Protein AF-0000000070128260 (afdb_homodimer)

Nearest PDB structures (foldseek):
  8ex5-assembly1_A  TM=2.504E-01  e=9.225E-02  Homo sapiens
  6iv2-assembly1_A  TM=1.812E-01  e=3.625E-01  Klebsiella pneumoniae IS53
  7vg4-assembly3_E  TM=1.790E-01  e=3.651E+00  Methylorubrum extorquens AM1
  8ex5-assembly1_A  TM=2.504E-01  e=1.434E-01  Homo sapiens
  6iv2-assembly1_A  TM=1.812E-01  e=4.541E-01  Klebsiella pneumoniae IS53

Secondary structure (DSSP, 8-state):
-----------HHHHHHHHHHHHTSBBP-TTTHHHHHHHHHHHHHHHHHHHHHHS--SS-HHHHHHHHHHHHTT-STT-TTHHHHHHHHHHHHHHHHHHHHHHHHHH-TTBHHHHHHHHHHHHHHHHHHHHHHHTTSSGGGG----SS-HHHHHHTTTT-GGGHHHHHHHHHHHHHHHHHHHHTT-TT--SS--HHHHHHHHH-TTTTS-GGG-HHHHHHHHHHHHHHHHHHHHHHHHHSTTHHHHHHHHHHHHHHHHHHHHHTSPBP-------/-----------SHHHHHHHHHHHTSBBP-TTTHHHHHHHHHHHHHHHHHHHHHHS--SS-HHHHHHHHHHHHTT-STT-TTHHHHHHHHHHHHHHHHHHHHHHHHHH-TTBHHHHHHHHHHHHHHHHHHHHHHHTTSSGGGG----SS-HHHHHHTTTT-GGGHHHHHHHHHHHHHHHHHHHHTT-TT--SS--HHHHHHHHH-TTTTS-GGG-HHHHHHHHHHHHHHHHHHHHHHHHHSTTHHHHHHHHHHHHHHHHHHHHHTSPBP-------

InterPro domains:
  IPR010699 Protein of unknown function DUF1275 [PF06912] (37-260)

Solvent-accessible surface area (backbone atoms only — not comparable to full-atom values): 26413 Å² total; per-residue (Å²): 140,86,82,79,76,74,76,76,72,77,74,65,62,65,61,56,55,49,50,57,52,53,32,64,25,37,49,43,70,76,70,50,57,52,61,49,37,52,42,8,19,37,34,17,15,50,26,35,41,36,32,70,38,65,74,34,42,33,46,37,41,40,65,28,46,46,48,37,16,22,39,75,43,55,40,56,59,77,48,82,60,50,42,58,49,24,47,36,14,45,52,26,20,44,50,16,11,33,51,40,35,52,50,33,60,75,62,31,52,50,14,17,47,38,44,17,50,54,30,37,52,32,16,49,35,27,40,51,33,17,49,35,11,67,69,47,68,17,53,54,39,43,41,56,58,61,94,53,48,52,65,61,63,39,59,78,43,69,78,50,68,53,46,37,52,44,37,22,37,42,2,19,30,36,18,32,51,34,39,49,25,51,60,68,66,40,67,73,47,44,40,47,59,44,41,67,36,48,41,54,46,41,45,37,92,61,62,83,50,59,77,88,77,37,64,69,56,50,51,35,51,48,31,53,52,32,21,38,52,18,7,28,51,15,29,44,31,17,51,37,96,59,6,30,19,44,24,30,45,50,38,17,48,54,31,41,49,43,13,52,48,34,64,66,46,61,53,52,76,74,77,79,71,82,128,139,84,83,78,77,73,76,75,73,77,73,65,59,64,62,56,54,46,51,56,52,53,32,66,25,37,50,43,72,76,71,50,57,53,60,50,38,52,42,8,19,36,33,18,15,49,27,35,42,35,31,70,37,65,73,35,42,33,48,39,42,41,64,26,47,45,48,38,15,21,38,75,42,56,40,56,60,78,48,80,59,51,42,57,47,27,48,36,13,46,53,26,20,44,50,16,12,33,51,40,36,51,50,33,62,73,63,32,52,50,15,17,47,40,45,18,50,55,30,36,52,33,16,50,34,29,40,52,33,18,50,35,11,66,69,47,69,18,53,54,39,43,40,56,57,64,94,54,49,52,66,63,64,38,61,80,42,68,79,50,70,52,48,39,52,44,38,22,38,42,2,19,32,38,18,33,51,35,39,49,26,50,60,68,65,39,68,73,46,44,40,48,58,43,41,65,38,47,40,54,45,41,44,37,90,62,62,84,49,59,76,89,76,36,62,69,53,52,50,33,52,48,31,53,52,31,20,36,51,17,7,28,50,14,30,46,30,16,52,37,95,60,6,32,20,46,25,30,44,50,38,17,50,53,31,41,52,42,14,53,45,35,64,70,47,61,51,49,76,74,77,81,71,80,129

Radius of gyration: 27.05 Å; Cα contacts (8 Å, |Δi|>4): 980; chains: 2; bounding box: 142×74×54 Å

Sequence (550 aa):
MDSDMENGADSKPEKSQSWLARLQQDVTLAHADIPILACCGVSGICDSVAFSGANVFVSMQTGNTLFLALGAAHIPADEPKLWIKCLASMASFWLGCFFFSRVSRLLGPARKSSLALLFLMQGALICVAAALAQTNTAPTFGQRFVGTDRATSIRGLEDDMFVCLPIALLAFQFGGQIVASRALGFNEVPTTVLTSVYCDLFSDPKILAPLGENVKRNRRAAAVVLFICGGIIGGHLQRSAGGMSAALWLGCGIKLVISLAWLLWKGKEVSQEKKMDSDMENGADSKPEKSQSWLARLQQDVTLAHADIPILACCGVSGICDSVAFSGANVFVSMQTGNTLFLALGAAHIPADEPKLWIKCLASMASFWLGCFFFSRVSRLLGPARKSSLALLFLMQGALICVAAALAQTNTAPTFGQRFVGTDRATSIRGLEDDMFVCLPIALLAFQFGGQIVASRALGFNEVPTTVLTSVYCDLFSDPKILAPLGENVKRNRRAAAVVLFICGGIIGGHLQRSAGGMSAALWLGCGIKLVISLAWLLWKGKEVSQEKK

Structure (mmCIF, N/CA/C/O backbone):
data_AF-0000000070128260-model_v1
#
loop_
_entity.id
_entity.type
_entity.pdbx_description
1 polymer 'DUF1275 domain protein'
#
loop_
_atom_site.group_PDB
_atom_site.id
_atom_site.type_symbol
_atom_site.label_atom_id
_atom_site.label_alt_id
_atom_site.label_comp_id
_atom_site.label_asym_id
_atom_site.label_entity_id
_atom_site.label_seq_id
_atom_site.pdbx_PDB_ins_code
_atom_site.Cartn_x
_atom_site.Cartn_y
_atom_site.Cartn_z
_atom_site.occupancy
_atom_site.B_iso_or_equiv
_atom_site.auth_seq_id
_atom_site.auth_comp_id
_atom_site.auth_asym_id
_atom_site.auth_atom_id
_atom_site.pdbx_PDB_model_num
ATOM 1 N N . MET A 1 1 ? 68.938 45.938 -3.656 1 32.38 1 MET A N 1
ATOM 2 C CA . MET A 1 1 ? 68.062 45.219 -4.57 1 32.38 1 MET A CA 1
ATOM 3 C C . MET A 1 1 ? 67.062 44.344 -3.799 1 32.38 1 MET A C 1
ATOM 5 O O . MET A 1 1 ? 67.438 43.25 -3.365 1 32.38 1 MET A O 1
ATOM 9 N N . ASP A 1 2 ? 66.125 44.875 -2.893 1 37.66 2 ASP A N 1
ATOM 10 C CA . ASP A 1 2 ? 65.062 44.438 -1.972 1 37.66 2 ASP A CA 1
ATOM 11 C C . ASP A 1 2 ? 63.938 43.75 -2.725 1 37.66 2 ASP A C 1
ATOM 13 O O . ASP A 1 2 ? 63.281 44.375 -3.566 1 37.66 2 ASP A O 1
ATOM 17 N N . SER A 1 3 ? 64 42.375 -3.072 1 39.75 3 SER A N 1
ATOM 18 C CA . SER A 1 3 ? 63.062 41.469 -3.701 1 39.75 3 SER A CA 1
ATOM 19 C C . SER A 1 3 ? 61.719 41.5 -2.969 1 39.75 3 SER A C 1
ATOM 21 O O . SER A 1 3 ? 61.656 41.156 -1.783 1 39.75 3 SER A O 1
ATOM 23 N N . ASP A 1 4 ? 60.75 42.375 -3.283 1 39.53 4 ASP A N 1
ATOM 24 C CA . ASP A 1 4 ? 59.344 42.406 -2.961 1 39.53 4 ASP A CA 1
ATOM 25 C C . ASP A 1 4 ? 58.656 41.094 -3.305 1 39.53 4 ASP A C 1
ATOM 27 O O . ASP A 1 4 ? 58.438 40.781 -4.48 1 39.53 4 ASP A O 1
ATOM 31 N N . MET A 1 5 ? 59.062 39.938 -2.723 1 39.25 5 MET A N 1
ATOM 32 C CA . MET A 1 5 ? 58.25 38.719 -2.82 1 39.25 5 MET A CA 1
ATOM 33 C C . MET A 1 5 ? 56.812 38.969 -2.459 1 39.25 5 MET A C 1
ATOM 35 O O . MET A 1 5 ? 56.5 39.25 -1.297 1 39.25 5 MET A O 1
ATOM 39 N N . GLU A 1 6 ? 56 39.594 -3.357 1 38.09 6 GLU A N 1
ATOM 40 C CA . GLU A 1 6 ? 54.531 39.625 -3.318 1 38.09 6 GLU A CA 1
ATOM 41 C C . GLU A 1 6 ? 53.969 38.281 -2.906 1 38.09 6 GLU A C 1
ATOM 43 O O . GLU A 1 6 ? 54.312 37.25 -3.502 1 38.09 6 GLU A O 1
ATOM 48 N N . ASN A 1 7 ? 53.688 38.094 -1.626 1 39.84 7 ASN A N 1
ATOM 49 C CA . ASN A 1 7 ? 52.844 37.031 -1.008 1 39.84 7 ASN A CA 1
ATOM 50 C C . ASN A 1 7 ? 51.625 36.719 -1.854 1 39.84 7 ASN A C 1
ATOM 52 O O . ASN A 1 7 ? 50.781 37.562 -2.09 1 39.84 7 ASN A O 1
ATOM 56 N N . GLY A 1 8 ? 51.781 35.969 -2.908 1 38.56 8 GLY A N 1
ATOM 57 C CA . GLY A 1 8 ? 50.625 35.375 -3.549 1 38.56 8 GLY A CA 1
ATOM 58 C C . GLY A 1 8 ? 49.562 34.875 -2.562 1 38.56 8 GLY A C 1
ATOM 59 O O . GLY A 1 8 ? 49.75 33.844 -1.934 1 38.56 8 GLY A O 1
ATOM 60 N N . ALA A 1 9 ? 48.812 35.812 -1.966 1 38.72 9 ALA A N 1
ATOM 61 C CA . ALA A 1 9 ? 47.594 35.5 -1.231 1 38.72 9 ALA A CA 1
ATOM 62 C C . ALA A 1 9 ? 46.812 34.375 -1.896 1 38.72 9 ALA A C 1
ATOM 64 O O . ALA A 1 9 ? 46.594 34.406 -3.105 1 38.72 9 ALA A O 1
ATOM 65 N N . ASP A 1 10 ? 46.875 33.188 -1.352 1 41.41 10 ASP A N 1
ATOM 66 C CA . ASP A 1 10 ? 46.125 31.969 -1.613 1 41.41 10 ASP A CA 1
ATOM 67 C C . ASP A 1 10 ? 44.656 32.312 -1.875 1 41.41 10 ASP A C 1
ATOM 69 O O . ASP A 1 10 ? 43.906 32.688 -0.959 1 41.41 10 ASP A O 1
ATOM 73 N N . SER A 1 11 ? 44.188 32.938 -2.934 1 45.19 11 SER A N 1
ATOM 74 C CA . SER A 1 11 ? 42.844 33.125 -3.451 1 45.19 11 SER A CA 1
ATOM 75 C C . SER A 1 11 ? 42 31.859 -3.363 1 45.19 11 SER A C 1
ATOM 77 O O . SER A 1 11 ? 40.875 31.797 -3.854 1 45.19 11 SER A O 1
ATOM 79 N N . LYS A 1 12 ? 42.562 30.797 -3.113 1 46.09 12 LYS A N 1
ATOM 80 C CA . LYS A 1 12 ? 41.812 29.547 -3.211 1 46.09 12 LYS A CA 1
ATOM 81 C C . LYS A 1 12 ? 40.688 29.484 -2.182 1 46.09 12 LYS A C 1
ATOM 83 O O . LYS A 1 12 ? 39.844 28.594 -2.229 1 46.09 12 LYS A O 1
ATOM 88 N N . PRO A 1 13 ? 40.781 29.891 -0.952 1 49.94 13 PRO A N 1
ATOM 89 C CA . PRO A 1 13 ? 39.875 29.516 0.123 1 49.94 13 PRO A CA 1
ATOM 90 C C . PRO A 1 13 ? 38.469 30.125 -0.057 1 49.94 13 PRO A C 1
ATOM 92 O O . PRO A 1 13 ? 37.5 29.594 0.472 1 49.94 13 PRO A O 1
ATOM 95 N N . GLU A 1 14 ? 38.25 31.266 -0.636 1 50.03 14 GLU A N 1
ATOM 96 C CA . GLU A 1 14 ? 36.969 31.953 -0.586 1 50.03 14 GLU A CA 1
ATOM 97 C C . GLU A 1 14 ? 35.906 31.234 -1.403 1 50.03 14 GLU A C 1
ATOM 99 O O . GLU A 1 14 ? 34.75 31.125 -0.987 1 50.03 14 GLU A O 1
ATOM 104 N N . LYS A 1 15 ? 36.25 30.734 -2.607 1 52.12 15 LYS A N 1
ATOM 105 C CA . LYS A 1 15 ? 35.281 30.094 -3.504 1 52.12 15 LYS A CA 1
ATOM 106 C C . LYS A 1 15 ? 34.812 28.766 -2.926 1 52.12 15 LYS A C 1
ATOM 108 O O . LYS A 1 15 ? 33.625 28.422 -3.047 1 52.12 15 LYS A O 1
ATOM 113 N N . SER A 1 16 ? 35.75 27.922 -2.42 1 53.69 16 SER A N 1
ATOM 114 C CA . SER A 1 16 ? 35.406 26.641 -1.816 1 53.69 16 SER A CA 1
ATOM 115 C C . SER A 1 16 ? 34.469 26.812 -0.622 1 53.69 16 SER A C 1
ATOM 117 O O . SER A 1 16 ? 33.531 26.031 -0.453 1 53.69 16 SER A O 1
ATOM 119 N N . GLN A 1 17 ? 34.781 27.781 0.221 1 58.38 17 GLN A N 1
ATOM 120 C CA . GLN A 1 17 ? 33.969 28.094 1.375 1 58.38 17 GLN A CA 1
ATOM 121 C C . GLN A 1 17 ? 32.531 28.438 0.947 1 58.38 17 GLN A C 1
ATOM 123 O O . GLN A 1 17 ? 31.578 28.078 1.621 1 58.38 17 GLN A O 1
ATOM 128 N N . SER A 1 18 ? 32.531 28.969 -0.345 1 74.62 18 SER A N 1
ATOM 129 C CA . SER A 1 18 ? 31.25 29.406 -0.867 1 74.62 18 SER A CA 1
ATOM 130 C C . SER A 1 18 ? 30.422 28.234 -1.354 1 74.62 18 SER A C 1
ATOM 132 O O . SER A 1 18 ? 29.219 28.156 -1.087 1 74.62 18 SER A O 1
ATOM 134 N N . TRP A 1 19 ? 31.234 27.219 -1.907 1 76.94 19 TRP A N 1
ATOM 135 C CA . TRP A 1 19 ? 30.5 26.078 -2.426 1 76.94 19 TRP A CA 1
ATOM 136 C C . TRP A 1 19 ? 29.953 25.219 -1.286 1 76.94 19 TRP A C 1
ATOM 138 O O . TRP A 1 19 ? 28.828 24.719 -1.356 1 76.94 19 TRP A O 1
ATOM 148 N N . LEU A 1 20 ? 30.781 24.938 -0.279 1 78.69 20 LEU A N 1
ATOM 149 C CA . LEU A 1 20 ? 30.344 24.172 0.882 1 78.69 20 LEU A CA 1
ATOM 150 C C . LEU A 1 20 ? 29.188 24.859 1.584 1 78.69 20 LEU A C 1
ATOM 152 O O . LEU A 1 20 ? 28.266 24.188 2.062 1 78.69 20 LEU A O 1
ATOM 156 N N . ALA A 1 21 ? 29.281 26.141 1.633 1 81.75 21 ALA A N 1
ATOM 157 C CA . ALA A 1 21 ? 28.188 26.891 2.242 1 81.75 21 ALA A CA 1
ATOM 158 C C . ALA A 1 21 ? 26.906 26.734 1.438 1 81.75 21 ALA A C 1
ATOM 160 O O . ALA A 1 21 ? 25.812 26.656 2.008 1 81.75 21 ALA A O 1
ATOM 161 N N . ARG A 1 22 ? 27.125 26.672 0.181 1 83.19 22 ARG A N 1
ATOM 162 C CA . ARG A 1 22 ? 25.969 26.484 -0.698 1 83.19 22 ARG A CA 1
ATOM 163 C C . ARG A 1 22 ? 25.344 25.125 -0.495 1 83.19 22 ARG A C 1
ATOM 165 O O . ARG A 1 22 ? 24.125 24.969 -0.596 1 83.19 22 ARG A O 1
ATOM 172 N N . LEU A 1 23 ? 26.062 24.125 -0.128 1 86.75 23 LEU A N 1
ATOM 173 C CA . LEU A 1 23 ? 25.594 22.766 0.058 1 86.75 23 LEU A CA 1
ATOM 174 C C . LEU A 1 23 ? 24.844 22.625 1.378 1 86.75 23 LEU A C 1
ATOM 176 O O . LEU A 1 23 ? 24.062 21.688 1.56 1 86.75 23 LEU A O 1
ATOM 180 N N . GLN A 1 24 ? 25.094 23.547 2.186 1 86.62 24 GLN A N 1
ATOM 181 C CA . GLN A 1 24 ? 24.453 23.5 3.496 1 86.62 24 GLN A CA 1
ATOM 182 C C . GLN A 1 24 ? 23.141 24.281 3.5 1 86.62 24 GLN A C 1
ATOM 184 O O . GLN A 1 24 ? 22.438 24.312 4.508 1 86.62 24 GLN A O 1
ATOM 189 N N . GLN A 1 25 ? 22.828 24.797 2.291 1 87 25 GLN A N 1
ATOM 190 C CA . GLN A 1 25 ? 21.562 25.516 2.166 1 87 25 GLN A CA 1
ATOM 191 C C . GLN A 1 25 ? 20.391 24.562 2.018 1 87 25 GLN A C 1
ATOM 193 O O . GLN A 1 25 ? 20.547 23.469 1.471 1 87 25 GLN A O 1
ATOM 198 N N . ASP A 1 26 ? 19.234 24.984 2.529 1 90.06 26 ASP A N 1
ATOM 199 C CA . ASP A 1 26 ? 17.984 24.25 2.303 1 90.06 26 ASP A CA 1
ATOM 200 C C . ASP A 1 26 ? 17.5 24.422 0.868 1 90.06 26 ASP A C 1
ATOM 202 O O . ASP A 1 26 ? 17.656 25.5 0.284 1 90.06 26 ASP A O 1
ATOM 206 N N . VAL A 1 27 ? 16.953 23.438 0.338 1 89.25 27 VAL A N 1
ATOM 207 C CA . VAL A 1 27 ? 16.438 23.484 -1.027 1 89.25 27 VAL A CA 1
ATOM 208 C C . VAL A 1 27 ? 15.141 24.281 -1.057 1 89.25 27 VAL A C 1
ATOM 210 O O . VAL A 1 27 ? 14.367 24.25 -0.091 1 89.25 27 VAL A O 1
ATOM 213 N N . THR A 1 28 ? 14.961 24.984 -2.195 1 87.06 28 THR A N 1
ATOM 214 C CA . THR A 1 28 ? 13.625 25.531 -2.441 1 87.06 28 THR A CA 1
ATOM 215 C C . THR A 1 28 ? 12.648 24.422 -2.807 1 87.06 28 THR A C 1
ATOM 217 O O . THR A 1 28 ? 13 23.484 -3.516 1 87.06 28 THR A O 1
ATOM 220 N N . LEU A 1 29 ? 11.477 24.531 -2.311 1 85.31 29 LEU A N 1
ATOM 221 C CA . LEU A 1 29 ? 10.492 23.469 -2.508 1 85.31 29 LEU A CA 1
ATOM 222 C C . LEU A 1 29 ? 9.797 23.609 -3.857 1 85.31 29 LEU A C 1
ATOM 224 O O . LEU A 1 29 ? 9.086 22.703 -4.293 1 85.31 29 LEU A O 1
ATOM 228 N N . ALA A 1 30 ? 10.203 24.719 -4.473 1 83.81 30 ALA A N 1
ATOM 229 C CA . ALA A 1 30 ? 9.641 24.906 -5.809 1 83.81 30 ALA A CA 1
ATOM 230 C C . ALA A 1 30 ? 10.102 23.781 -6.746 1 83.81 30 ALA A C 1
ATOM 232 O O . ALA A 1 30 ? 11.297 23.562 -6.902 1 83.81 30 ALA A O 1
ATOM 233 N N . HIS A 1 31 ? 9.227 23.016 -7.266 1 87.31 31 HIS A N 1
ATOM 234 C CA . HIS A 1 31 ? 9.445 21.953 -8.242 1 87.31 31 HIS A CA 1
ATOM 235 C C . HIS A 1 31 ? 10.18 20.781 -7.613 1 87.31 31 HIS A C 1
ATOM 237 O O . HIS A 1 31 ? 10.609 19.859 -8.32 1 87.31 31 HIS A O 1
ATOM 243 N N . ALA A 1 32 ? 10.367 20.812 -6.277 1 90.12 32 ALA A N 1
ATOM 244 C CA . ALA A 1 32 ? 11.023 19.719 -5.578 1 90.12 32 ALA A CA 1
ATOM 245 C C . ALA A 1 32 ? 10.188 18.438 -5.66 1 90.12 32 ALA A C 1
ATOM 247 O O . ALA A 1 32 ? 10.672 17.359 -5.34 1 90.12 32 ALA A O 1
ATOM 248 N N . ASP A 1 33 ? 9 18.562 -6.156 1 92.94 33 ASP A N 1
ATOM 249 C CA . ASP A 1 33 ? 8.133 17.406 -6.359 1 92.94 33 ASP A CA 1
ATOM 250 C C . ASP A 1 33 ? 8.609 16.562 -7.539 1 92.94 33 ASP A C 1
ATOM 252 O O . ASP A 1 33 ? 8.344 15.367 -7.598 1 92.94 33 ASP A O 1
ATOM 256 N N . ILE A 1 34 ? 9.375 17.141 -8.453 1 94.56 34 ILE A N 1
ATOM 257 C CA . ILE A 1 34 ? 9.773 16.469 -9.68 1 94.56 34 ILE A CA 1
ATOM 258 C C . ILE A 1 34 ? 10.672 15.273 -9.344 1 94.56 34 ILE A C 1
ATOM 260 O O . ILE A 1 34 ? 10.375 14.141 -9.727 1 94.56 34 ILE A O 1
ATOM 264 N N . PRO A 1 35 ? 11.781 15.523 -8.57 1 96.44 35 PRO A N 1
ATOM 265 C CA . PRO A 1 35 ? 12.586 14.352 -8.219 1 96.44 35 PRO A CA 1
ATOM 266 C C . PRO A 1 35 ? 11.82 13.336 -7.383 1 96.44 35 PRO A C 1
ATOM 268 O O . PRO A 1 35 ? 12.023 12.125 -7.523 1 96.44 35 PRO A O 1
ATOM 271 N N . ILE A 1 36 ? 10.938 13.781 -6.535 1 96.31 36 ILE A N 1
ATOM 272 C CA . ILE A 1 36 ? 10.148 12.883 -5.699 1 96.31 36 ILE A CA 1
ATOM 273 C C . ILE A 1 36 ? 9.211 12.055 -6.574 1 96.31 36 ILE A C 1
ATOM 275 O O . ILE A 1 36 ? 9.062 10.852 -6.375 1 96.31 36 ILE A O 1
ATOM 279 N N . LEU A 1 37 ? 8.633 12.672 -7.586 1 97.12 37 LEU A N 1
ATOM 280 C CA . LEU A 1 37 ? 7.758 11.977 -8.523 1 97.12 37 LEU A CA 1
ATOM 281 C C . LEU A 1 37 ? 8.539 10.969 -9.352 1 97.12 37 LEU A C 1
ATOM 283 O O . LEU A 1 37 ? 8.047 9.875 -9.633 1 97.12 37 LEU A O 1
ATOM 287 N N . ALA A 1 38 ? 9.734 11.312 -9.719 1 97.94 38 ALA A N 1
ATOM 288 C CA . ALA A 1 38 ? 10.578 10.398 -10.477 1 97.94 38 ALA A CA 1
ATOM 289 C C . ALA A 1 38 ? 10.844 9.117 -9.688 1 97.94 38 ALA A C 1
ATOM 291 O O . ALA A 1 38 ? 10.992 8.039 -10.273 1 97.94 38 ALA A O 1
ATOM 292 N N . CYS A 1 39 ? 10.828 9.242 -8.383 1 98.38 39 CYS A N 1
ATOM 293 C CA . CYS A 1 39 ? 11.031 8.094 -7.508 1 98.38 39 CYS A CA 1
ATOM 294 C C . CYS A 1 39 ? 9.906 7.082 -7.672 1 98.38 39 CYS A C 1
ATOM 296 O O . CYS A 1 39 ? 10.117 5.879 -7.484 1 98.38 39 CYS A O 1
ATOM 298 N N . CYS A 1 40 ? 8.711 7.48 -8.031 1 98.25 40 CYS A N 1
ATOM 299 C CA . CYS A 1 40 ? 7.613 6.559 -8.281 1 98.25 40 CYS A CA 1
ATOM 300 C C . CYS A 1 40 ? 7.938 5.625 -9.438 1 98.25 40 CYS A C 1
ATOM 302 O O . CYS A 1 40 ? 7.598 4.441 -9.406 1 98.25 40 CYS A O 1
ATOM 304 N N . GLY A 1 41 ? 8.578 6.199 -10.43 1 98.56 41 GLY A N 1
ATOM 305 C CA . GLY A 1 41 ? 9.039 5.363 -11.531 1 98.56 41 GLY A CA 1
ATOM 306 C C . GLY A 1 41 ? 10.047 4.309 -11.102 1 98.56 41 GLY A C 1
ATOM 307 O O . GLY A 1 41 ? 9.984 3.164 -11.547 1 98.56 41 GLY A O 1
ATOM 308 N N . VAL A 1 42 ? 10.953 4.691 -10.203 1 98.81 42 VAL A N 1
ATOM 309 C CA . VAL A 1 42 ? 11.969 3.768 -9.703 1 98.81 42 VAL A CA 1
ATOM 310 C C . VAL A 1 42 ? 11.297 2.635 -8.93 1 98.81 42 VAL A C 1
ATOM 312 O O . VAL A 1 42 ? 11.703 1.477 -9.031 1 98.81 42 VAL A O 1
ATOM 315 N N . SER A 1 43 ? 10.281 2.971 -8.164 1 98.69 43 SER A N 1
ATOM 316 C CA . SER A 1 43 ? 9.523 1.954 -7.441 1 98.69 43 SER A CA 1
ATOM 317 C C . SER A 1 43 ? 8.906 0.938 -8.398 1 98.69 43 SER A C 1
ATOM 319 O O . SER A 1 43 ? 9.016 -0.271 -8.18 1 98.69 43 SER A O 1
ATOM 321 N N . GLY A 1 44 ? 8.297 1.453 -9.492 1 98.5 44 GLY A N 1
ATOM 322 C CA . GLY A 1 44 ? 7.73 0.561 -10.492 1 98.5 44 GLY A CA 1
ATOM 323 C C . GLY A 1 44 ? 8.766 -0.346 -11.133 1 98.5 44 GLY A C 1
ATOM 324 O O . GLY A 1 44 ? 8.531 -1.548 -11.281 1 98.5 44 GLY A O 1
ATOM 325 N N . ILE A 1 45 ? 9.922 0.201 -11.438 1 98.31 45 ILE A N 1
ATOM 326 C CA . ILE A 1 45 ? 10.992 -0.537 -12.102 1 98.31 45 ILE A CA 1
ATOM 327 C C . ILE A 1 45 ? 11.492 -1.652 -11.188 1 98.31 45 ILE A C 1
ATOM 329 O O . ILE A 1 45 ? 11.539 -2.818 -11.586 1 98.31 45 ILE A O 1
ATOM 333 N N . CYS A 1 46 ? 11.812 -1.312 -9.961 1 98.38 46 CYS A N 1
ATOM 334 C CA . CYS A 1 46 ? 12.445 -2.252 -9.039 1 98.38 46 CYS A CA 1
ATOM 335 C C . CYS A 1 46 ? 11.461 -3.328 -8.594 1 98.38 46 CYS A C 1
ATOM 337 O O . CYS A 1 46 ? 11.828 -4.496 -8.469 1 98.38 46 CYS A O 1
ATOM 339 N N . ASP A 1 47 ? 10.203 -2.953 -8.367 1 98.12 47 ASP A N 1
ATOM 340 C CA . ASP A 1 47 ? 9.219 -3.949 -7.957 1 98.12 47 ASP A CA 1
ATOM 341 C C . ASP A 1 47 ? 8.883 -4.898 -9.102 1 98.12 47 ASP A C 1
ATOM 343 O O . ASP A 1 47 ? 8.586 -6.07 -8.883 1 98.12 47 ASP A O 1
ATOM 347 N N . SER A 1 48 ? 8.898 -4.359 -10.336 1 95.56 48 SER A N 1
ATOM 348 C CA . SER A 1 48 ? 8.695 -5.246 -11.469 1 95.56 48 SER A CA 1
ATOM 349 C C . SER A 1 48 ? 9.75 -6.344 -11.516 1 95.56 48 SER A C 1
ATOM 351 O O . SER A 1 48 ? 9.438 -7.512 -11.75 1 95.56 48 SER A O 1
ATOM 353 N N . VAL A 1 49 ? 10.984 -5.996 -11.234 1 94.38 49 VAL A N 1
ATOM 354 C CA . VAL A 1 49 ? 12.102 -6.934 -11.266 1 94.38 49 VAL A CA 1
ATOM 355 C C . VAL A 1 49 ? 12.008 -7.887 -10.078 1 94.38 49 VAL A C 1
ATOM 357 O O . VAL A 1 49 ? 12.109 -9.109 -10.234 1 94.38 49 VAL A O 1
ATOM 360 N N . ALA A 1 50 ? 11.789 -7.352 -8.914 1 95 50 ALA A N 1
ATOM 361 C CA . ALA A 1 50 ? 11.758 -8.156 -7.695 1 95 50 ALA A CA 1
ATOM 362 C C . ALA A 1 50 ? 10.602 -9.141 -7.715 1 95 50 ALA A C 1
ATOM 364 O O . ALA A 1 50 ? 10.758 -10.305 -7.328 1 95 50 ALA A O 1
ATOM 365 N N . PHE A 1 51 ? 9.492 -8.703 -8.195 1 93.19 51 PHE A N 1
ATOM 366 C CA . PHE A 1 51 ? 8.344 -9.594 -8.219 1 93.19 51 PHE A CA 1
ATOM 367 C C . PHE A 1 51 ? 8.508 -10.68 -9.273 1 93.19 51 PHE A C 1
ATOM 369 O O . PHE A 1 51 ? 8.164 -11.836 -9.047 1 93.19 51 PHE A O 1
ATOM 376 N N . SER A 1 52 ? 9.008 -10.312 -10.406 1 89.88 52 SER A N 1
ATOM 377 C CA . SER A 1 52 ? 9.234 -11.289 -11.477 1 89.88 52 SER A CA 1
ATOM 378 C C . SER A 1 52 ? 10.25 -12.336 -11.055 1 89.88 52 SER A C 1
ATOM 380 O O . SER A 1 52 ? 10.102 -13.523 -11.375 1 89.88 52 SER A O 1
ATOM 382 N N . GLY A 1 53 ? 11.219 -11.906 -10.375 1 87.5 53 GLY A N 1
ATOM 383 C CA . GLY A 1 53 ? 12.312 -12.805 -10.047 1 87.5 53 GLY A CA 1
ATOM 384 C C . GLY A 1 53 ? 12.094 -13.57 -8.758 1 87.5 53 GLY A C 1
ATOM 385 O O . GLY A 1 53 ? 12.523 -14.719 -8.633 1 87.5 53 GLY A O 1
ATOM 386 N N . ALA A 1 54 ? 11.422 -12.922 -7.801 1 89.56 54 ALA A N 1
ATOM 387 C CA . ALA A 1 54 ? 11.438 -13.531 -6.473 1 89.56 54 ALA A CA 1
ATOM 388 C C . ALA A 1 54 ? 10.039 -13.562 -5.867 1 89.56 54 ALA A C 1
ATOM 390 O O . ALA A 1 54 ? 9.859 -14.008 -4.73 1 89.56 54 ALA A O 1
ATOM 391 N N . ASN A 1 55 ? 9 -13.023 -6.535 1 89.94 55 ASN A N 1
ATOM 392 C CA . ASN A 1 55 ? 7.617 -13.016 -6.074 1 89.94 55 ASN A CA 1
ATOM 393 C C . ASN A 1 55 ? 7.457 -12.211 -4.789 1 89.94 55 ASN A C 1
ATOM 395 O O . ASN A 1 55 ? 6.672 -12.578 -3.914 1 89.94 55 ASN A O 1
ATOM 399 N N . VAL A 1 56 ? 8.297 -11.234 -4.66 1 94.12 56 VAL A N 1
ATOM 400 C CA . VAL A 1 56 ? 8.227 -10.344 -3.508 1 94.12 56 VAL A CA 1
ATOM 401 C C . VAL A 1 56 ? 8.312 -8.891 -3.971 1 94.12 56 VAL A C 1
ATOM 403 O O . VAL A 1 56 ? 8.75 -8.617 -5.09 1 94.12 56 VAL A O 1
ATOM 406 N N . PHE A 1 57 ? 7.883 -8.023 -3.123 1 97.44 57 PHE A N 1
ATOM 407 C CA . PHE A 1 57 ? 8.008 -6.598 -3.393 1 97.44 57 PHE A CA 1
ATOM 408 C C . PHE A 1 57 ? 9.172 -6 -2.609 1 97.44 57 PHE A C 1
ATOM 410 O O . PHE A 1 57 ? 9.523 -6.492 -1.535 1 97.44 57 PHE A O 1
ATOM 417 N N . VAL A 1 58 ? 9.711 -4.984 -3.182 1 98.44 58 VAL A N 1
ATOM 418 C CA . VAL A 1 58 ? 10.828 -4.371 -2.473 1 98.44 58 VAL A CA 1
ATOM 419 C C . VAL A 1 58 ? 10.445 -2.955 -2.041 1 98.44 58 VAL A C 1
ATOM 421 O O . VAL A 1 58 ? 10.984 -2.434 -1.059 1 98.44 58 VAL A O 1
ATOM 424 N N . SER A 1 59 ? 9.555 -2.293 -2.783 1 97.94 59 SER A N 1
ATOM 425 C CA . SER A 1 59 ? 9.117 -0.962 -2.375 1 97.94 59 SER A CA 1
ATOM 426 C C . SER A 1 59 ? 7.797 -1.027 -1.613 1 97.94 59 SER A C 1
ATOM 428 O O . SER A 1 59 ? 7.559 -0.23 -0.703 1 97.94 59 SER A O 1
ATOM 430 N N . MET A 1 60 ? 6.902 -1.887 -1.993 1 96.69 60 MET A N 1
ATOM 431 C CA . MET A 1 60 ? 5.598 -2.021 -1.357 1 96.69 60 MET A CA 1
ATOM 432 C C . MET A 1 60 ? 5.582 -3.193 -0.381 1 96.69 60 MET A C 1
ATOM 434 O O . MET A 1 60 ? 5.605 -4.352 -0.796 1 96.69 60 MET A O 1
ATOM 438 N N . GLN A 1 61 ? 5.414 -2.902 0.898 1 97.94 61 GLN A N 1
ATOM 439 C CA . GLN A 1 61 ? 5.578 -3.916 1.936 1 97.94 61 GLN A CA 1
ATOM 440 C C . GLN A 1 61 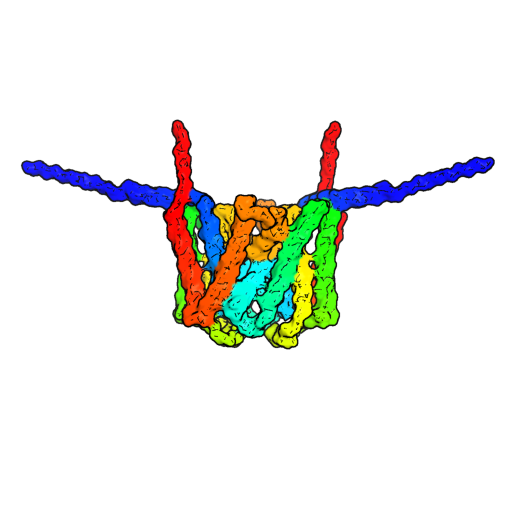? 4.234 -4.492 2.363 1 97.94 61 GLN A C 1
ATOM 442 O O . GLN A 1 61 ? 4.18 -5.543 3.006 1 97.94 61 GLN A O 1
ATOM 447 N N . THR A 1 62 ? 3.135 -3.861 1.995 1 97.44 62 THR A N 1
ATOM 448 C CA . THR A 1 62 ? 1.82 -4.371 2.369 1 97.44 62 THR A CA 1
ATOM 449 C C . THR A 1 62 ? 1.577 -5.746 1.757 1 97.44 62 THR A C 1
ATOM 451 O O . THR A 1 62 ? 1.135 -6.668 2.445 1 97.44 62 THR A O 1
ATOM 454 N N . GLY A 1 63 ? 1.902 -5.879 0.509 1 96.31 63 GLY A N 1
ATOM 455 C CA . GLY A 1 63 ? 1.78 -7.176 -0.141 1 96.31 63 GLY A CA 1
ATOM 456 C C . GLY A 1 63 ? 2.621 -8.25 0.516 1 96.31 63 GLY A C 1
ATOM 457 O O . GLY A 1 63 ? 2.15 -9.375 0.724 1 96.31 63 GLY A O 1
ATOM 458 N N . ASN A 1 64 ? 3.857 -7.891 0.915 1 97.56 64 ASN A N 1
ATOM 459 C CA . ASN A 1 64 ? 4.734 -8.836 1.592 1 97.56 64 ASN A CA 1
ATOM 460 C C . ASN A 1 64 ? 4.145 -9.289 2.926 1 97.56 64 ASN A C 1
ATOM 462 O O . ASN A 1 64 ? 4.328 -10.438 3.332 1 97.56 64 ASN A O 1
ATOM 466 N N . THR A 1 65 ? 3.494 -8.359 3.559 1 97.69 65 THR A N 1
ATOM 467 C CA . THR A 1 65 ? 2.867 -8.68 4.836 1 97.69 65 THR A CA 1
ATOM 468 C C . THR A 1 65 ? 1.771 -9.727 4.652 1 97.69 65 THR A C 1
ATOM 470 O O . THR A 1 65 ? 1.666 -10.664 5.441 1 97.69 65 THR A O 1
ATOM 473 N N . LEU A 1 66 ? 1.008 -9.539 3.652 1 97 66 LEU A N 1
ATOM 474 C CA . LEU A 1 66 ? -0.035 -10.523 3.381 1 97 66 LEU A CA 1
ATOM 475 C C . LEU A 1 66 ? 0.572 -11.875 3.018 1 97 66 LEU A C 1
ATOM 477 O O . LEU A 1 66 ? 0.075 -12.922 3.445 1 97 66 LEU A O 1
ATOM 481 N N . PHE A 1 67 ? 1.659 -11.883 2.201 1 95 67 PHE A N 1
ATOM 482 C CA . PHE A 1 67 ? 2.326 -13.125 1.829 1 95 67 PHE A CA 1
ATOM 483 C C . PHE A 1 67 ? 2.848 -13.852 3.064 1 95 67 PHE A C 1
ATOM 485 O O . PHE A 1 67 ? 2.758 -15.078 3.152 1 95 67 PHE A O 1
ATOM 492 N N . LEU A 1 68 ? 3.352 -13.062 3.926 1 94.62 68 LEU A N 1
ATOM 493 C CA . LEU A 1 68 ? 3.826 -13.641 5.176 1 94.62 68 LEU A CA 1
ATOM 494 C C . LEU A 1 68 ? 2.676 -14.273 5.953 1 94.62 68 LEU A C 1
ATOM 496 O O . LEU A 1 68 ? 2.814 -15.375 6.492 1 94.62 68 LEU A O 1
ATOM 500 N N . ALA A 1 69 ? 1.571 -13.609 6.035 1 95.19 69 ALA A N 1
ATOM 501 C CA . ALA A 1 69 ? 0.391 -14.125 6.723 1 95.19 69 ALA A CA 1
ATOM 502 C C . ALA A 1 69 ? -0.102 -15.414 6.074 1 95.19 69 ALA A C 1
ATOM 504 O O . ALA A 1 69 ? -0.415 -16.391 6.766 1 95.19 69 ALA A O 1
ATOM 505 N N . LEU A 1 70 ? -0.15 -15.438 4.746 1 91.62 70 LEU A N 1
ATOM 506 C CA . LEU A 1 70 ? -0.56 -16.625 4.008 1 91.62 70 LEU A CA 1
ATOM 507 C C . LEU A 1 70 ? 0.429 -17.766 4.223 1 91.62 70 LEU A C 1
ATOM 509 O O . LEU A 1 70 ? 0.029 -18.922 4.355 1 91.62 70 LEU A O 1
ATOM 513 N N . GLY A 1 71 ? 1.693 -17.422 4.234 1 88.06 71 GLY A N 1
ATOM 514 C CA . GLY A 1 71 ? 2.715 -18.422 4.508 1 88.06 71 GLY A CA 1
ATOM 515 C C . GLY A 1 71 ? 2.541 -19.094 5.855 1 88.06 71 GLY A C 1
ATOM 516 O O . GLY A 1 71 ? 2.797 -20.297 5.992 1 88.06 71 GLY A O 1
ATOM 517 N N . ALA A 1 72 ? 2.094 -18.344 6.801 1 88.5 72 ALA A N 1
ATOM 518 C CA . ALA A 1 72 ? 1.846 -18.891 8.133 1 88.5 72 ALA A CA 1
ATOM 519 C C . ALA A 1 72 ? 0.704 -19.906 8.109 1 88.5 72 ALA A C 1
ATOM 521 O O . ALA A 1 72 ? 0.621 -20.766 8.977 1 88.5 72 ALA A O 1
ATOM 522 N N . ALA A 1 73 ? -0.126 -19.797 7.133 1 84.94 73 ALA A N 1
ATOM 523 C CA . ALA A 1 73 ? -1.212 -20.75 6.938 1 84.94 73 ALA A CA 1
ATOM 524 C C . ALA A 1 73 ? -0.824 -21.828 5.918 1 84.94 73 ALA A C 1
ATOM 526 O O . ALA A 1 73 ? -1.67 -22.609 5.477 1 84.94 73 ALA A O 1
ATOM 527 N N . HIS A 1 74 ? 0.456 -21.797 5.477 1 83.25 74 HIS A N 1
ATOM 528 C CA . HIS A 1 74 ? 1.026 -22.766 4.551 1 83.25 74 HIS A CA 1
ATOM 529 C C . HIS A 1 74 ? 0.397 -22.656 3.168 1 83.25 74 HIS A C 1
ATOM 531 O O . HIS A 1 74 ? 0.135 -23.656 2.51 1 83.25 74 HIS A O 1
ATOM 537 N N . ILE A 1 75 ? -0.034 -21.453 2.836 1 79.81 75 ILE A N 1
ATOM 538 C CA . ILE A 1 75 ? -0.5 -21.094 1.501 1 79.81 75 ILE A CA 1
ATOM 539 C C . ILE A 1 75 ? 0.474 -20.109 0.86 1 79.81 75 ILE A C 1
ATOM 541 O O . ILE A 1 75 ? 0.816 -19.078 1.46 1 79.81 75 ILE A O 1
ATOM 545 N N . PRO A 1 76 ? 1.052 -20.172 -0.274 1 70.25 76 PRO A N 1
ATOM 546 C CA . PRO A 1 76 ? 0.898 -21.359 -1.111 1 70.25 76 PRO A CA 1
ATOM 547 C C . PRO A 1 76 ? 1.851 -22.484 -0.715 1 70.25 76 PRO A C 1
ATOM 549 O O . PRO A 1 76 ? 2.932 -22.234 -0.179 1 70.25 76 PRO A O 1
ATOM 552 N N . ALA A 1 77 ? 1.48 -23.688 -1.078 1 68 77 ALA A N 1
ATOM 553 C CA . ALA A 1 77 ? 2.283 -24.859 -0.71 1 68 77 ALA A CA 1
ATOM 554 C C . ALA A 1 77 ? 3.508 -24.984 -1.612 1 68 77 ALA A C 1
ATOM 556 O O . ALA A 1 77 ? 4.52 -25.562 -1.215 1 68 77 ALA A O 1
ATOM 557 N N . ASP A 1 78 ? 3.496 -24.312 -2.727 1 69.12 78 ASP A N 1
ATOM 558 C CA . ASP A 1 78 ? 4.523 -24.547 -3.736 1 69.12 78 ASP A CA 1
ATOM 559 C C . ASP A 1 78 ? 5.688 -23.578 -3.57 1 69.12 78 ASP A C 1
ATOM 561 O O . ASP A 1 78 ? 6.707 -23.688 -4.254 1 69.12 78 ASP A O 1
ATOM 565 N N . GLU A 1 79 ? 5.594 -22.688 -2.697 1 74.88 79 GLU A N 1
ATOM 566 C CA . GLU A 1 79 ? 6.688 -21.75 -2.453 1 74.88 79 GLU A CA 1
ATOM 567 C C . GLU A 1 79 ? 7.035 -21.688 -0.968 1 74.88 79 GLU A C 1
ATOM 569 O O . GLU A 1 79 ? 6.762 -20.672 -0.304 1 74.88 79 GLU A O 1
ATOM 574 N N . PRO A 1 80 ? 7.77 -22.594 -0.521 1 75.06 80 PRO A N 1
ATOM 575 C CA . PRO A 1 80 ? 8.016 -22.688 0.92 1 75.06 80 PRO A CA 1
ATOM 576 C C . PRO A 1 80 ? 8.961 -21.594 1.427 1 75.06 80 PRO A C 1
ATOM 578 O O . PRO A 1 80 ? 8.984 -21.297 2.625 1 75.06 80 PRO A O 1
ATOM 581 N N . LYS A 1 81 ? 9.742 -20.984 0.543 1 83.19 81 LYS A N 1
ATOM 582 C CA . LYS A 1 81 ? 10.719 -20.016 1.027 1 83.19 81 LYS A CA 1
ATOM 583 C C . LYS A 1 81 ? 10.234 -18.578 0.795 1 83.19 81 LYS A C 1
ATOM 585 O O . LYS A 1 81 ? 10.984 -17.625 0.998 1 83.19 81 LYS A O 1
ATOM 590 N N . LEU A 1 82 ? 9.031 -18.453 0.362 1 86.94 82 LEU A N 1
ATOM 591 C CA . LEU A 1 82 ? 8.469 -17.125 0.109 1 86.94 82 LEU A CA 1
ATOM 592 C C . LEU A 1 82 ? 8.477 -16.281 1.377 1 86.94 82 LEU A C 1
ATOM 594 O O . LEU A 1 82 ? 8.766 -15.086 1.325 1 86.94 82 LEU A O 1
ATOM 598 N N . TRP A 1 83 ? 8.273 -16.938 2.508 1 88.25 83 TRP A N 1
ATOM 599 C CA . TRP A 1 83 ? 8.172 -16.188 3.76 1 88.25 83 TRP A CA 1
ATOM 600 C C . TRP A 1 83 ? 9.523 -15.578 4.133 1 88.25 83 TRP A C 1
ATOM 602 O O . TRP A 1 83 ? 9.578 -14.484 4.699 1 88.25 83 TRP A O 1
ATOM 612 N N . ILE A 1 84 ? 10.633 -16.234 3.77 1 91.94 84 ILE A N 1
ATOM 613 C CA . ILE A 1 84 ? 11.961 -15.719 4.09 1 91.94 84 ILE A CA 1
ATOM 614 C C . ILE A 1 84 ? 12.25 -14.477 3.248 1 91.94 84 ILE A C 1
ATOM 616 O O . ILE A 1 84 ? 12.82 -13.5 3.744 1 91.94 84 ILE A O 1
ATOM 620 N N . LYS A 1 85 ? 11.875 -14.531 2.014 1 93.62 85 LYS A N 1
ATOM 621 C CA . LYS A 1 85 ? 12.078 -13.391 1.116 1 93.62 85 LYS A CA 1
ATOM 622 C C . LYS A 1 85 ? 11.242 -12.195 1.555 1 93.62 85 LYS A C 1
ATOM 624 O O . LYS A 1 85 ? 11.719 -11.055 1.53 1 93.62 85 LYS A O 1
ATOM 629 N N . CYS A 1 86 ? 10 -12.477 1.988 1 96.06 86 CYS A N 1
ATOM 630 C CA . CYS A 1 86 ? 9.125 -11.414 2.482 1 96.06 86 CYS A CA 1
ATOM 631 C C . CYS A 1 86 ? 9.695 -10.781 3.744 1 96.06 86 CYS A C 1
ATOM 633 O O . CYS A 1 86 ? 9.711 -9.555 3.877 1 96.06 86 CYS A O 1
ATOM 635 N N . LEU A 1 87 ? 10.195 -11.617 4.598 1 96.06 87 LEU A N 1
ATOM 636 C CA . LEU A 1 87 ? 10.773 -11.125 5.844 1 96.06 87 LEU A CA 1
ATOM 637 C C . LEU A 1 87 ? 12.023 -10.289 5.566 1 96.06 87 LEU A C 1
ATOM 639 O O . LEU A 1 87 ? 12.25 -9.273 6.227 1 96.06 87 LEU A O 1
ATOM 643 N N . ALA A 1 88 ? 12.844 -10.758 4.625 1 96.94 88 ALA A N 1
ATOM 644 C CA . ALA A 1 88 ? 14.047 -10.023 4.25 1 96.94 88 ALA A CA 1
ATOM 645 C C . ALA A 1 88 ? 13.695 -8.633 3.723 1 96.94 88 ALA A C 1
ATOM 647 O O . ALA A 1 88 ? 14.336 -7.645 4.082 1 96.94 88 ALA A O 1
ATOM 648 N N . SER A 1 89 ? 12.68 -8.586 2.871 1 98.31 89 SER A N 1
ATOM 649 C CA . SER A 1 89 ? 12.258 -7.305 2.316 1 98.31 89 SER A CA 1
ATOM 650 C C . SER A 1 89 ? 11.695 -6.391 3.398 1 98.31 89 SER A C 1
ATOM 652 O O . SER A 1 89 ? 12.125 -5.242 3.535 1 98.31 89 SER A O 1
ATOM 654 N N . MET A 1 90 ? 10.82 -6.891 4.227 1 98.5 90 MET A N 1
ATOM 655 C CA . MET A 1 90 ? 10.141 -6.102 5.25 1 98.5 90 MET A CA 1
ATOM 656 C C . MET A 1 90 ? 11.133 -5.594 6.293 1 98.5 90 MET A C 1
ATOM 658 O O . MET A 1 90 ? 11.164 -4.398 6.59 1 98.5 90 MET A O 1
ATOM 662 N N . ALA A 1 91 ? 11.93 -6.512 6.812 1 98.56 91 ALA A N 1
ATOM 663 C CA . ALA A 1 91 ? 12.891 -6.129 7.848 1 98.56 91 ALA A CA 1
ATOM 664 C C . ALA A 1 91 ? 13.875 -5.086 7.324 1 98.56 91 ALA A C 1
ATOM 666 O O . ALA A 1 91 ? 14.211 -4.133 8.031 1 98.56 91 ALA A O 1
ATOM 667 N N . SER A 1 92 ? 14.367 -5.301 6.133 1 98.81 92 SER A N 1
ATOM 668 C CA . SER A 1 92 ? 15.305 -4.355 5.539 1 98.81 92 SER A CA 1
ATOM 669 C C . SER A 1 92 ? 14.648 -3 5.301 1 98.81 92 SER A C 1
ATOM 671 O O . SER A 1 92 ? 15.266 -1.955 5.52 1 98.81 92 SER A O 1
ATOM 673 N N . PHE A 1 93 ? 13.438 -3 4.836 1 98.81 93 PHE A N 1
ATOM 674 C CA . PHE A 1 93 ? 12.68 -1.77 4.652 1 98.81 93 PHE A CA 1
ATOM 675 C C . PHE A 1 93 ? 12.523 -1.028 5.977 1 98.81 93 PHE A C 1
ATOM 677 O O . PHE A 1 93 ? 12.703 0.19 6.035 1 98.81 93 PHE A O 1
ATOM 684 N N . TRP A 1 94 ? 12.141 -1.789 7.047 1 98.56 94 TRP A N 1
ATOM 685 C CA . TRP A 1 94 ? 12.008 -1.207 8.383 1 98.56 94 TRP A CA 1
ATOM 686 C C . TRP A 1 94 ? 13.312 -0.551 8.82 1 98.56 94 TRP A C 1
ATOM 688 O O . TRP A 1 94 ? 13.32 0.589 9.289 1 98.56 94 TRP A O 1
ATOM 698 N N . LEU A 1 95 ? 14.352 -1.258 8.648 1 98.62 95 LEU A N 1
ATOM 699 C CA . LEU A 1 95 ? 15.672 -0.752 9.016 1 98.62 95 LEU A CA 1
ATOM 700 C C . LEU A 1 95 ? 16.031 0.473 8.188 1 98.62 95 LEU A C 1
ATOM 702 O O . LEU A 1 95 ? 16.672 1.403 8.688 1 98.62 95 LEU A O 1
ATOM 706 N N . GLY A 1 96 ? 15.688 0.446 6.898 1 98.75 96 GLY A N 1
ATOM 707 C CA . GLY A 1 96 ? 15.898 1.608 6.051 1 98.75 96 GLY A CA 1
ATOM 708 C C . GLY A 1 96 ? 15.172 2.848 6.543 1 98.75 96 GLY A C 1
ATOM 709 O O . GLY A 1 96 ? 15.773 3.92 6.652 1 98.75 96 GLY A O 1
ATOM 710 N N . CYS A 1 97 ? 13.898 2.66 6.852 1 98.31 97 CYS A N 1
ATOM 711 C CA . CYS A 1 97 ? 13.125 3.777 7.383 1 98.31 97 CYS A CA 1
ATOM 712 C C . CYS A 1 97 ? 13.773 4.332 8.648 1 98.31 97 CYS A C 1
ATOM 714 O O . CYS A 1 97 ? 13.914 5.547 8.797 1 98.31 97 CYS A O 1
ATOM 716 N N . PHE A 1 98 ? 14.133 3.412 9.516 1 98 98 PHE A N 1
ATOM 717 C CA . PHE A 1 98 ? 14.75 3.779 10.781 1 98 98 PHE A CA 1
ATOM 718 C C . PHE A 1 98 ? 16.047 4.535 10.555 1 98 98 PHE A C 1
ATOM 720 O O . PHE A 1 98 ? 16.25 5.613 11.117 1 98 98 PHE A O 1
ATOM 727 N N . PHE A 1 99 ? 16.875 4.07 9.75 1 98.31 99 PHE A N 1
ATOM 728 C CA . PHE A 1 99 ? 18.203 4.625 9.484 1 98.31 99 PHE A CA 1
ATOM 729 C C . PHE A 1 99 ? 18.094 5.965 8.766 1 98.31 99 PHE A C 1
ATOM 731 O O . PHE A 1 99 ? 18.641 6.969 9.227 1 98.31 99 PHE A O 1
ATOM 738 N N . PHE A 1 100 ? 17.375 6.055 7.66 1 98.5 100 PHE A N 1
ATOM 739 C CA . PHE A 1 100 ? 17.344 7.246 6.82 1 98.5 100 PHE A CA 1
ATOM 740 C C . PHE A 1 100 ? 16.594 8.375 7.516 1 98.5 100 PHE A C 1
ATOM 742 O O . PHE A 1 100 ? 16.906 9.547 7.32 1 98.5 100 PHE A O 1
ATOM 749 N N . SER A 1 101 ? 15.586 8.008 8.336 1 97.69 101 SER A N 1
ATOM 750 C CA . SER A 1 101 ? 14.875 9.055 9.062 1 97.69 101 SER A CA 1
ATOM 751 C C . SER A 1 101 ? 15.781 9.734 10.078 1 97.69 101 SER A C 1
ATOM 753 O O . SER A 1 101 ? 15.773 10.961 10.203 1 97.69 101 SER A O 1
ATOM 755 N N . ARG A 1 102 ? 16.578 9.008 10.773 1 96.94 102 ARG A N 1
ATOM 756 C CA . ARG A 1 102 ? 17.469 9.555 11.789 1 96.94 102 ARG A CA 1
ATOM 757 C C . ARG A 1 102 ? 18.609 10.336 11.156 1 96.94 102 ARG A C 1
ATOM 759 O O . ARG A 1 102 ? 18.953 11.43 11.602 1 96.94 102 ARG A O 1
ATOM 766 N N . VAL A 1 103 ? 19.172 9.781 10.133 1 97.44 103 VAL A N 1
ATOM 767 C CA . VAL A 1 103 ? 20.281 10.453 9.461 1 97.44 103 VAL A CA 1
ATOM 768 C C . VAL A 1 103 ? 19.781 11.742 8.82 1 97.44 103 VAL A C 1
ATOM 770 O O . VAL A 1 103 ? 20.469 12.766 8.867 1 97.44 103 VAL A O 1
ATOM 773 N N . SER A 1 104 ? 18.641 11.633 8.18 1 96.81 104 SER A N 1
ATOM 774 C CA . SER A 1 104 ? 18.047 12.82 7.559 1 96.81 104 SER A CA 1
ATOM 775 C C . SER A 1 104 ? 17.828 13.93 8.586 1 96.81 104 SER A C 1
ATOM 777 O O . SER A 1 104 ? 18.109 15.094 8.312 1 96.81 104 SER A O 1
ATOM 779 N N . ARG A 1 105 ? 17.359 13.586 9.742 1 94.69 105 ARG A N 1
ATOM 780 C CA . ARG A 1 105 ? 17.109 14.562 10.797 1 94.69 105 ARG A CA 1
ATOM 781 C C . ARG A 1 105 ? 18.422 15.156 11.305 1 94.69 105 ARG A C 1
ATOM 783 O O . ARG A 1 105 ? 18.5 16.359 11.578 1 94.69 105 ARG A O 1
ATOM 790 N N . LEU A 1 106 ? 19.391 14.359 11.469 1 95.19 106 LEU A N 1
ATOM 791 C CA . LEU A 1 106 ? 20.688 14.789 11.969 1 95.19 106 LEU A CA 1
ATOM 792 C C . LEU A 1 106 ? 21.359 15.75 10.992 1 95.19 106 LEU A C 1
ATOM 794 O O . LEU A 1 106 ? 21.953 16.75 11.406 1 95.19 106 LEU A O 1
ATOM 798 N N . LEU A 1 107 ? 21.234 15.539 9.703 1 94.94 107 LEU A N 1
ATOM 799 C CA . LEU A 1 107 ? 21.953 16.312 8.688 1 94.94 107 LEU A CA 1
ATOM 800 C C . LEU A 1 107 ? 21.125 17.516 8.242 1 94.94 107 LEU A C 1
ATOM 802 O O . LEU A 1 107 ? 21.672 18.469 7.68 1 94.94 107 LEU A O 1
ATOM 806 N N . GLY A 1 108 ? 19.828 17.484 8.477 1 93.81 108 GLY A N 1
ATOM 807 C CA . GLY A 1 108 ? 18.922 18.484 7.938 1 93.81 108 GLY A CA 1
ATOM 808 C C . GLY A 1 108 ? 18.109 17.984 6.754 1 93.81 108 GLY A C 1
ATOM 809 O O . GLY A 1 108 ? 18.625 17.938 5.629 1 93.81 108 GLY A O 1
ATOM 810 N N . PRO A 1 109 ? 16.922 17.656 6.922 1 91.88 109 PRO A N 1
ATOM 811 C CA . PRO A 1 109 ? 16.109 16.953 5.93 1 91.88 109 PRO A CA 1
ATOM 812 C C . PRO A 1 109 ? 15.977 17.719 4.617 1 91.88 109 PRO A C 1
ATOM 814 O O . PRO A 1 109 ? 15.789 17.109 3.561 1 91.88 109 PRO A O 1
ATOM 817 N N . ALA A 1 110 ? 16.172 19.016 4.621 1 93.69 110 ALA A N 1
ATOM 818 C CA . ALA A 1 110 ? 15.961 19.797 3.406 1 93.69 110 ALA A CA 1
ATOM 819 C C . ALA A 1 110 ? 17.281 20.344 2.873 1 93.69 110 ALA A C 1
ATOM 821 O O . ALA A 1 110 ? 17.297 21.078 1.877 1 93.69 110 ALA A O 1
ATOM 822 N N . ARG A 1 111 ? 18.375 19.969 3.512 1 94.81 111 ARG A N 1
ATOM 823 C CA . ARG A 1 111 ? 19.672 20.453 3.062 1 94.81 111 ARG A CA 1
ATOM 824 C C . ARG A 1 111 ? 20.094 19.797 1.756 1 94.81 111 ARG A C 1
ATOM 826 O O . ARG A 1 111 ? 19.922 18.578 1.586 1 94.81 111 ARG A O 1
ATOM 833 N N . LYS A 1 112 ? 20.688 20.562 0.942 1 94.88 112 LYS A N 1
ATOM 834 C CA . LYS A 1 112 ? 21.125 20.062 -0.352 1 94.88 112 LYS A CA 1
ATOM 835 C C . LYS A 1 112 ? 22.078 18.875 -0.182 1 94.88 112 LYS A C 1
ATOM 837 O O . LYS A 1 112 ? 21.922 17.844 -0.827 1 94.88 112 LYS A O 1
ATOM 842 N N . SER A 1 113 ? 23.031 19.109 0.715 1 95.25 113 SER A N 1
ATOM 843 C CA . SER A 1 113 ? 24.031 18.062 0.925 1 95.25 113 SER A CA 1
ATOM 844 C C . SER A 1 113 ? 23.406 16.797 1.503 1 95.25 113 SER A C 1
ATOM 846 O O . SER A 1 113 ? 23.797 15.688 1.141 1 95.25 113 SER A O 1
ATOM 848 N N . SER A 1 114 ? 22.469 17 2.406 1 96.44 114 SER A N 1
ATOM 849 C CA . SER A 1 114 ? 21.781 15.859 3.02 1 96.44 114 SER A CA 1
ATOM 850 C C . SER A 1 114 ? 20.984 15.062 1.986 1 96.44 114 SER A C 1
ATOM 852 O O . SER A 1 114 ? 21.125 13.844 1.896 1 96.44 114 SER A O 1
ATOM 854 N N . LEU A 1 115 ? 20.266 15.773 1.201 1 97.25 115 LEU A N 1
ATOM 855 C CA . LEU A 1 115 ? 19.453 15.133 0.175 1 97.25 115 LEU A CA 1
ATOM 856 C C . LEU A 1 115 ? 20.328 14.438 -0.856 1 97.25 115 LEU A C 1
ATOM 858 O O . LEU A 1 115 ? 20.078 13.281 -1.21 1 97.25 115 LEU A O 1
ATOM 862 N N . ALA A 1 116 ? 21.359 15.102 -1.284 1 97.56 116 ALA A N 1
ATOM 863 C CA . ALA A 1 116 ? 22.266 14.523 -2.273 1 97.56 116 ALA A CA 1
ATOM 864 C C . ALA A 1 116 ? 22.938 13.266 -1.739 1 97.56 116 ALA A C 1
ATOM 866 O O . ALA A 1 116 ? 23 12.25 -2.436 1 97.56 116 ALA A O 1
ATOM 867 N N . LEU A 1 117 ? 23.375 13.297 -0.528 1 97.75 117 LEU A N 1
ATOM 868 C CA . LEU A 1 117 ? 24.078 12.172 0.082 1 97.75 117 LEU A CA 1
ATOM 869 C C . LEU A 1 117 ? 23.141 10.984 0.25 1 97.75 117 LEU A C 1
ATOM 871 O O . LEU A 1 117 ? 23.516 9.844 -0.056 1 97.75 117 LEU A O 1
ATOM 875 N N . LEU A 1 118 ? 22 11.219 0.744 1 97.94 118 LEU A N 1
ATOM 876 C CA . LEU A 1 118 ? 21.062 10.148 1.035 1 97.94 118 LEU A CA 1
ATOM 877 C C . LEU A 1 118 ? 20.547 9.5 -0.252 1 97.94 118 LEU A C 1
ATOM 879 O O . LEU A 1 118 ? 20.375 8.281 -0.313 1 97.94 118 LEU A O 1
ATOM 883 N N . PHE A 1 119 ? 20.344 10.297 -1.319 1 98.62 119 PHE A N 1
ATOM 884 C CA . PHE A 1 119 ? 19.953 9.719 -2.6 1 98.62 119 PHE A CA 1
ATOM 885 C C . PHE A 1 119 ? 21.125 9.008 -3.26 1 98.62 119 PHE A C 1
ATOM 887 O O . PHE A 1 119 ? 20.938 8.023 -3.979 1 98.62 119 PHE A O 1
ATOM 894 N N . LEU A 1 120 ? 22.328 9.5 -3.018 1 98.62 120 LEU A N 1
ATOM 895 C CA . LEU A 1 120 ? 23.516 8.781 -3.488 1 98.62 120 LEU A CA 1
ATOM 896 C C . LEU A 1 120 ? 23.609 7.398 -2.848 1 98.62 120 LEU A C 1
ATOM 898 O O . LEU A 1 120 ? 23.906 6.414 -3.525 1 98.62 120 LEU A O 1
ATOM 902 N N . MET A 1 121 ? 23.391 7.387 -1.589 1 98.75 121 MET A N 1
ATOM 903 C CA . MET A 1 121 ? 23.406 6.117 -0.869 1 98.75 121 MET A CA 1
ATOM 904 C C . MET A 1 121 ? 22.344 5.164 -1.417 1 98.75 121 MET A C 1
ATOM 906 O O . MET A 1 121 ? 22.625 3.986 -1.645 1 98.75 121 MET A O 1
ATOM 910 N N . GLN A 1 122 ? 21.172 5.648 -1.606 1 98.75 122 GLN A N 1
ATOM 911 C CA . GLN A 1 122 ? 20.109 4.844 -2.184 1 98.75 122 GLN A CA 1
ATOM 912 C C . GLN A 1 122 ? 20.5 4.309 -3.559 1 98.75 122 GLN A C 1
ATOM 914 O O . GLN A 1 122 ? 20.359 3.115 -3.83 1 98.75 122 GLN A O 1
ATOM 919 N N . GLY A 1 123 ? 20.984 5.242 -4.418 1 98.75 123 GLY A N 1
ATOM 920 C CA . GLY A 1 123 ? 21.422 4.828 -5.738 1 98.75 123 GLY A CA 1
ATOM 921 C C . GLY A 1 123 ? 22.531 3.787 -5.703 1 98.75 123 GLY A C 1
ATOM 922 O O . GLY A 1 123 ? 22.516 2.826 -6.477 1 98.75 123 GLY A O 1
ATOM 923 N N . ALA A 1 124 ? 23.484 3.963 -4.809 1 98.75 124 ALA A N 1
ATOM 924 C CA . ALA A 1 124 ? 24.594 3.027 -4.672 1 98.75 124 ALA A CA 1
ATOM 925 C C . ALA A 1 124 ? 24.094 1.633 -4.301 1 98.75 124 ALA A C 1
ATOM 927 O O . ALA A 1 124 ? 24.609 0.63 -4.801 1 98.75 124 ALA A O 1
ATOM 928 N N . LEU A 1 125 ? 23.156 1.546 -3.436 1 98.81 125 LEU A N 1
ATOM 929 C CA . LEU A 1 125 ? 22.594 0.262 -3.025 1 98.81 125 LEU A CA 1
ATOM 930 C C . LEU A 1 125 ? 21.906 -0.432 -4.195 1 98.81 125 LEU A C 1
ATOM 932 O O . LEU A 1 125 ? 22.016 -1.649 -4.355 1 98.81 125 LEU A O 1
ATOM 936 N N . ILE A 1 126 ? 21.188 0.359 -5.059 1 98.75 126 ILE A N 1
ATOM 937 C CA . ILE A 1 126 ? 20.578 -0.217 -6.254 1 98.75 126 ILE A CA 1
ATOM 938 C C . ILE A 1 126 ? 21.656 -0.688 -7.215 1 98.75 126 ILE A C 1
ATOM 940 O O . ILE A 1 126 ? 21.516 -1.733 -7.855 1 98.75 126 ILE A O 1
ATOM 944 N N . CYS A 1 127 ? 22.766 0.073 -7.289 1 98.31 127 CYS A N 1
ATOM 945 C CA . CYS A 1 127 ? 23.891 -0.312 -8.141 1 98.31 127 CYS A CA 1
ATOM 946 C C . CYS A 1 127 ? 24.469 -1.652 -7.711 1 98.31 127 CYS A C 1
ATOM 948 O O . CYS A 1 127 ? 24.766 -2.504 -8.555 1 98.31 127 CYS A O 1
ATOM 950 N N . VAL A 1 128 ? 24.641 -1.806 -6.438 1 98.12 128 VAL A N 1
ATOM 951 C CA . VAL A 1 128 ? 25.172 -3.062 -5.926 1 98.12 128 VAL A CA 1
ATOM 952 C C . VAL A 1 128 ? 24.234 -4.207 -6.27 1 98.12 128 VAL A C 1
ATOM 954 O O . VAL A 1 128 ? 24.656 -5.277 -6.699 1 98.12 128 VAL A O 1
ATOM 957 N N . ALA A 1 129 ? 22.938 -4.016 -6.086 1 97.44 129 ALA A N 1
ATOM 958 C CA . ALA A 1 129 ? 21.953 -5.031 -6.449 1 97.44 129 ALA A CA 1
ATOM 959 C C . ALA A 1 129 ? 22.016 -5.355 -7.938 1 97.44 129 ALA A C 1
ATOM 961 O O . ALA A 1 129 ? 21.938 -6.523 -8.328 1 97.44 129 ALA A O 1
ATOM 962 N N . ALA A 1 130 ? 22.172 -4.301 -8.773 1 96.88 130 ALA A N 1
ATOM 963 C CA . ALA A 1 130 ? 22.281 -4.492 -10.219 1 96.88 130 ALA A CA 1
ATOM 964 C C . ALA A 1 130 ? 23.516 -5.297 -10.57 1 96.88 130 ALA A C 1
ATOM 966 O O . ALA A 1 130 ? 23.469 -6.188 -11.43 1 96.88 130 ALA A O 1
ATOM 967 N N . ALA A 1 131 ? 24.594 -5.012 -9.93 1 96.31 131 ALA A N 1
ATOM 968 C CA . ALA A 1 131 ? 25.844 -5.727 -10.164 1 96.31 131 ALA A CA 1
ATOM 969 C C . ALA A 1 131 ? 25.734 -7.191 -9.766 1 96.31 131 ALA A C 1
ATOM 971 O O . ALA A 1 131 ? 26.219 -8.078 -10.469 1 96.31 131 ALA A O 1
ATOM 972 N N . LEU A 1 132 ? 25.094 -7.449 -8.648 1 93.38 132 LEU A N 1
ATOM 973 C CA . LEU A 1 132 ? 24.875 -8.82 -8.203 1 93.38 132 LEU A CA 1
ATOM 974 C C . LEU A 1 132 ? 24.016 -9.586 -9.211 1 93.38 132 LEU A C 1
ATOM 976 O O . LEU A 1 132 ? 24.266 -10.773 -9.461 1 93.38 132 LEU A O 1
ATOM 980 N N . ALA A 1 133 ? 23.062 -8.945 -9.734 1 90.06 133 ALA A N 1
ATOM 981 C CA . ALA A 1 133 ? 22.203 -9.547 -10.742 1 90.06 133 ALA A CA 1
ATOM 982 C C . ALA A 1 133 ? 22.984 -9.828 -12.031 1 90.06 133 ALA A C 1
ATOM 984 O O . ALA A 1 133 ? 22.844 -10.891 -12.633 1 90.06 133 ALA A O 1
ATOM 985 N N . GLN A 1 134 ? 23.812 -8.93 -12.438 1 90.44 134 GLN A N 1
ATOM 986 C CA . GLN A 1 134 ? 24.547 -9.016 -13.695 1 90.44 134 GLN A CA 1
ATOM 987 C C . GLN A 1 134 ? 25.609 -10.094 -13.641 1 90.44 134 GLN A C 1
ATOM 989 O O . GLN A 1 134 ? 25.875 -10.773 -14.641 1 90.44 134 GLN A O 1
ATOM 994 N N . THR A 1 135 ? 26.219 -10.266 -12.469 1 89.12 135 THR A N 1
ATOM 995 C CA . THR A 1 135 ? 27.312 -11.234 -12.336 1 89.12 135 THR A CA 1
ATOM 996 C C . THR A 1 135 ? 26.766 -12.617 -11.992 1 89.12 135 THR A C 1
ATOM 998 O O . THR A 1 135 ? 27.531 -13.547 -11.734 1 89.12 135 THR A O 1
ATOM 1001 N N . ASN A 1 136 ? 25.5 -12.789 -11.922 1 81.06 136 ASN A N 1
ATOM 1002 C CA . ASN A 1 136 ? 24.828 -14.047 -11.625 1 81.06 136 ASN A CA 1
ATOM 1003 C C . ASN A 1 136 ? 25.172 -14.562 -10.234 1 81.06 136 ASN A C 1
ATOM 1005 O O . ASN A 1 136 ? 25.141 -15.773 -9.984 1 81.06 136 ASN A O 1
ATOM 1009 N N . THR A 1 137 ? 25.578 -13.625 -9.445 1 81.25 137 THR A N 1
ATOM 1010 C CA . THR A 1 137 ? 25.75 -13.977 -8.039 1 81.25 137 THR A CA 1
ATOM 1011 C C . THR A 1 137 ? 24.391 -14.25 -7.387 1 81.25 137 THR A C 1
ATOM 1013 O O . THR A 1 137 ? 24.297 -15.102 -6.496 1 81.25 137 THR A O 1
ATOM 1016 N N . ALA A 1 138 ? 23.359 -13.586 -7.848 1 76.12 138 ALA A N 1
ATOM 1017 C CA . ALA A 1 138 ? 21.953 -13.875 -7.566 1 76.12 138 ALA A CA 1
ATOM 1018 C C . ALA A 1 138 ? 21.219 -14.328 -8.828 1 76.12 138 ALA A C 1
ATOM 1020 O O . ALA A 1 138 ? 20.594 -13.516 -9.508 1 76.12 138 ALA A O 1
ATOM 1021 N N . PRO A 1 139 ? 21.281 -15.531 -9.023 1 74.5 139 PRO A N 1
ATOM 1022 C CA . PRO A 1 139 ? 20.812 -16.031 -10.312 1 74.5 139 PRO A CA 1
ATOM 1023 C C . PRO A 1 139 ? 19.344 -15.703 -10.562 1 74.5 139 PRO A C 1
ATOM 1025 O O . PRO A 1 139 ? 18.938 -15.523 -11.719 1 74.5 139 PRO A O 1
ATOM 1028 N N . THR A 1 140 ? 18.625 -15.602 -9.516 1 76 140 THR A N 1
ATOM 1029 C CA . THR A 1 140 ? 17.203 -15.266 -9.641 1 76 140 THR A CA 1
ATOM 1030 C C . THR A 1 140 ? 17.031 -13.922 -10.328 1 76 140 THR A C 1
ATOM 1032 O O . THR A 1 140 ? 16.094 -13.734 -11.117 1 76 140 THR A O 1
ATOM 1035 N N . PHE A 1 141 ? 17.969 -13.062 -10.148 1 79.75 141 PHE A N 1
ATOM 1036 C CA . PHE A 1 141 ? 17.891 -11.719 -10.719 1 79.75 141 PHE A CA 1
ATOM 1037 C C . PHE A 1 141 ? 18.719 -11.617 -11.984 1 79.75 141 PHE A C 1
ATOM 1039 O O . PHE A 1 141 ? 18.766 -10.555 -12.617 1 79.75 141 PHE A O 1
ATOM 1046 N N . GLY A 1 142 ? 19.359 -12.641 -12.266 1 75 142 GLY A N 1
ATOM 1047 C CA . GLY A 1 142 ? 20.203 -12.641 -13.445 1 75 142 GLY A CA 1
ATOM 1048 C C . GLY A 1 142 ? 19.5 -13.195 -14.672 1 75 142 GLY A C 1
ATOM 1049 O O . GLY A 1 142 ? 20.094 -13.266 -15.758 1 75 142 GLY A O 1
ATOM 1050 N N . GLN A 1 143 ? 18.188 -13.461 -14.492 1 75.19 143 GLN A N 1
ATOM 1051 C CA . GLN A 1 143 ? 17.469 -14.141 -15.562 1 75.19 143 GLN A CA 1
ATOM 1052 C C . GLN A 1 143 ? 16.859 -13.141 -16.531 1 75.19 143 GLN A C 1
ATOM 1054 O O . GLN A 1 143 ? 16.781 -11.945 -16.25 1 75.19 143 GLN A O 1
ATOM 1059 N N . ARG A 1 144 ? 16.719 -13.742 -17.75 1 69.88 144 ARG A N 1
ATOM 1060 C CA . ARG A 1 144 ? 15.953 -13.07 -18.797 1 69.88 144 ARG A CA 1
ATOM 1061 C C . ARG A 1 144 ? 14.602 -13.75 -19 1 69.88 144 ARG A C 1
ATOM 1063 O O . ARG A 1 144 ? 14.523 -14.977 -19.078 1 69.88 144 ARG A O 1
ATOM 1070 N N . PHE A 1 145 ? 13.602 -12.977 -18.812 1 67.69 145 PHE A N 1
ATOM 1071 C CA . PHE A 1 145 ? 12.289 -13.578 -19.016 1 67.69 145 PHE A CA 1
ATOM 1072 C C . PHE A 1 145 ? 12.016 -13.758 -20.516 1 67.69 145 PHE A C 1
ATOM 1074 O O . PHE A 1 145 ? 11.883 -12.781 -21.25 1 67.69 145 PHE A O 1
ATOM 1081 N N . VAL A 1 146 ? 12.352 -14.906 -20.953 1 59.94 146 VAL A N 1
ATOM 1082 C CA . VAL A 1 146 ? 12.102 -15.234 -22.359 1 59.94 146 VAL A CA 1
ATOM 1083 C C . VAL A 1 146 ? 10.891 -16.156 -22.453 1 59.94 146 VAL A C 1
ATOM 1085 O O . VAL A 1 146 ? 11.008 -17.375 -22.234 1 59.94 146 VAL A O 1
ATOM 1088 N N . GLY A 1 147 ? 9.852 -15.758 -22.734 1 55.78 147 GLY A N 1
ATOM 1089 C CA . GLY A 1 147 ? 8.688 -16.531 -23.141 1 55.78 147 GLY A CA 1
ATOM 1090 C C . GLY A 1 147 ? 8.32 -17.625 -22.156 1 55.78 147 GLY A C 1
ATOM 1091 O O . GLY A 1 147 ? 7.34 -18.344 -22.375 1 55.78 147 GLY A O 1
ATOM 1092 N N . THR A 1 148 ? 9.273 -17.953 -21.234 1 54.78 148 THR A N 1
ATOM 1093 C CA . THR A 1 148 ? 8.992 -19.141 -20.406 1 54.78 148 THR A CA 1
ATOM 1094 C C . THR A 1 148 ? 8.164 -18.766 -19.188 1 54.78 148 THR A C 1
ATOM 1096 O O . THR A 1 148 ? 8.086 -17.578 -18.828 1 54.78 148 THR A O 1
ATOM 1099 N N . ASP A 1 149 ? 7.449 -19.891 -18.641 1 54.75 149 ASP A N 1
ATOM 1100 C CA . ASP A 1 149 ? 6.59 -19.875 -17.453 1 54.75 149 ASP A CA 1
ATOM 1101 C C . ASP A 1 149 ? 7.348 -19.375 -16.234 1 54.75 149 ASP A C 1
ATOM 1103 O O . ASP A 1 149 ? 8.445 -19.844 -15.938 1 54.75 149 ASP A O 1
ATOM 1107 N N . ARG A 1 150 ? 7.105 -18.234 -15.781 1 56.09 150 ARG A N 1
ATOM 1108 C CA . ARG A 1 150 ? 7.656 -17.672 -14.547 1 56.09 150 ARG A CA 1
ATOM 1109 C C . ARG A 1 150 ? 7.863 -18.766 -13.5 1 56.09 150 ARG A C 1
ATOM 1111 O O . ARG A 1 150 ? 8.891 -18.781 -12.82 1 56.09 150 ARG A O 1
ATOM 1118 N N . ALA A 1 151 ? 6.945 -19.594 -13.469 1 54.91 151 ALA A N 1
ATOM 1119 C CA . ALA A 1 151 ? 6.973 -20.656 -12.461 1 54.91 151 ALA A CA 1
ATOM 1120 C C . ALA A 1 151 ? 8.164 -21.578 -12.68 1 54.91 151 ALA A C 1
ATOM 1122 O O . ALA A 1 151 ? 8.828 -21.984 -11.719 1 54.91 151 ALA A O 1
ATOM 1123 N N . THR A 1 152 ? 8.438 -21.828 -13.891 1 51.94 152 THR A N 1
ATOM 1124 C CA . THR A 1 152 ? 9.531 -22.75 -14.195 1 51.94 152 THR A CA 1
ATOM 1125 C C . THR A 1 152 ? 10.883 -22.078 -13.938 1 51.94 152 THR A C 1
ATOM 1127 O O . THR A 1 152 ? 11.812 -22.734 -13.461 1 51.94 152 THR A O 1
ATOM 1130 N N . SER A 1 153 ? 10.867 -20.859 -14.188 1 55.56 153 SER A N 1
ATOM 1131 C CA . SER A 1 153 ? 12.133 -20.156 -14.008 1 55.56 153 SER A CA 1
ATOM 1132 C C . SER A 1 153 ? 12.477 -20.016 -12.531 1 55.56 153 SER A C 1
ATOM 1134 O O . SER A 1 153 ? 13.633 -20.188 -12.141 1 55.56 153 SER A O 1
ATOM 1136 N N . ILE A 1 154 ? 11.508 -19.844 -11.711 1 57.09 154 ILE A N 1
ATOM 1137 C CA . ILE A 1 154 ? 11.742 -19.609 -10.297 1 57.09 154 ILE A CA 1
ATOM 1138 C C . ILE A 1 154 ? 11.969 -20.938 -9.586 1 57.09 154 ILE A C 1
ATOM 1140 O O . ILE A 1 154 ? 12.797 -21.031 -8.672 1 57.09 154 ILE A O 1
ATOM 1144 N N . ARG A 1 155 ? 11.312 -21.969 -9.984 1 56.44 155 ARG A N 1
ATOM 1145 C CA . ARG A 1 155 ? 11.383 -23.281 -9.336 1 56.44 155 ARG A CA 1
ATOM 1146 C C . ARG A 1 155 ? 12.812 -23.797 -9.32 1 56.44 155 ARG A C 1
ATOM 1148 O O . ARG A 1 155 ? 13.266 -24.375 -8.328 1 56.44 155 ARG A O 1
ATOM 1155 N N . GLY A 1 156 ? 13.492 -23.516 -10.336 1 56 156 GLY A N 1
ATOM 1156 C CA . GLY A 1 156 ? 14.836 -24.062 -10.383 1 56 156 GLY A CA 1
ATOM 1157 C C . GLY A 1 156 ? 15.82 -23.297 -9.523 1 56 156 GLY A C 1
ATOM 1158 O O . GLY A 1 156 ? 16.953 -23.75 -9.297 1 56 156 GLY A O 1
ATOM 1159 N N . LEU A 1 157 ? 15.227 -22.219 -8.945 1 62.09 157 LEU A N 1
ATOM 1160 C CA . LEU A 1 157 ? 16.156 -21.391 -8.188 1 62.09 157 LEU A CA 1
ATOM 1161 C C . LEU A 1 157 ? 15.664 -21.188 -6.758 1 62.09 157 LEU A C 1
ATOM 1163 O O . LEU A 1 157 ? 16.031 -20.219 -6.098 1 62.09 157 LEU A O 1
ATOM 1167 N N . GLU A 1 158 ? 14.859 -22.125 -6.355 1 61.31 158 GLU A N 1
ATOM 1168 C CA . GLU A 1 158 ? 14.211 -22.016 -5.051 1 61.31 158 GLU A CA 1
ATOM 1169 C C . GLU A 1 158 ? 15.242 -22.047 -3.922 1 61.31 158 GLU A C 1
ATOM 1171 O O . GLU A 1 158 ? 15.023 -21.453 -2.861 1 61.31 158 GLU A O 1
ATOM 1176 N N . ASP A 1 159 ? 16.312 -22.547 -4.312 1 66.12 159 ASP A N 1
ATOM 1177 C CA . ASP A 1 159 ? 17.297 -22.719 -3.252 1 66.12 159 ASP A CA 1
ATOM 1178 C C . ASP A 1 159 ? 18.297 -21.578 -3.236 1 66.12 159 ASP A C 1
ATOM 1180 O O . ASP A 1 159 ? 19.219 -21.562 -2.416 1 66.12 159 ASP A O 1
ATOM 1184 N N . ASP A 1 160 ? 18.062 -20.688 -4.043 1 75.12 160 ASP A N 1
ATOM 1185 C CA . ASP A 1 160 ? 18.969 -19.547 -4.098 1 75.12 160 ASP A CA 1
ATOM 1186 C C . ASP A 1 160 ? 18.688 -18.562 -2.957 1 75.12 160 ASP A C 1
ATOM 1188 O O . ASP A 1 160 ? 17.875 -17.641 -3.102 1 75.12 160 ASP A O 1
ATOM 1192 N N . MET A 1 161 ? 19.391 -18.781 -1.807 1 81.06 161 MET A N 1
ATOM 1193 C CA . MET A 1 161 ? 19.188 -17.891 -0.664 1 81.06 161 MET A CA 1
ATOM 1194 C C . MET A 1 161 ? 19.875 -16.547 -0.891 1 81.06 161 MET A C 1
ATOM 1196 O O . MET A 1 161 ? 19.562 -15.562 -0.204 1 81.06 161 MET A O 1
ATOM 1200 N N . PHE A 1 162 ? 20.703 -16.531 -1.881 1 87.69 162 PHE A N 1
ATOM 1201 C CA . PHE A 1 162 ? 21.391 -15.297 -2.184 1 87.69 162 PHE A CA 1
ATOM 1202 C C . PHE A 1 162 ? 20.438 -14.266 -2.77 1 87.69 162 PHE A C 1
ATOM 1204 O O . PHE A 1 162 ? 20.766 -13.078 -2.842 1 87.69 162 PHE A O 1
ATOM 1211 N N . VAL A 1 163 ? 19.25 -14.727 -3.119 1 90 163 VAL A N 1
ATOM 1212 C CA . VAL A 1 163 ? 18.234 -13.844 -3.668 1 90 163 VAL A CA 1
ATOM 1213 C C . VAL A 1 163 ? 17.828 -12.812 -2.617 1 90 163 VAL A C 1
ATOM 1215 O O . VAL A 1 163 ? 17.406 -11.703 -2.957 1 90 163 VAL A O 1
ATOM 1218 N N . CYS A 1 164 ? 18.078 -13.078 -1.343 1 94.12 164 CYS A N 1
ATOM 1219 C CA . CYS A 1 164 ? 17.672 -12.195 -0.253 1 94.12 164 CYS A CA 1
ATOM 1220 C C . CYS A 1 164 ? 18.562 -10.961 -0.183 1 94.12 164 CYS A C 1
ATOM 1222 O O . CYS A 1 164 ? 18.141 -9.922 0.34 1 94.12 164 CYS A O 1
ATOM 1224 N N . LEU A 1 165 ? 19.719 -11.062 -0.703 1 95.56 165 LEU A N 1
ATOM 1225 C CA . LEU A 1 165 ? 20.656 -9.953 -0.591 1 95.56 165 LEU A CA 1
ATOM 1226 C C . LEU A 1 165 ? 20.219 -8.773 -1.45 1 95.56 165 LEU A C 1
ATOM 1228 O O . LEU A 1 165 ? 20 -7.668 -0.939 1 95.56 165 LEU A O 1
ATOM 1232 N N . PRO A 1 166 ? 20 -9.016 -2.811 1 96.12 166 PRO A N 1
ATOM 1233 C CA . PRO A 1 166 ? 19.469 -7.887 -3.59 1 96.12 166 PRO A CA 1
ATOM 1234 C C . PRO A 1 166 ? 18.125 -7.395 -3.082 1 96.12 166 PRO A C 1
ATOM 1236 O O . PRO A 1 166 ? 17.844 -6.191 -3.117 1 96.12 166 PRO A O 1
ATOM 1239 N N . ILE A 1 167 ? 17.281 -8.258 -2.598 1 97.44 167 ILE A N 1
ATOM 1240 C CA . ILE A 1 167 ? 15.992 -7.887 -2.043 1 97.44 167 ILE A CA 1
ATOM 1241 C C . ILE A 1 167 ? 16.188 -6.938 -0.863 1 97.44 167 ILE A C 1
ATOM 1243 O O . ILE A 1 167 ? 15.539 -5.891 -0.784 1 97.44 167 ILE A O 1
ATOM 1247 N N . ALA A 1 168 ? 17.141 -7.305 -0.009 1 98.31 168 ALA A N 1
ATOM 1248 C CA . ALA A 1 168 ? 17.391 -6.516 1.193 1 98.31 168 ALA A CA 1
ATOM 1249 C C . ALA A 1 168 ? 17.953 -5.141 0.836 1 98.31 168 ALA A C 1
ATOM 1251 O O . ALA A 1 168 ? 17.531 -4.129 1.411 1 98.31 168 ALA A O 1
ATOM 1252 N N . LEU A 1 169 ? 18.844 -5.086 -0.097 1 98.56 169 LEU A N 1
ATOM 1253 C CA . LEU A 1 169 ? 19.453 -3.828 -0.51 1 98.56 169 LEU A CA 1
ATOM 1254 C C . LEU A 1 169 ? 18.422 -2.887 -1.109 1 98.56 169 LEU A C 1
ATOM 1256 O O . LEU A 1 169 ? 18.375 -1.704 -0.766 1 98.56 169 LEU A O 1
ATOM 1260 N N . LEU A 1 170 ? 17.609 -3.467 -1.965 1 98.75 170 LEU A N 1
ATOM 1261 C CA . LEU A 1 170 ? 16.578 -2.672 -2.621 1 98.75 170 LEU A CA 1
ATOM 1262 C C . LEU A 1 170 ? 15.539 -2.184 -1.61 1 98.75 170 LEU A C 1
ATOM 1264 O O . LEU A 1 170 ? 15.195 -1.001 -1.594 1 98.75 170 LEU A O 1
ATOM 1268 N N . ALA A 1 171 ? 15.07 -3.104 -0.733 1 98.88 171 ALA A N 1
ATOM 1269 C CA . ALA A 1 171 ? 14.055 -2.734 0.253 1 98.88 171 ALA A CA 1
ATOM 1270 C C . ALA A 1 171 ? 14.586 -1.67 1.21 1 98.88 171 ALA A C 1
ATOM 1272 O O . ALA A 1 171 ? 13.867 -0.735 1.569 1 98.88 171 ALA A O 1
ATOM 1273 N N . PHE A 1 172 ? 15.859 -1.779 1.604 1 98.88 172 PHE A N 1
ATOM 1274 C CA . PHE A 1 172 ? 16.484 -0.824 2.508 1 98.88 172 PHE A CA 1
ATOM 1275 C C . PHE A 1 172 ? 16.484 0.577 1.905 1 98.88 172 PHE A C 1
ATOM 1277 O O . PHE A 1 172 ? 16.078 1.538 2.564 1 98.88 172 PHE A O 1
ATOM 1284 N N . GLN A 1 173 ? 16.891 0.664 0.667 1 98.69 173 GLN A N 1
ATOM 1285 C CA . GLN A 1 173 ? 16.953 1.987 0.058 1 98.69 173 GLN A CA 1
ATOM 1286 C C . GLN A 1 173 ? 15.57 2.562 -0.179 1 98.69 173 GLN A C 1
ATOM 1288 O O . GLN A 1 173 ? 15.375 3.777 -0.112 1 98.69 173 GLN A O 1
ATOM 1293 N N . PHE A 1 174 ? 14.5 1.732 -0.381 1 98.81 174 PHE A N 1
ATOM 1294 C CA . PHE A 1 174 ? 13.148 2.252 -0.561 1 98.81 174 PHE A CA 1
ATOM 1295 C C . PHE A 1 174 ? 12.609 2.818 0.747 1 98.81 174 PHE A C 1
ATOM 1297 O O . PHE A 1 174 ? 11.766 3.719 0.738 1 98.81 174 PHE A O 1
ATOM 1304 N N . GLY A 1 175 ? 13.102 2.234 1.925 1 98.56 175 GLY A N 1
ATOM 1305 C CA . GLY A 1 175 ? 12.836 2.916 3.182 1 98.56 175 GLY A CA 1
ATOM 1306 C C . GLY A 1 175 ? 13.297 4.359 3.188 1 98.56 175 GLY A C 1
ATOM 1307 O O . GLY A 1 175 ? 12.594 5.242 3.686 1 98.56 175 GLY A O 1
ATOM 1308 N N . GLY A 1 176 ? 14.477 4.555 2.6 1 98.38 176 GLY A N 1
ATOM 1309 C CA . GLY A 1 176 ? 15 5.906 2.482 1 98.38 176 GLY A CA 1
ATOM 1310 C C . GLY A 1 176 ? 14.188 6.781 1.545 1 98.38 176 GLY A C 1
ATOM 1311 O O . GLY A 1 176 ? 14.023 7.977 1.788 1 98.38 176 GLY A O 1
ATOM 1312 N N . GLN A 1 177 ? 13.68 6.172 0.519 1 98.31 177 GLN A N 1
ATOM 1313 C CA . GLN A 1 177 ? 12.914 6.902 -0.483 1 98.31 177 GLN A CA 1
ATOM 1314 C C . GLN A 1 177 ? 11.633 7.48 0.118 1 98.31 177 GLN A C 1
ATOM 1316 O O . GLN A 1 177 ? 11.328 8.656 -0.078 1 98.31 177 GLN A O 1
ATOM 1321 N N . ILE A 1 178 ? 10.914 6.656 0.82 1 97.75 178 ILE A N 1
ATOM 1322 C CA . ILE A 1 178 ? 9.664 7.129 1.391 1 97.75 178 ILE A CA 1
ATOM 1323 C C . ILE A 1 178 ? 9.945 8.148 2.49 1 97.75 178 ILE A C 1
ATOM 1325 O O . ILE A 1 178 ? 9.195 9.117 2.658 1 97.75 178 ILE A O 1
ATOM 1329 N N . VAL A 1 179 ? 11.008 7.98 3.24 1 97.44 179 VAL A N 1
ATOM 1330 C CA . VAL A 1 179 ? 11.391 8.922 4.289 1 97.44 179 VAL A CA 1
ATOM 1331 C C . VAL A 1 179 ? 11.68 10.289 3.672 1 97.44 179 VAL A C 1
ATOM 1333 O O . VAL A 1 179 ? 11.305 11.32 4.23 1 97.44 179 VAL A O 1
ATOM 1336 N N . ALA A 1 180 ? 12.344 10.281 2.541 1 96.62 180 ALA A N 1
ATOM 1337 C CA . ALA A 1 180 ? 12.664 11.531 1.867 1 96.62 180 ALA A CA 1
ATOM 1338 C C . ALA A 1 180 ? 11.398 12.289 1.473 1 96.62 180 ALA A C 1
ATOM 1340 O O . ALA A 1 180 ? 11.32 13.508 1.632 1 96.62 180 ALA A O 1
ATOM 1341 N N . SER A 1 181 ? 10.453 11.555 0.953 1 95.25 181 SER A N 1
ATOM 1342 C CA . SER A 1 181 ? 9.18 12.172 0.593 1 95.25 181 SER A CA 1
ATOM 1343 C C . SER A 1 181 ? 8.508 12.789 1.81 1 95.25 181 SER A C 1
ATOM 1345 O O . SER A 1 181 ? 8.031 13.93 1.748 1 95.25 181 SER A O 1
ATOM 1347 N N . ARG A 1 182 ? 8.539 12.086 2.922 1 93.44 182 ARG A N 1
ATOM 1348 C CA . ARG A 1 182 ? 7.965 12.578 4.172 1 93.44 182 ARG A CA 1
ATOM 1349 C C . ARG A 1 182 ? 8.719 13.805 4.672 1 93.44 182 ARG A C 1
ATOM 1351 O O . ARG A 1 182 ? 8.102 14.797 5.074 1 93.44 182 ARG A O 1
ATOM 1358 N N . ALA A 1 183 ? 9.984 13.75 4.641 1 92.88 183 ALA A N 1
ATOM 1359 C CA . ALA A 1 183 ? 10.844 14.789 5.191 1 92.88 183 ALA A CA 1
ATOM 1360 C C . ALA A 1 183 ? 10.68 16.094 4.426 1 92.88 183 ALA A C 1
ATOM 1362 O O . ALA A 1 183 ? 10.773 17.188 5.008 1 92.88 183 ALA A O 1
ATOM 1363 N N . LEU A 1 184 ? 10.383 16.031 3.137 1 93.44 184 LEU A N 1
ATOM 1364 C CA . LEU A 1 184 ? 10.258 17.219 2.301 1 93.44 184 LEU A CA 1
ATOM 1365 C C . LEU A 1 184 ? 8.82 17.719 2.289 1 93.44 184 LEU A C 1
ATOM 1367 O O . LEU A 1 184 ? 8.516 18.734 1.647 1 93.44 184 LEU A O 1
ATOM 1371 N N . GLY A 1 185 ? 7.918 16.969 2.93 1 91.06 185 GLY A N 1
ATOM 1372 C CA . GLY A 1 185 ? 6.547 17.438 3.08 1 91.06 185 GLY A CA 1
ATOM 1373 C C . GLY A 1 185 ? 5.656 17.047 1.914 1 91.06 185 GLY A C 1
ATOM 1374 O O . GLY A 1 185 ? 4.602 17.641 1.705 1 91.06 185 GLY A O 1
ATOM 1375 N N . PHE A 1 186 ? 6.09 16.141 1.091 1 91 186 PHE A N 1
ATOM 1376 C CA . PHE A 1 186 ? 5.254 15.633 0.007 1 91 186 PHE A CA 1
ATOM 1377 C C . PHE A 1 186 ? 4.5 14.383 0.444 1 91 186 PHE A C 1
ATOM 1379 O O . PHE A 1 186 ? 4.59 13.344 -0.202 1 91 186 PHE A O 1
ATOM 1386 N N . ASN A 1 187 ? 3.646 14.516 1.398 1 86.38 187 ASN A N 1
ATOM 1387 C CA . ASN A 1 187 ? 2.939 13.406 2.025 1 86.38 187 ASN A CA 1
ATOM 1388 C C . ASN A 1 187 ? 1.89 12.812 1.092 1 86.38 187 ASN A C 1
ATOM 1390 O O . ASN A 1 187 ? 1.495 11.656 1.25 1 86.38 187 ASN A O 1
ATOM 1394 N N . GLU A 1 188 ? 1.496 13.641 0.145 1 86.81 188 GLU A N 1
ATOM 1395 C CA . GLU A 1 188 ? 0.467 13.164 -0.777 1 86.81 188 GLU A CA 1
ATOM 1396 C C . GLU A 1 188 ? 1.045 12.188 -1.796 1 86.81 188 GLU A C 1
ATOM 1398 O O . GLU A 1 188 ? 0.298 11.492 -2.492 1 86.81 188 GLU A O 1
ATOM 1403 N N . VAL A 1 189 ? 2.389 12.156 -1.839 1 86.25 189 VAL A N 1
ATOM 1404 C CA . VAL A 1 189 ? 3.072 11.25 -2.758 1 86.25 189 VAL A CA 1
ATOM 1405 C C . VAL A 1 189 ? 4.062 10.383 -1.985 1 86.25 189 VAL A C 1
ATOM 1407 O O . VAL A 1 189 ? 5.27 10.633 -2.014 1 86.25 189 VAL A O 1
ATOM 1410 N N . PRO A 1 190 ? 3.65 9.289 -1.447 1 86.75 190 PRO A N 1
ATOM 1411 C CA . PRO A 1 190 ? 4.578 8.43 -0.701 1 86.75 190 PRO A CA 1
ATOM 1412 C C . PRO A 1 190 ? 5.551 7.684 -1.608 1 86.75 190 PRO A C 1
ATOM 1414 O O . PRO A 1 190 ? 6.527 7.105 -1.127 1 86.75 190 PRO A O 1
ATOM 1417 N N . THR A 1 191 ? 5.523 7.676 -2.83 1 93.19 191 THR A N 1
ATOM 1418 C CA . THR A 1 191 ? 6.402 7.176 -3.881 1 93.19 191 THR A CA 1
ATOM 1419 C C . THR A 1 191 ? 6.34 5.652 -3.959 1 93.19 191 THR A C 1
ATOM 1421 O O . THR A 1 191 ? 6.77 5.059 -4.949 1 93.19 191 THR A O 1
ATOM 1424 N N . THR A 1 192 ? 5.852 4.984 -2.85 1 93.94 192 THR A N 1
ATOM 1425 C CA . THR A 1 192 ? 5.848 3.523 -2.809 1 93.94 192 THR A CA 1
ATOM 1426 C C . THR A 1 192 ? 4.434 2.992 -2.604 1 93.94 192 THR A C 1
ATOM 1428 O O . THR A 1 192 ? 4.219 1.777 -2.57 1 93.94 192 THR A O 1
ATOM 1431 N N . VAL A 1 193 ? 3.479 3.814 -2.412 1 93.88 193 VAL A N 1
ATOM 1432 C CA . VAL A 1 193 ? 2.109 3.426 -2.094 1 93.88 193 VAL A CA 1
ATOM 1433 C C . VAL A 1 193 ? 1.136 4.152 -3.018 1 93.88 193 VAL A C 1
ATOM 1435 O O . VAL A 1 193 ? 1.165 5.383 -3.117 1 93.88 193 VAL A O 1
ATOM 1438 N N . LEU A 1 194 ? 0.213 3.381 -3.639 1 96.44 194 LEU A N 1
ATOM 1439 C CA . LEU A 1 194 ? -0.728 4.012 -4.559 1 96.44 194 LEU A CA 1
ATOM 1440 C C . LEU A 1 194 ? -2.16 3.869 -4.055 1 96.44 194 LEU A C 1
ATOM 1442 O O . LEU A 1 194 ? -3.053 4.594 -4.496 1 96.44 194 LEU A O 1
ATOM 1446 N N . THR A 1 195 ? -2.416 2.945 -3.166 1 97.25 195 THR A N 1
ATOM 1447 C CA . THR A 1 195 ? -3.775 2.699 -2.695 1 97.25 195 THR A CA 1
ATOM 1448 C C . THR A 1 195 ? -4.355 3.951 -2.045 1 97.25 195 THR A C 1
ATOM 1450 O O . THR A 1 195 ? -5.453 4.387 -2.396 1 97.25 195 THR A O 1
ATOM 1453 N N . SER A 1 196 ? -3.623 4.531 -1.121 1 95.12 196 SER A N 1
ATOM 1454 C CA . SER A 1 196 ? -4.102 5.75 -0.471 1 95.12 196 SER A CA 1
ATOM 1455 C C . SER A 1 196 ? -4.148 6.918 -1.45 1 95.12 196 SER A C 1
ATOM 1457 O O . SER A 1 196 ? -5.004 7.793 -1.338 1 95.12 196 SER A O 1
ATOM 1459 N N . VAL A 1 197 ? -3.215 6.906 -2.424 1 95.56 197 VAL A N 1
ATOM 1460 C CA . VAL A 1 197 ? -3.211 7.934 -3.457 1 95.56 197 VAL A CA 1
ATOM 1461 C C . VAL A 1 197 ? -4.496 7.852 -4.273 1 95.56 197 VAL A C 1
ATOM 1463 O O . VAL A 1 197 ? -5.121 8.875 -4.566 1 95.56 197 VAL A O 1
ATOM 1466 N N . TYR A 1 198 ? -4.898 6.633 -4.598 1 96.94 198 TYR A N 1
ATOM 1467 C CA . TYR A 1 198 ? -6.16 6.43 -5.301 1 96.94 198 TYR A CA 1
ATOM 1468 C C . TYR A 1 198 ? -7.332 6.957 -4.484 1 96.94 198 TYR A C 1
ATOM 1470 O O . TYR A 1 198 ? -8.219 7.633 -5.016 1 96.94 198 TYR A O 1
ATOM 1478 N N . CYS A 1 199 ? -7.312 6.605 -3.246 1 96.19 199 CYS A N 1
ATOM 1479 C CA . CYS A 1 199 ? -8.391 7.066 -2.377 1 96.19 199 CYS A CA 1
ATOM 1480 C C . CYS A 1 199 ? -8.477 8.586 -2.369 1 96.19 199 CYS A C 1
ATOM 1482 O O . CYS A 1 199 ? -9.555 9.156 -2.545 1 96.19 199 CYS A O 1
ATOM 1484 N N . ASP A 1 200 ? -7.348 9.242 -2.213 1 94.56 200 ASP A N 1
ATOM 1485 C CA . ASP A 1 200 ? -7.32 10.703 -2.15 1 94.56 200 ASP A CA 1
ATOM 1486 C C . ASP A 1 200 ? -7.719 11.32 -3.49 1 94.56 200 ASP A C 1
ATOM 1488 O O . ASP A 1 200 ? -8.375 12.359 -3.529 1 94.56 200 ASP A O 1
ATOM 1492 N N . LEU A 1 201 ? -7.344 10.688 -4.531 1 94.62 201 LEU A N 1
ATOM 1493 C CA . LEU A 1 201 ? -7.676 11.172 -5.867 1 94.62 201 LEU A CA 1
ATOM 1494 C C . LEU A 1 201 ? -9.18 11.094 -6.109 1 94.62 201 LEU A C 1
ATOM 1496 O O . LEU A 1 201 ? -9.812 12.102 -6.438 1 94.62 201 LEU A O 1
ATOM 1500 N N . PHE A 1 202 ? -9.766 9.992 -5.828 1 95.62 202 PHE A N 1
ATOM 1501 C CA . PHE A 1 202 ? -11.141 9.75 -6.234 1 95.62 202 PHE A CA 1
ATOM 1502 C C . PHE A 1 202 ? -12.117 10.242 -5.172 1 95.62 202 PHE A C 1
ATOM 1504 O O . PHE A 1 202 ? -13.32 10.328 -5.422 1 95.62 202 PHE A O 1
ATOM 1511 N N . SER A 1 203 ? -11.594 10.57 -4.008 1 94.25 203 SER A N 1
ATOM 1512 C CA . SER A 1 203 ? -12.414 11.18 -2.967 1 94.25 203 SER A CA 1
ATOM 1513 C C . SER A 1 203 ? -12.336 12.703 -3.027 1 94.25 203 SER A C 1
ATOM 1515 O O . SER A 1 203 ? -13.055 13.391 -2.299 1 94.25 203 SER A O 1
ATOM 1517 N N . ASP A 1 204 ? -11.422 13.195 -3.854 1 91.94 204 ASP A N 1
ATOM 1518 C CA . ASP A 1 204 ? -11.227 14.641 -3.963 1 91.94 204 ASP A CA 1
ATOM 1519 C C . ASP A 1 204 ? -12.453 15.312 -4.57 1 91.94 204 ASP A C 1
ATOM 1521 O O . ASP A 1 204 ? -12.852 15 -5.695 1 91.94 204 ASP A O 1
ATOM 1525 N N . PRO A 1 205 ? -13.062 16.281 -3.828 1 87.31 205 PRO A N 1
ATOM 1526 C CA . PRO A 1 205 ? -14.227 16.969 -4.379 1 87.31 205 PRO A CA 1
ATOM 1527 C C . PRO A 1 205 ? -13.898 17.781 -5.633 1 87.31 205 PRO A C 1
ATOM 1529 O O . PRO A 1 205 ? -14.773 18.031 -6.457 1 87.31 205 PRO A O 1
ATOM 1532 N N . LYS A 1 206 ? -12.641 18.141 -5.84 1 87.75 206 LYS A N 1
ATOM 1533 C CA . LYS A 1 206 ? -12.211 18.922 -6.988 1 87.75 206 LYS A CA 1
ATOM 1534 C C . LYS A 1 206 ? -11.445 18.062 -7.992 1 87.75 206 LYS A C 1
ATOM 1536 O O . LYS A 1 206 ? -10.492 18.531 -8.625 1 87.75 206 LYS A O 1
ATOM 1541 N N . ILE A 1 207 ? -11.914 16.859 -8.094 1 84.31 207 ILE A N 1
ATOM 1542 C CA . ILE A 1 207 ? -11.211 15.922 -8.961 1 84.31 207 ILE A CA 1
ATOM 1543 C C . ILE A 1 207 ? -11.281 16.391 -10.406 1 84.31 207 ILE A C 1
ATOM 1545 O O . ILE A 1 207 ? -10.352 16.172 -11.188 1 84.31 207 ILE A O 1
ATOM 1549 N N . LEU A 1 208 ? -12.328 17.125 -10.797 1 84.06 208 LEU A N 1
ATOM 1550 C CA . LEU A 1 208 ? -12.516 17.547 -12.18 1 84.06 208 LEU A CA 1
ATOM 1551 C C . LEU A 1 208 ? -12.133 19.016 -12.352 1 84.06 208 LEU A C 1
ATOM 1553 O O . LEU A 1 208 ? -12.406 19.609 -13.398 1 84.06 208 LEU A O 1
ATOM 1557 N N . ALA A 1 209 ? -11.484 19.562 -11.391 1 84.12 209 ALA A N 1
ATOM 1558 C CA . ALA A 1 209 ? -11.047 20.953 -11.5 1 84.12 209 ALA A CA 1
ATOM 1559 C C . ALA A 1 209 ? -9.953 21.094 -12.555 1 84.12 209 ALA A C 1
ATOM 1561 O O . ALA A 1 209 ? -9.234 20.141 -12.852 1 84.12 209 ALA A O 1
ATOM 1562 N N . PRO A 1 210 ? -9.875 22.219 -13.109 1 83.56 210 PRO A N 1
ATOM 1563 C CA . PRO A 1 210 ? -8.828 22.438 -14.109 1 83.56 210 PRO A CA 1
ATOM 1564 C C . PRO A 1 210 ? -7.426 22.172 -13.562 1 83.56 210 PRO A C 1
ATOM 1566 O O . PRO A 1 210 ? -7.215 22.234 -12.344 1 83.56 210 PRO A O 1
ATOM 1569 N N . LEU A 1 211 ? -6.5 21.812 -14.344 1 81.25 211 LEU A N 1
ATOM 1570 C CA . LEU A 1 211 ? -5.16 21.344 -13.992 1 81.25 211 LEU A CA 1
ATOM 1571 C C . LEU A 1 211 ? -4.445 22.375 -13.117 1 81.25 211 LEU A C 1
ATOM 1573 O O . LEU A 1 211 ? -3.682 22 -12.219 1 81.25 211 LEU A O 1
ATOM 1577 N N . GLY A 1 212 ? -4.699 23.594 -13.289 1 82.12 212 GLY A N 1
ATOM 1578 C CA . GLY A 1 212 ? -3.979 24.625 -12.547 1 82.12 212 GLY A CA 1
ATOM 1579 C C . GLY A 1 212 ? -4.559 24.875 -11.164 1 82.12 212 GLY A C 1
ATOM 1580 O O . GLY A 1 212 ? -3.918 25.5 -10.328 1 82.12 212 GLY A O 1
ATOM 1581 N N . GLU A 1 213 ? -5.602 24.219 -10.766 1 83.94 213 GLU A N 1
ATOM 1582 C CA . GLU A 1 213 ? -6.316 24.594 -9.555 1 83.94 213 GLU A CA 1
ATOM 1583 C C . GLU A 1 213 ? -6.129 23.562 -8.453 1 83.94 213 GLU A C 1
ATOM 1585 O O . GLU A 1 213 ? -6.438 23.812 -7.289 1 83.94 213 GLU A O 1
ATOM 1590 N N . ASN A 1 214 ? -5.586 22.453 -8.844 1 87.06 214 ASN A N 1
ATOM 1591 C CA . ASN A 1 214 ? -5.434 21.375 -7.875 1 87.06 214 ASN A CA 1
ATOM 1592 C C . ASN A 1 214 ? -4.086 20.672 -8.023 1 87.06 214 ASN A C 1
ATOM 1594 O O . ASN A 1 214 ? -3.994 19.609 -8.648 1 87.06 214 ASN A O 1
ATOM 1598 N N . VAL A 1 215 ? -3.078 21.203 -7.461 1 86.56 215 VAL A N 1
ATOM 1599 C CA . VAL A 1 215 ? -1.695 20.75 -7.59 1 86.56 215 VAL A CA 1
ATOM 1600 C C . VAL A 1 215 ? -1.533 19.391 -6.938 1 86.56 215 VAL A C 1
ATOM 1602 O O . VAL A 1 215 ? -0.834 18.516 -7.465 1 86.56 215 VAL A O 1
ATOM 1605 N N . LYS A 1 216 ? -2.164 19.203 -5.797 1 88.38 216 LYS A N 1
ATOM 1606 C CA . LYS A 1 216 ? -2.062 17.938 -5.094 1 88.38 216 LYS A CA 1
ATOM 1607 C C . LYS A 1 216 ? -2.623 16.797 -5.941 1 88.38 216 LYS A C 1
ATOM 1609 O O . LYS A 1 216 ? -2.025 15.719 -6.016 1 88.38 216 LYS A O 1
ATOM 1614 N N . ARG A 1 217 ? -3.744 17.062 -6.574 1 90.44 217 ARG A N 1
ATOM 1615 C CA . ARG A 1 217 ? -4.348 16.078 -7.48 1 90.44 217 ARG A CA 1
ATOM 1616 C C . ARG A 1 217 ? -3.4 15.742 -8.625 1 90.44 217 ARG A C 1
ATOM 1618 O O . ARG A 1 217 ? -3.24 14.57 -8.977 1 90.44 217 ARG A O 1
ATOM 1625 N N . ASN A 1 218 ? -2.811 16.734 -9.203 1 91.81 218 ASN A N 1
ATOM 1626 C CA . ASN A 1 218 ? -1.884 16.531 -10.312 1 91.81 218 ASN A CA 1
ATOM 1627 C C . ASN A 1 218 ? -0.688 15.68 -9.898 1 91.81 218 ASN A C 1
ATOM 1629 O O . ASN A 1 218 ? -0.251 14.805 -10.648 1 91.81 218 ASN A O 1
ATOM 1633 N N . ARG A 1 219 ? -0.148 15.914 -8.734 1 92.69 219 ARG A N 1
ATOM 1634 C CA . ARG A 1 219 ? 0.981 15.148 -8.219 1 92.69 219 ARG A CA 1
ATOM 1635 C C . ARG A 1 219 ? 0.598 13.688 -8.008 1 92.69 219 ARG A C 1
ATOM 1637 O O . ARG A 1 219 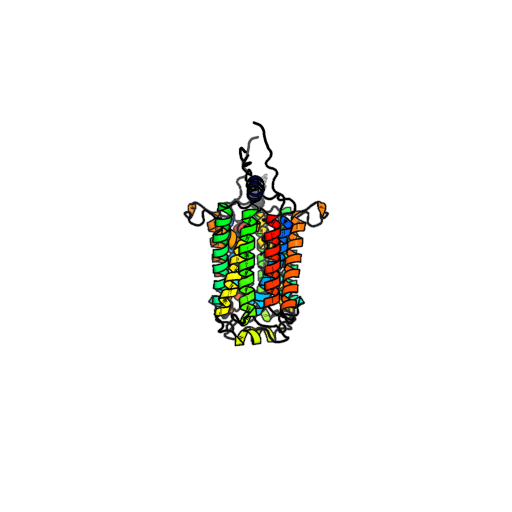? 1.359 12.781 -8.352 1 92.69 219 ARG A O 1
ATOM 1644 N N . ARG A 1 220 ? -0.583 13.508 -7.48 1 95.06 220 ARG A N 1
ATOM 1645 C CA . ARG A 1 220 ? -1.072 12.148 -7.258 1 95.06 220 ARG A CA 1
ATOM 1646 C C . ARG A 1 220 ? -1.232 11.398 -8.578 1 95.06 220 ARG A C 1
ATOM 1648 O O . ARG A 1 220 ? -0.798 10.258 -8.703 1 95.06 220 ARG A O 1
ATOM 1655 N N . ALA A 1 221 ? -1.819 12.062 -9.523 1 95.06 221 ALA A N 1
ATOM 1656 C CA . ALA A 1 221 ? -1.998 11.453 -10.836 1 95.06 221 ALA A CA 1
ATOM 1657 C C . ALA A 1 221 ? -0.652 11.133 -11.477 1 95.06 221 ALA A C 1
ATOM 1659 O O . ALA A 1 221 ? -0.469 10.062 -12.055 1 95.06 221 ALA A O 1
ATOM 1660 N N . ALA A 1 222 ? 0.25 12.047 -11.383 1 95.88 222 ALA A N 1
ATOM 1661 C CA . ALA A 1 222 ? 1.583 11.852 -11.953 1 95.88 222 ALA A CA 1
ATOM 1662 C C . ALA A 1 222 ? 2.295 10.68 -11.281 1 95.88 222 ALA A C 1
ATOM 1664 O O . ALA A 1 222 ? 2.994 9.914 -11.945 1 95.88 222 ALA A O 1
ATOM 1665 N N . ALA A 1 223 ? 2.113 10.578 -9.969 1 96.81 223 ALA A N 1
ATOM 1666 C CA . ALA A 1 223 ? 2.717 9.477 -9.227 1 96.81 223 ALA A CA 1
ATOM 1667 C C . ALA A 1 223 ? 2.242 8.133 -9.758 1 96.81 223 ALA A C 1
ATOM 1669 O O . ALA A 1 223 ? 3.049 7.223 -9.977 1 96.81 223 ALA A O 1
ATOM 1670 N N . VAL A 1 224 ? 0.97 8.016 -10.031 1 97.12 224 VAL A N 1
ATOM 1671 C CA . VAL A 1 224 ? 0.36 6.789 -10.539 1 97.12 224 VAL A CA 1
ATOM 1672 C C . VAL A 1 224 ? 0.919 6.465 -11.922 1 97.12 224 VAL A C 1
ATOM 1674 O O . VAL A 1 224 ? 1.375 5.344 -12.164 1 97.12 224 VAL A O 1
ATOM 1677 N N . VAL A 1 225 ? 0.946 7.434 -12.758 1 97.69 225 VAL A N 1
ATOM 1678 C CA . VAL A 1 225 ? 1.383 7.25 -14.141 1 97.69 225 VAL A CA 1
ATOM 1679 C C . VAL A 1 225 ? 2.855 6.848 -14.164 1 97.69 225 VAL A C 1
ATOM 1681 O O . VAL A 1 225 ? 3.242 5.93 -14.891 1 97.69 225 VAL A O 1
ATOM 1684 N N . LEU A 1 226 ? 3.684 7.512 -13.383 1 98.12 226 LEU A N 1
ATOM 1685 C CA . LEU A 1 226 ? 5.117 7.238 -13.367 1 98.12 226 LEU A CA 1
ATOM 1686 C C . LEU A 1 226 ? 5.398 5.852 -12.805 1 98.12 226 LEU A C 1
ATOM 1688 O O . LEU A 1 226 ? 6.293 5.148 -13.281 1 98.12 226 LEU A O 1
ATOM 1692 N N . PHE A 1 227 ? 4.637 5.457 -11.789 1 98.31 227 PHE A N 1
ATOM 1693 C CA . PHE A 1 227 ? 4.773 4.109 -11.242 1 98.31 227 PHE A CA 1
ATOM 1694 C C . PHE A 1 227 ? 4.461 3.062 -12.305 1 98.31 227 PHE A C 1
ATOM 1696 O O . PHE A 1 227 ? 5.219 2.107 -12.484 1 98.31 227 PHE A O 1
ATOM 1703 N N . ILE A 1 228 ? 3.361 3.248 -13.008 1 97.81 228 ILE A N 1
ATOM 1704 C CA . ILE A 1 228 ? 2.93 2.318 -14.047 1 97.81 228 ILE A CA 1
ATOM 1705 C C . ILE A 1 228 ? 3.969 2.273 -15.164 1 97.81 228 ILE A C 1
ATOM 1707 O O . ILE A 1 228 ? 4.371 1.194 -15.609 1 97.81 228 ILE A O 1
ATOM 1711 N N . CYS A 1 229 ? 4.406 3.441 -15.609 1 98.12 229 CYS A N 1
ATOM 1712 C CA . CYS A 1 229 ? 5.43 3.51 -16.641 1 98.12 229 CYS A CA 1
ATOM 1713 C C . CYS A 1 229 ? 6.699 2.793 -16.203 1 98.12 229 CYS A C 1
ATOM 1715 O O . CYS A 1 229 ? 7.301 2.047 -16.984 1 98.12 229 CYS A O 1
ATOM 1717 N N . GLY A 1 230 ? 7.094 3.004 -14.945 1 98.44 230 GLY A N 1
ATOM 1718 C CA . GLY A 1 230 ? 8.25 2.301 -14.414 1 98.44 230 GLY A CA 1
ATOM 1719 C C . GLY A 1 230 ? 8.094 0.791 -14.445 1 98.44 230 GLY A C 1
ATOM 1720 O O . GLY A 1 230 ? 9.016 0.074 -14.844 1 98.44 230 GLY A O 1
ATOM 1721 N N . G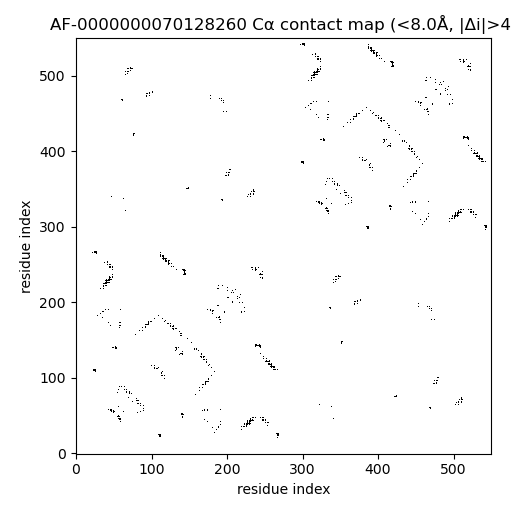LY A 1 231 ? 6.934 0.331 -14 1 97.75 231 GLY A N 1
ATOM 1722 C CA . GLY A 1 231 ? 6.668 -1.099 -14.039 1 97.75 231 GLY A CA 1
ATOM 1723 C C . GLY A 1 231 ? 6.707 -1.681 -15.438 1 97.75 231 GLY A C 1
ATOM 1724 O O . GLY A 1 231 ? 7.27 -2.758 -15.648 1 97.75 231 GLY A O 1
ATOM 1725 N N . ILE A 1 232 ? 6.145 -0.953 -16.391 1 97 232 ILE A N 1
ATOM 1726 C CA . ILE A 1 232 ? 6.109 -1.398 -17.781 1 97 232 ILE A CA 1
ATOM 1727 C C . ILE A 1 232 ? 7.523 -1.428 -18.344 1 97 232 ILE A C 1
ATOM 1729 O O . ILE A 1 232 ? 7.934 -2.418 -18.969 1 97 232 ILE A O 1
ATOM 1733 N N . ILE A 1 233 ? 8.258 -0.396 -18.125 1 97.5 233 ILE A N 1
ATOM 1734 C CA . ILE A 1 233 ? 9.633 -0.309 -18.609 1 97.5 233 ILE A CA 1
ATOM 1735 C C . ILE A 1 233 ? 10.469 -1.418 -17.969 1 97.5 233 ILE A C 1
ATOM 1737 O O . ILE A 1 233 ? 11.242 -2.094 -18.672 1 97.5 233 ILE A O 1
ATOM 1741 N N . GLY A 1 234 ? 10.32 -1.609 -16.672 1 96.38 234 GLY A N 1
ATOM 1742 C CA . GLY A 1 234 ? 11.016 -2.699 -16.016 1 96.38 234 GLY A CA 1
ATOM 1743 C C . GLY A 1 234 ? 10.695 -4.059 -16.594 1 96.38 234 GLY A C 1
ATOM 1744 O O . GLY A 1 234 ? 11.594 -4.875 -16.812 1 96.38 234 GLY A O 1
ATOM 1745 N N . GLY A 1 235 ? 9.43 -4.312 -16.859 1 93.56 235 GLY A N 1
ATOM 1746 C CA . GLY A 1 235 ? 9.016 -5.566 -17.469 1 93.56 235 GLY A CA 1
ATOM 1747 C C . GLY A 1 235 ? 9.602 -5.785 -18.844 1 93.56 235 GLY A C 1
ATOM 1748 O O . GLY A 1 235 ? 10.086 -6.879 -19.156 1 93.56 235 GLY A O 1
ATOM 1749 N N . HIS A 1 236 ? 9.625 -4.754 -19.672 1 93.69 236 HIS A N 1
ATOM 1750 C CA . HIS A 1 236 ? 10.156 -4.879 -21.016 1 93.69 236 HIS A CA 1
ATOM 1751 C C . HIS A 1 236 ? 11.664 -5.074 -21 1 93.69 236 HIS A C 1
ATOM 1753 O O . HIS A 1 236 ? 12.211 -5.82 -21.828 1 93.69 236 HIS A O 1
ATOM 1759 N N . LEU A 1 237 ? 12.32 -4.434 -20.109 1 94 237 LEU A N 1
ATOM 1760 C CA . LEU A 1 237 ? 13.766 -4.57 -20.016 1 94 237 LEU A CA 1
ATOM 1761 C C . LEU A 1 237 ? 14.156 -5.98 -19.594 1 94 237 LEU A C 1
ATOM 1763 O O . LEU A 1 237 ? 15.18 -6.512 -20.031 1 94 237 LEU A O 1
ATOM 1767 N N . GLN A 1 238 ? 13.336 -6.555 -18.781 1 91.38 238 GLN A N 1
ATOM 1768 C CA . GLN A 1 238 ? 13.609 -7.918 -18.344 1 91.38 238 GLN A CA 1
ATOM 1769 C C . GLN A 1 238 ? 13.555 -8.898 -19.5 1 91.38 238 GLN A C 1
ATOM 1771 O O . GLN A 1 238 ? 14.172 -9.969 -19.453 1 91.38 238 GLN A O 1
ATOM 1776 N N . ARG A 1 239 ? 12.805 -8.539 -20.5 1 88.81 239 ARG A N 1
ATOM 1777 C CA . ARG A 1 239 ? 12.648 -9.398 -21.672 1 88.81 239 ARG A CA 1
ATOM 1778 C C . ARG A 1 239 ? 13.719 -9.109 -22.719 1 88.81 239 ARG A C 1
ATOM 1780 O O . ARG A 1 239 ? 13.93 -9.906 -23.641 1 88.81 239 ARG A O 1
ATOM 1787 N N . SER A 1 240 ? 14.344 -8.039 -22.547 1 89.56 240 SER A N 1
ATOM 1788 C CA . SER A 1 240 ? 15.406 -7.66 -23.484 1 89.56 240 SER A CA 1
ATOM 1789 C C . SER A 1 240 ? 16.688 -8.43 -23.188 1 89.56 240 SER A C 1
ATOM 1791 O O . SER A 1 240 ? 16.75 -9.234 -22.266 1 89.56 240 SER A O 1
ATOM 1793 N N . ALA A 1 241 ? 17.719 -8.141 -23.938 1 89 241 ALA A N 1
ATOM 1794 C CA . ALA A 1 241 ? 19 -8.828 -23.812 1 89 241 ALA A CA 1
ATOM 1795 C C . ALA A 1 241 ? 19.672 -8.484 -22.484 1 89 241 ALA A C 1
ATOM 1797 O O . ALA A 1 241 ? 20.406 -9.297 -21.922 1 89 241 ALA A O 1
ATOM 1798 N N . GLY A 1 242 ? 19.344 -7.336 -21.891 1 89.12 242 GLY A N 1
ATOM 1799 C CA . GLY A 1 242 ? 19.969 -6.906 -20.656 1 89.12 242 GLY A CA 1
ATOM 1800 C C . GLY A 1 242 ? 19.359 -7.562 -19.422 1 89.12 242 GLY A C 1
ATOM 1801 O O . GLY A 1 242 ? 19.969 -7.559 -18.359 1 89.12 242 GLY A O 1
ATOM 1802 N N . GLY A 1 243 ? 18.156 -8.062 -19.609 1 89.69 243 GLY A N 1
ATOM 1803 C CA . GLY A 1 243 ? 17.516 -8.812 -18.531 1 89.69 243 GLY A CA 1
ATOM 1804 C C . GLY A 1 243 ? 17.109 -7.945 -17.359 1 89.69 243 GLY A C 1
ATOM 1805 O O . GLY A 1 243 ? 16.891 -6.742 -17.5 1 89.69 243 GLY A O 1
ATOM 1806 N N . MET A 1 244 ? 17.047 -8.539 -16.219 1 90.81 244 MET A N 1
ATOM 1807 C CA . MET A 1 244 ? 16.625 -7.895 -14.984 1 90.81 244 MET A CA 1
ATOM 1808 C C . MET A 1 244 ? 17.641 -6.859 -14.531 1 90.81 244 MET A C 1
ATOM 1810 O O . MET A 1 244 ? 17.281 -5.816 -13.977 1 90.81 244 MET A O 1
ATOM 1814 N N . SER A 1 245 ? 18.953 -7.156 -14.789 1 94.44 245 SER A N 1
ATOM 1815 C CA . SER A 1 245 ? 20 -6.234 -14.367 1 94.44 245 SER A CA 1
ATOM 1816 C C . SER A 1 245 ? 19.859 -4.883 -15.062 1 94.44 245 SER A C 1
ATOM 1818 O O . SER A 1 245 ? 20.109 -3.842 -14.453 1 94.44 245 SER A O 1
ATOM 1820 N N . ALA A 1 246 ? 19.438 -4.863 -16.297 1 95.69 246 ALA A N 1
ATOM 1821 C CA . ALA A 1 246 ? 19.266 -3.619 -17.047 1 95.69 246 ALA A CA 1
ATOM 1822 C C . ALA A 1 246 ? 18.234 -2.715 -16.375 1 95.69 246 ALA A C 1
ATOM 1824 O O . ALA A 1 246 ? 18.422 -1.498 -16.297 1 95.69 246 ALA A O 1
ATOM 1825 N N . ALA A 1 247 ? 17.156 -3.299 -15.938 1 96.81 247 ALA A N 1
ATOM 1826 C CA . ALA A 1 247 ? 16.125 -2.537 -15.242 1 96.81 247 ALA A CA 1
ATOM 1827 C C . ALA A 1 247 ? 16.672 -1.917 -13.961 1 96.81 247 ALA A C 1
ATOM 1829 O O . ALA A 1 247 ? 16.422 -0.747 -13.672 1 96.81 247 ALA A O 1
ATOM 1830 N N . LEU A 1 248 ? 17.453 -2.65 -13.234 1 97.75 248 LEU A N 1
ATOM 1831 C CA . LEU A 1 248 ? 18.016 -2.156 -11.977 1 97.75 248 LEU A CA 1
ATOM 1832 C C . LEU A 1 248 ? 19.031 -1.047 -12.242 1 97.75 248 LEU A C 1
ATOM 1834 O O . LEU A 1 248 ? 19.078 -0.064 -11.5 1 97.75 248 LEU A O 1
ATOM 1838 N N . TRP A 1 249 ? 19.781 -1.195 -13.32 1 98.06 249 TRP A N 1
ATOM 1839 C CA . TRP A 1 249 ? 20.719 -0.139 -13.688 1 98.06 249 TRP A CA 1
ATOM 1840 C C . TRP A 1 249 ? 19.984 1.15 -14.031 1 98.06 249 TRP A C 1
ATOM 1842 O O . TRP A 1 249 ? 20.453 2.246 -13.727 1 98.06 249 TRP A O 1
ATOM 1852 N N . LEU A 1 250 ? 18.891 1.013 -14.656 1 98.38 250 LEU A N 1
ATOM 1853 C CA . LEU A 1 250 ? 18.078 2.189 -14.945 1 98.38 250 LEU A CA 1
ATOM 1854 C C . LEU A 1 250 ? 17.609 2.857 -13.656 1 98.38 250 LEU A C 1
ATOM 1856 O O . LEU A 1 250 ? 17.688 4.078 -13.523 1 98.38 250 LEU A O 1
ATOM 1860 N N . GLY A 1 251 ? 17.078 2.027 -12.734 1 98.5 251 GLY A N 1
ATOM 1861 C CA . GLY A 1 251 ? 16.688 2.566 -11.438 1 98.5 251 GLY A CA 1
ATOM 1862 C C . GLY A 1 251 ? 17.812 3.281 -10.727 1 98.5 251 GLY A C 1
ATOM 1863 O O . GLY A 1 251 ? 17.625 4.375 -10.188 1 98.5 251 GLY A O 1
ATOM 1864 N N . CYS A 1 252 ? 18.969 2.656 -10.727 1 98.38 252 CYS A N 1
ATOM 1865 C CA . CYS A 1 252 ? 20.172 3.25 -10.156 1 98.38 252 CYS A CA 1
ATOM 1866 C C . CYS A 1 252 ? 20.484 4.59 -10.812 1 98.38 252 CYS A C 1
ATOM 1868 O O . CYS A 1 252 ? 20.734 5.578 -10.117 1 98.38 252 CYS A O 1
ATOM 1870 N N . GLY A 1 253 ? 20.438 4.59 -12.109 1 98.69 253 GLY A N 1
ATOM 1871 C CA . GLY A 1 253 ? 20.719 5.809 -12.852 1 98.69 253 GLY A CA 1
ATOM 1872 C C . GLY A 1 253 ? 19.812 6.961 -12.469 1 98.69 253 GLY A C 1
ATOM 1873 O O . GLY A 1 253 ? 20.266 8.086 -12.281 1 98.69 253 GLY A O 1
ATOM 1874 N N . ILE A 1 254 ? 18.531 6.691 -12.359 1 98.69 254 ILE A N 1
ATOM 1875 C CA . ILE A 1 254 ? 17.562 7.723 -12.008 1 98.69 254 ILE A CA 1
ATOM 1876 C C . ILE A 1 254 ? 17.875 8.281 -10.617 1 98.69 254 ILE A C 1
ATOM 1878 O O . ILE A 1 254 ? 17.891 9.5 -10.422 1 98.69 254 ILE A O 1
ATOM 1882 N N . LYS A 1 255 ? 18.203 7.414 -9.648 1 98.75 255 LYS A N 1
ATOM 1883 C CA . LYS A 1 255 ? 18.516 7.859 -8.289 1 98.75 255 LYS A CA 1
ATOM 1884 C C . LYS A 1 255 ? 19.781 8.703 -8.266 1 98.75 255 LYS A C 1
ATOM 1886 O O . LYS A 1 255 ? 19.875 9.695 -7.539 1 98.75 255 LYS A O 1
ATOM 1891 N N . LEU A 1 256 ? 20.766 8.305 -9.039 1 98.5 256 LEU A N 1
ATOM 1892 C CA . LEU A 1 256 ? 22.016 9.062 -9.086 1 98.5 256 LEU A CA 1
ATOM 1893 C C . LEU A 1 256 ? 21.797 10.43 -9.719 1 98.5 256 LEU A C 1
ATOM 1895 O O . LEU A 1 256 ? 22.375 11.422 -9.281 1 98.5 256 LEU A O 1
ATOM 1899 N N . VAL A 1 257 ? 20.984 10.492 -10.758 1 98.62 257 VAL A N 1
ATOM 1900 C CA . VAL A 1 257 ? 20.656 11.773 -11.375 1 98.62 257 VAL A CA 1
ATOM 1901 C C . VAL A 1 257 ? 19.938 12.664 -10.367 1 98.62 257 VAL A C 1
ATOM 1903 O O . VAL A 1 257 ? 20.219 13.867 -10.289 1 98.62 257 VAL A O 1
ATOM 1906 N N . ILE A 1 258 ? 19.016 12.094 -9.578 1 98.31 258 ILE A N 1
ATOM 1907 C CA . ILE A 1 258 ? 18.312 12.852 -8.547 1 98.31 258 ILE A CA 1
ATOM 1908 C C . ILE A 1 258 ? 19.312 13.383 -7.523 1 98.31 258 ILE A C 1
ATOM 1910 O O . ILE A 1 258 ? 19.219 14.539 -7.098 1 98.31 258 ILE A O 1
ATOM 1914 N N . SER A 1 259 ? 20.25 12.508 -7.121 1 98.12 259 SER A N 1
ATOM 1915 C CA . SER A 1 259 ? 21.297 12.93 -6.188 1 98.12 259 SER A CA 1
ATOM 1916 C C . SER A 1 259 ? 22.047 14.141 -6.719 1 98.12 259 SER A C 1
ATOM 1918 O O . SER A 1 259 ? 22.234 15.133 -6.004 1 98.12 259 SER A O 1
ATOM 1920 N N . LEU A 1 260 ? 22.422 14.117 -7.938 1 97.31 260 LEU A N 1
ATOM 1921 C CA . LEU A 1 260 ? 23.141 15.219 -8.562 1 97.31 260 LEU A CA 1
ATOM 1922 C C . LEU A 1 260 ? 22.266 16.453 -8.68 1 97.31 260 LEU A C 1
ATOM 1924 O O . LEU A 1 260 ? 22.734 17.578 -8.508 1 97.31 260 LEU A O 1
ATOM 1928 N N . ALA A 1 261 ? 21.031 16.234 -8.992 1 96.62 261 ALA A N 1
ATOM 1929 C CA . ALA A 1 261 ? 20.078 17.344 -9.117 1 96.62 261 ALA A CA 1
ATOM 1930 C C . ALA A 1 261 ? 19.953 18.109 -7.801 1 96.62 261 ALA A C 1
ATOM 1932 O O . ALA A 1 261 ? 19.859 19.328 -7.793 1 96.62 261 ALA A O 1
ATOM 1933 N N . TRP A 1 262 ? 19.922 17.359 -6.672 1 95.56 262 TRP A N 1
ATOM 1934 C CA . TRP A 1 262 ? 19.828 18.016 -5.371 1 95.56 262 TRP A CA 1
ATOM 1935 C C . TRP A 1 262 ? 21.047 18.875 -5.102 1 95.56 262 TRP A C 1
ATOM 1937 O O . TRP A 1 262 ? 20.938 19.969 -4.516 1 95.56 262 TRP A O 1
ATOM 1947 N N . LEU A 1 263 ? 22.25 18.469 -5.551 1 92.88 263 LEU A N 1
ATOM 1948 C CA . LEU A 1 263 ? 23.469 19.219 -5.359 1 92.88 263 LEU A CA 1
ATOM 1949 C C . LEU A 1 263 ? 23.406 20.562 -6.098 1 92.88 263 LEU A C 1
ATOM 1951 O O . LEU A 1 263 ? 23.938 21.562 -5.621 1 92.88 263 LEU A O 1
ATOM 1955 N N . LEU A 1 264 ? 22.672 20.531 -7.148 1 92 264 LEU A N 1
ATOM 1956 C CA . LEU A 1 264 ? 22.641 21.703 -8.016 1 92 264 LEU A CA 1
ATOM 1957 C C . LEU A 1 264 ? 21.359 22.5 -7.805 1 92 264 LEU A C 1
ATOM 1959 O O . LEU A 1 264 ? 21.141 23.516 -8.469 1 92 264 LEU A O 1
ATOM 1963 N N . TRP A 1 265 ? 20.547 22.062 -6.887 1 91 265 TRP A N 1
ATOM 1964 C CA . TRP A 1 265 ? 19.234 22.688 -6.68 1 91 265 TRP A CA 1
ATOM 1965 C C . TRP A 1 265 ? 19.391 24.109 -6.148 1 91 265 TRP A C 1
ATOM 1967 O O . TRP A 1 265 ? 20.391 24.438 -5.516 1 91 265 TRP A O 1
ATOM 1977 N N . LYS A 1 266 ? 18.422 24.938 -6.469 1 87.44 266 LYS A N 1
ATOM 1978 C CA . LYS A 1 266 ? 18.438 26.297 -5.938 1 87.44 266 LYS A CA 1
ATOM 1979 C C . LYS A 1 266 ? 18.203 26.297 -4.43 1 87.44 266 LYS A C 1
ATOM 1981 O O . LYS A 1 266 ? 17.344 25.594 -3.928 1 87.44 266 LYS A O 1
ATOM 1986 N N . GLY A 1 267 ? 19.016 27.031 -3.729 1 86.69 267 GLY A N 1
ATOM 1987 C CA . GLY A 1 267 ? 18.891 27.156 -2.285 1 86.69 267 GLY A CA 1
ATOM 1988 C C . GLY A 1 267 ? 17.906 28.234 -1.863 1 86.69 267 GLY A C 1
ATOM 1989 O O . GLY A 1 267 ? 17.609 29.156 -2.639 1 86.69 267 GLY A O 1
ATOM 1990 N N . LYS A 1 268 ? 17.312 28 -0.663 1 82.81 268 LYS A N 1
ATOM 1991 C CA . LYS A 1 268 ? 16.453 29.031 -0.087 1 82.81 268 LYS A CA 1
ATOM 1992 C C . LYS A 1 268 ? 17.25 30.297 0.244 1 82.81 268 LYS A C 1
ATOM 1994 O O . LYS A 1 268 ? 18.391 30.219 0.724 1 82.81 268 LYS A O 1
ATOM 1999 N N . GLU A 1 269 ? 16.891 31.391 -0.402 1 68.94 269 GLU A N 1
ATOM 2000 C CA . GLU A 1 269 ? 17.562 32.656 -0.118 1 68.94 269 GLU A CA 1
ATOM 2001 C C . GLU A 1 269 ? 17.516 33 1.371 1 68.94 269 GLU A C 1
ATOM 2003 O O . GLU A 1 269 ? 16.484 32.812 2.016 1 68.94 269 GLU A O 1
ATOM 2008 N N . VAL A 1 270 ? 18.562 32.875 2.133 1 58.97 270 VAL A N 1
ATOM 2009 C CA . VAL A 1 270 ? 18.625 33.344 3.512 1 58.97 270 VAL A CA 1
ATOM 2010 C C . VAL A 1 270 ? 18.125 34.781 3.582 1 58.97 270 VAL A C 1
ATOM 2012 O O . VAL A 1 270 ? 18.625 35.656 2.865 1 58.97 270 VAL A O 1
ATOM 2015 N N . SER A 1 271 ? 16.828 35.031 3.807 1 49 271 SER A N 1
ATOM 2016 C CA . SER A 1 271 ? 16.453 36.438 4.016 1 49 271 SER A CA 1
ATOM 2017 C C . SER A 1 271 ? 17.422 37.125 4.957 1 49 271 SER A C 1
ATOM 2019 O O . SER A 1 271 ? 17.719 36.625 6.039 1 49 271 SER A O 1
ATOM 2021 N N . GLN A 1 272 ? 18.453 37.75 4.48 1 41.53 272 GLN A N 1
ATOM 2022 C CA . GLN A 1 272 ? 19.156 38.75 5.293 1 41.53 272 GLN A CA 1
ATOM 2023 C C . GLN A 1 272 ? 18.156 39.562 6.129 1 41.53 272 GLN A C 1
ATOM 2025 O O . GLN A 1 272 ? 17.516 40.469 5.625 1 41.53 272 GLN A O 1
ATOM 2030 N N . GLU A 1 273 ? 17.234 39.156 6.797 1 38.72 273 GLU A N 1
ATOM 2031 C CA . GLU A 1 273 ? 16.625 40.094 7.746 1 38.72 273 GLU A CA 1
ATOM 2032 C C . GLU A 1 273 ? 17.703 40.875 8.5 1 38.72 273 GLU A C 1
ATOM 2034 O O . GLU A 1 273 ? 18.812 40.375 8.695 1 38.72 273 GLU A O 1
ATOM 2039 N N . LYS A 1 274 ? 17.188 42.062 9.086 1 42.66 274 LYS A N 1
ATOM 2040 C CA . LYS A 1 274 ? 17.594 43.281 9.773 1 42.66 274 LYS A CA 1
ATOM 2041 C C . LYS A 1 274 ? 18.516 42.969 10.961 1 42.66 274 LYS A C 1
ATOM 2043 O O . LYS A 1 274 ? 18.094 42.281 11.906 1 42.66 274 LYS A O 1
ATOM 2048 N N . LYS A 1 275 ? 19.766 43.156 10.898 1 34.41 275 LYS A N 1
ATOM 2049 C CA . LYS A 1 275 ? 20.234 43.938 12.039 1 34.41 275 LYS A CA 1
ATOM 2050 C C . LYS A 1 275 ? 19.5 45.281 12.133 1 34.41 275 LYS A C 1
ATOM 2052 O O . LYS A 1 275 ? 19.359 45.969 11.133 1 34.41 275 LYS A O 1
ATOM 2057 N N . MET B 1 1 ? -75.438 10 30.484 1 32.06 1 MET B N 1
ATOM 2058 C CA . MET B 1 1 ? -74.438 8.977 30.25 1 32.06 1 MET B CA 1
ATOM 2059 C C . MET B 1 1 ? -73.438 9.461 29.234 1 32.06 1 MET B C 1
ATOM 2061 O O . MET B 1 1 ? -73.625 9.305 28.016 1 32.06 1 MET B O 1
ATOM 2065 N N . ASP B 1 2 ? -72.75 10.656 29.359 1 37.69 2 ASP B N 1
ATOM 2066 C CA . ASP B 1 2 ? -71.75 11.414 28.641 1 37.69 2 ASP B CA 1
ATOM 2067 C C . ASP B 1 2 ? -70.375 10.664 28.609 1 37.69 2 ASP B C 1
ATOM 2069 O O . ASP B 1 2 ? -69.812 10.344 29.672 1 37.69 2 ASP B O 1
ATOM 2073 N N . SER B 1 3 ? -70.125 9.789 27.531 1 38.97 3 SER B N 1
ATOM 2074 C CA . SER B 1 3 ? -68.938 9.031 27.156 1 38.97 3 SER B CA 1
ATOM 2075 C C . SER B 1 3 ? -67.688 9.93 27.062 1 38.97 3 SER B C 1
ATOM 2077 O O . SER B 1 3 ? -67.688 10.867 26.266 1 38.97 3 SER B O 1
ATOM 2079 N N . ASP B 1 4 ? -66.938 10.234 28.156 1 39.31 4 ASP B N 1
ATOM 2080 C CA . ASP B 1 4 ? -65.625 10.758 28.266 1 39.31 4 ASP B CA 1
ATOM 2081 C C . ASP B 1 4 ? -64.625 9.953 27.391 1 39.31 4 ASP B C 1
ATOM 2083 O O . ASP B 1 4 ? -64.25 8.836 27.75 1 39.31 4 ASP B O 1
ATOM 2087 N N . MET B 1 5 ? -64.812 9.852 26.047 1 38.53 5 MET B N 1
ATOM 2088 C CA . MET B 1 5 ? -63.75 9.359 25.172 1 38.53 5 MET B CA 1
ATOM 2089 C C . MET B 1 5 ? -62.438 10.094 25.453 1 38.53 5 MET B C 1
ATOM 2091 O O . MET B 1 5 ? -62.312 11.273 25.125 1 38.53 5 MET B O 1
ATOM 2095 N N . GLU B 1 6 ? -61.75 9.82 26.578 1 38 6 GLU B N 1
ATOM 2096 C CA . GLU B 1 6 ? -60.375 10.164 26.797 1 38 6 GLU B CA 1
ATOM 2097 C C . GLU B 1 6 ? -59.531 9.906 25.547 1 38 6 GLU B C 1
ATOM 2099 O O . GLU B 1 6 ? -59.562 8.805 24.984 1 38 6 GLU B O 1
ATOM 2104 N N . ASN B 1 7 ? -59.344 10.906 24.719 1 39.47 7 ASN B N 1
ATOM 2105 C CA . ASN B 1 7 ? -58.344 11.008 23.656 1 39.47 7 ASN B CA 1
ATOM 2106 C C . ASN B 1 7 ? -57 10.375 24.078 1 39.47 7 ASN B C 1
ATOM 2108 O O . ASN B 1 7 ? -56.406 10.797 25.047 1 39.47 7 ASN B O 1
ATOM 2112 N N . GLY B 1 8 ? -56.875 9.078 24.047 1 38.38 8 GLY B N 1
ATOM 2113 C CA . GLY B 1 8 ? -55.562 8.438 24.062 1 38.38 8 GLY B CA 1
ATOM 2114 C C . GLY B 1 8 ? -54.531 9.203 23.297 1 38.38 8 GLY B C 1
ATOM 2115 O O . GLY B 1 8 ? -54.5 9.164 22.062 1 38.38 8 GLY B O 1
ATOM 2116 N N . ALA B 1 9 ? -54.062 10.344 23.859 1 38.06 9 ALA B N 1
ATOM 2117 C CA . ALA B 1 9 ? -52.844 10.992 23.375 1 38.06 9 A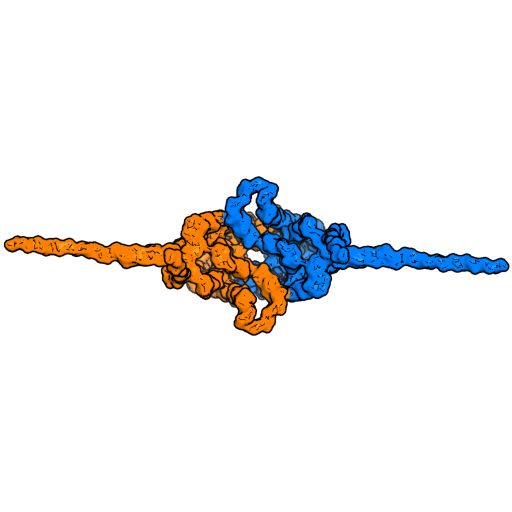LA B CA 1
ATOM 2118 C C . ALA B 1 9 ? -51.812 9.961 22.953 1 38.06 9 ALA B C 1
ATOM 2120 O O . ALA B 1 9 ? -51.5 9.031 23.688 1 38.06 9 ALA B O 1
ATOM 2121 N N . ASP B 1 10 ? -51.656 9.742 21.656 1 40.59 10 ASP B N 1
ATOM 2122 C CA . ASP B 1 10 ? -50.625 9 20.969 1 40.59 10 ASP B CA 1
ATOM 2123 C C . ASP B 1 10 ? -49.25 9.242 21.594 1 40.59 10 ASP B C 1
ATOM 2125 O O . ASP B 1 10 ? -48.688 10.336 21.484 1 40.59 10 ASP B O 1
ATOM 2129 N N . SER B 1 11 ? -48.906 8.844 22.797 1 44.66 11 SER B N 1
ATOM 2130 C CA . SER B 1 11 ? -47.594 8.773 23.438 1 44.66 11 SER B CA 1
ATOM 2131 C C . SER B 1 11 ? -46.531 8.234 22.484 1 44.66 11 SER B C 1
ATOM 2133 O O . SER B 1 11 ? -45.406 7.957 22.891 1 44.66 11 SER B O 1
ATOM 2135 N N . LYS B 1 12 ? -46.906 7.723 21.422 1 44.81 12 LYS B N 1
ATOM 2136 C CA . LYS B 1 12 ? -45.906 7.066 20.594 1 44.81 12 LYS B CA 1
ATOM 2137 C C . LYS B 1 12 ? -44.812 8.055 20.141 1 44.81 12 LYS B C 1
ATOM 2139 O O . LYS B 1 12 ? -43.781 7.652 19.594 1 44.81 12 LYS B O 1
ATOM 2144 N N . PRO B 1 13 ? -45.062 9.273 19.688 1 49.12 13 PRO B N 1
ATOM 2145 C CA . PRO B 1 13 ? -44.125 10.07 18.859 1 49.12 13 PRO B CA 1
ATOM 2146 C C . PRO B 1 13 ? -42.906 10.523 19.609 1 49.12 13 PRO B C 1
ATOM 2148 O O . PRO B 1 13 ? -41.875 10.812 19 1 49.12 13 PRO B O 1
ATOM 2151 N N . GLU B 1 14 ? -42.875 10.766 20.891 1 50.09 14 GLU B N 1
ATOM 2152 C CA . GLU B 1 14 ? -41.781 11.445 21.562 1 50.09 14 GLU B CA 1
ATOM 2153 C C . GLU B 1 14 ? -40.531 10.57 21.594 1 50.09 14 GLU B C 1
ATOM 2155 O O . GLU B 1 14 ? -39.406 11.055 21.391 1 50.09 14 GLU B O 1
ATOM 2160 N N . LYS B 1 15 ? -40.656 9.273 21.938 1 51.47 15 LYS B N 1
ATOM 2161 C CA . LYS B 1 15 ? -39.5 8.367 22.078 1 51.47 15 LYS B CA 1
ATOM 2162 C C . LYS B 1 15 ? -38.844 8.117 20.734 1 51.47 15 LYS B C 1
ATOM 2164 O O . LYS B 1 15 ? -37.594 8.047 20.656 1 51.47 15 LYS B O 1
ATOM 2169 N N . SER B 1 16 ? -39.656 7.84 19.672 1 53.38 16 SER B N 1
ATOM 2170 C CA . SER B 1 16 ? -39.125 7.621 18.328 1 53.38 16 SER B CA 1
ATOM 2171 C C . SER B 1 16 ? -38.375 8.844 17.828 1 53.38 16 SER B C 1
ATOM 2173 O O . SER B 1 16 ? -37.312 8.711 17.203 1 53.38 16 SER B O 1
ATOM 2175 N N . GLN B 1 17 ? -38.938 10.016 18.047 1 58.38 17 GLN B N 1
ATOM 2176 C CA . GLN B 1 17 ? -38.281 11.273 17.672 1 58.38 17 GLN B CA 1
ATOM 2177 C C . GLN B 1 17 ? -36.938 11.422 18.344 1 58.38 17 GLN B C 1
ATOM 2179 O O . GLN B 1 17 ? -35.969 11.914 17.734 1 58.38 17 GLN B O 1
ATOM 2184 N N . SER B 1 18 ? -36.906 10.727 19.562 1 74.62 18 SER B N 1
ATOM 2185 C CA . SER B 1 18 ? -35.688 10.828 20.344 1 74.62 18 SER B CA 1
ATOM 2186 C C . SER B 1 18 ? -34.594 9.906 19.797 1 74.62 18 SER B C 1
ATOM 2188 O O . SER B 1 18 ? -33.438 10.305 19.688 1 74.62 18 SER B O 1
ATOM 2190 N N . TRP B 1 19 ? -35.156 8.719 19.266 1 76.88 19 TRP B N 1
ATOM 2191 C CA . TRP B 1 19 ? -34.156 7.781 18.75 1 76.88 19 TRP B CA 1
ATOM 2192 C C . TRP B 1 19 ? -33.594 8.273 17.438 1 76.88 19 TRP B C 1
ATOM 2194 O O . TRP B 1 19 ? -32.375 8.148 17.203 1 76.88 19 TRP B O 1
ATOM 2204 N N . LEU B 1 20 ? -34.438 8.742 16.531 1 78.81 20 LEU B N 1
ATOM 2205 C CA . LEU B 1 20 ? -34 9.281 15.258 1 78.81 20 LEU B CA 1
ATOM 2206 C C . LEU B 1 20 ? -33.062 10.469 15.469 1 78.81 20 LEU B C 1
ATOM 2208 O O . LEU B 1 20 ? -32.062 10.633 14.742 1 78.81 20 LEU B O 1
ATOM 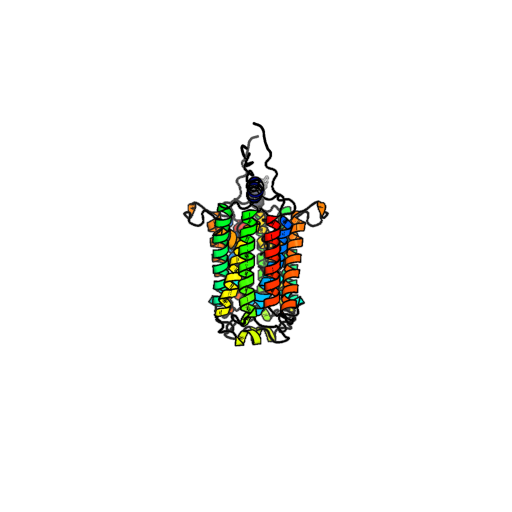2212 N N . ALA B 1 21 ? -33.406 11.234 16.422 1 81.81 21 ALA B N 1
ATOM 2213 C CA . ALA B 1 21 ? -32.531 12.375 16.75 1 81.81 21 ALA B CA 1
ATOM 2214 C C . ALA B 1 21 ? -31.172 11.906 17.25 1 81.81 21 ALA B C 1
ATOM 2216 O O . ALA B 1 21 ? -30.141 12.516 16.938 1 81.81 21 ALA B O 1
ATOM 2217 N N . ARG B 1 22 ? -31.234 10.836 17.938 1 83.19 22 ARG B N 1
ATOM 2218 C CA . ARG B 1 22 ? -30 10.266 18.438 1 83.19 22 ARG B CA 1
ATOM 2219 C C . ARG B 1 22 ? -29.125 9.742 17.297 1 83.19 22 ARG B C 1
ATOM 2221 O O . ARG B 1 22 ? -27.906 9.812 17.359 1 83.19 22 ARG B O 1
ATOM 2228 N N . LEU B 1 23 ? -29.703 9.312 16.234 1 86.81 23 LEU B N 1
ATOM 2229 C CA . LEU B 1 23 ? -28.984 8.742 15.086 1 86.81 23 LEU B CA 1
ATOM 2230 C C . LEU B 1 23 ? -28.359 9.844 14.242 1 86.81 23 LEU B C 1
ATOM 2232 O O . LEU B 1 23 ? -27.438 9.578 13.461 1 86.81 23 LEU B O 1
ATOM 2236 N N . GLN B 1 24 ? -28.844 10.969 14.453 1 86.5 24 GLN B N 1
ATOM 2237 C CA . GLN B 1 24 ? -28.344 12.094 13.672 1 86.5 24 GLN B CA 1
ATOM 2238 C C . GLN B 1 24 ? -27.219 12.805 14.406 1 86.5 24 GLN B C 1
ATOM 2240 O O . GLN B 1 24 ? -26.625 13.75 13.883 1 86.5 24 GLN B O 1
ATOM 2245 N N . GLN B 1 25 ? -26.891 12.219 15.578 1 86.94 25 GLN B N 1
ATOM 2246 C CA . GLN B 1 25 ? -25.781 12.789 16.344 1 86.94 25 GLN B CA 1
ATOM 2247 C C . GLN B 1 25 ? -24.438 12.344 15.797 1 86.94 25 GLN B C 1
ATOM 2249 O O . GLN B 1 25 ? -24.328 11.242 15.258 1 86.94 25 GLN B O 1
ATOM 2254 N N . ASP B 1 26 ? -23.438 13.219 15.914 1 90.12 26 ASP B N 1
ATOM 2255 C CA . ASP B 1 26 ? -22.062 12.852 15.602 1 90.12 26 ASP B CA 1
ATOM 2256 C C . ASP B 1 26 ? -21.469 11.93 16.672 1 90.12 26 ASP B C 1
ATOM 2258 O O . ASP B 1 26 ? -21.781 12.078 17.859 1 90.12 26 ASP B O 1
ATOM 2262 N N . VAL B 1 27 ? -20.703 11.039 16.266 1 89.19 27 VAL B N 1
ATOM 2263 C CA . VAL B 1 27 ? -20.078 10.094 17.203 1 89.19 27 VAL B CA 1
ATOM 2264 C C . VAL B 1 27 ? -18.953 10.789 17.953 1 89.19 27 VAL B C 1
ATOM 2266 O O . VAL B 1 27 ? -18.297 11.695 17.422 1 89.19 27 VAL B O 1
ATOM 2269 N N . THR B 1 28 ? -18.812 10.344 19.234 1 87.06 28 THR B N 1
ATOM 2270 C CA . THR B 1 28 ? -17.594 10.734 19.938 1 87.06 28 THR B CA 1
ATOM 2271 C C . THR B 1 28 ? -16.375 9.984 19.391 1 87.06 28 THR B C 1
ATOM 2273 O O . THR B 1 28 ? -16.484 8.805 19.047 1 87.06 28 THR B O 1
ATOM 2276 N N . LEU B 1 29 ? -15.312 10.664 19.281 1 85.44 29 LEU B N 1
ATOM 2277 C CA . LEU B 1 29 ? -14.133 10.07 18.656 1 85.44 29 LEU B CA 1
ATOM 2278 C C . LEU B 1 29 ? -13.352 9.242 19.656 1 85.44 29 LEU B C 1
ATOM 2280 O O . LEU B 1 29 ? -12.43 8.508 19.281 1 85.44 29 LEU B O 1
ATOM 2284 N N . ALA B 1 30 ? -13.898 9.336 20.875 1 83.69 30 ALA B N 1
ATOM 2285 C CA . ALA B 1 30 ? -13.258 8.5 21.891 1 83.69 30 ALA B CA 1
ATOM 2286 C C . ALA B 1 30 ? -13.398 7.02 21.547 1 83.69 30 ALA B C 1
ATOM 2288 O O . ALA B 1 30 ? -14.508 6.527 21.344 1 83.69 30 ALA B O 1
ATOM 2289 N N . HIS B 1 31 ? -12.352 6.324 21.344 1 87.31 31 HIS B N 1
ATOM 2290 C CA . HIS B 1 31 ? -12.266 4.891 21.094 1 87.31 31 HIS B CA 1
ATOM 2291 C C . HIS B 1 31 ? -12.805 4.539 19.719 1 87.31 31 HIS B C 1
ATOM 2293 O O . HIS B 1 31 ? -12.992 3.363 19.391 1 87.31 31 HIS B O 1
ATOM 2299 N N . ALA B 1 32 ? -13.125 5.574 18.922 1 90.19 32 ALA B N 1
ATOM 2300 C CA . ALA B 1 32 ? -13.625 5.344 17.562 1 90.19 32 ALA B CA 1
ATOM 2301 C C . ALA B 1 32 ? -12.555 4.688 16.688 1 90.19 32 ALA B C 1
ATOM 2303 O O . ALA B 1 32 ? -12.852 4.195 15.602 1 90.19 32 ALA B O 1
ATOM 2304 N N . ASP B 1 33 ? -11.375 4.602 17.203 1 93 33 ASP B N 1
ATOM 2305 C CA . ASP B 1 33 ? -10.289 3.93 16.5 1 93 33 ASP B CA 1
ATOM 2306 C C . ASP B 1 33 ? -10.477 2.414 16.531 1 93 33 ASP B C 1
ATOM 2308 O O . ASP B 1 33 ? -9.984 1.71 15.641 1 93 33 ASP B O 1
ATOM 2312 N N . ILE B 1 34 ? -11.25 1.889 17.469 1 94.56 34 ILE B N 1
ATOM 2313 C CA . ILE B 1 34 ? -11.391 0.449 17.656 1 94.56 34 ILE B CA 1
ATOM 2314 C C . ILE B 1 34 ? -12.07 -0.167 16.422 1 94.56 34 ILE B C 1
ATOM 2316 O O . ILE B 1 34 ? -11.523 -1.079 15.805 1 94.56 34 ILE B O 1
ATOM 2320 N N . PRO B 1 35 ? -13.273 0.367 16.031 1 96.44 35 PRO B N 1
ATOM 2321 C CA . PRO B 1 35 ? -13.867 -0.203 14.828 1 96.44 35 PRO B CA 1
ATOM 2322 C C . PRO B 1 35 ? -12.992 -0.001 13.586 1 96.44 35 PRO B C 1
ATOM 2324 O O . PRO B 1 35 ? -12.953 -0.866 12.711 1 96.44 35 PRO B O 1
ATOM 2327 N N . ILE B 1 36 ? -12.305 1.098 13.5 1 96.25 36 ILE B N 1
ATOM 2328 C CA . ILE B 1 36 ? -11.438 1.375 12.359 1 96.25 36 ILE B CA 1
ATOM 2329 C C . ILE B 1 36 ? -10.281 0.382 12.344 1 96.25 36 ILE B C 1
ATOM 2331 O O . ILE B 1 36 ? -9.922 -0.145 11.289 1 96.25 36 ILE B O 1
ATOM 2335 N N . LEU B 1 37 ? -9.742 0.066 13.508 1 97.19 37 LEU B N 1
ATOM 2336 C CA . LEU B 1 37 ? -8.664 -0.909 13.617 1 97.19 37 LEU B CA 1
ATOM 2337 C C . LEU B 1 37 ? -9.156 -2.309 13.258 1 97.19 37 LEU B C 1
ATOM 2339 O O . LEU B 1 37 ? -8.438 -3.082 12.625 1 97.19 37 LEU B O 1
ATOM 2343 N N . ALA B 1 38 ? -10.352 -2.621 13.633 1 97.94 38 ALA B N 1
ATOM 2344 C CA . ALA B 1 38 ? -10.938 -3.918 13.305 1 97.94 38 ALA B CA 1
ATOM 2345 C C . ALA B 1 38 ? -11.016 -4.109 11.789 1 97.94 38 ALA B C 1
ATOM 2347 O O . ALA B 1 38 ? -10.906 -5.23 11.289 1 97.94 38 ALA B O 1
ATOM 2348 N N . CYS B 1 39 ? -11.156 -3.004 11.094 1 98.38 39 CYS B N 1
ATOM 2349 C CA . CYS B 1 39 ? -11.211 -3.035 9.633 1 98.38 39 CYS B CA 1
ATOM 2350 C C . CYS B 1 39 ? -9.906 -3.547 9.047 1 98.38 39 CYS B C 1
ATOM 2352 O O . CYS B 1 39 ? -9.898 -4.148 7.973 1 98.38 39 CYS B O 1
ATOM 2354 N N . CYS B 1 40 ? -8.789 -3.361 9.695 1 98.25 40 CYS B N 1
ATOM 2355 C CA . CYS B 1 40 ? -7.508 -3.891 9.234 1 98.25 40 CYS B CA 1
ATOM 2356 C C . CYS B 1 40 ? -7.535 -5.414 9.18 1 98.25 40 CYS B C 1
ATOM 2358 O O . CYS B 1 40 ? -6.98 -6.02 8.266 1 98.25 40 CYS B O 1
ATOM 2360 N N . GLY B 1 41 ? -8.18 -5.973 10.172 1 98.56 41 GLY B N 1
ATOM 2361 C CA . GLY B 1 41 ? -8.359 -7.414 10.148 1 98.56 41 GLY B CA 1
ATOM 2362 C C . GLY B 1 41 ? -9.18 -7.895 8.961 1 98.56 41 GLY B C 1
ATOM 2363 O O . GLY B 1 41 ? -8.859 -8.914 8.352 1 98.56 41 GLY B O 1
ATOM 2364 N N . VAL B 1 42 ? -10.227 -7.148 8.625 1 98.81 42 VAL B N 1
ATOM 2365 C CA . VAL B 1 42 ? -11.078 -7.496 7.492 1 98.81 42 VAL B CA 1
ATOM 2366 C C . VAL B 1 42 ? -10.281 -7.43 6.195 1 98.81 42 VAL B C 1
ATOM 2368 O O . VAL B 1 42 ? -10.445 -8.273 5.312 1 98.81 42 VAL B O 1
ATOM 2371 N N . SER B 1 43 ? -9.43 -6.43 6.09 1 98.69 43 SER B N 1
ATOM 2372 C CA . SER B 1 43 ? -8.555 -6.32 4.922 1 98.69 43 SER B CA 1
ATOM 2373 C C . SER B 1 43 ? -7.672 -7.551 4.773 1 98.69 43 SER B C 1
ATOM 2375 O O . SER B 1 43 ? -7.559 -8.109 3.68 1 98.69 43 SER B O 1
ATOM 2377 N N . GLY B 1 44 ? -7.07 -7.988 5.91 1 98.5 44 GLY B N 1
ATOM 2378 C CA . GLY B 1 44 ? -6.254 -9.188 5.879 1 98.5 44 GLY B CA 1
ATOM 2379 C C . GLY B 1 44 ? -7.023 -10.43 5.461 1 98.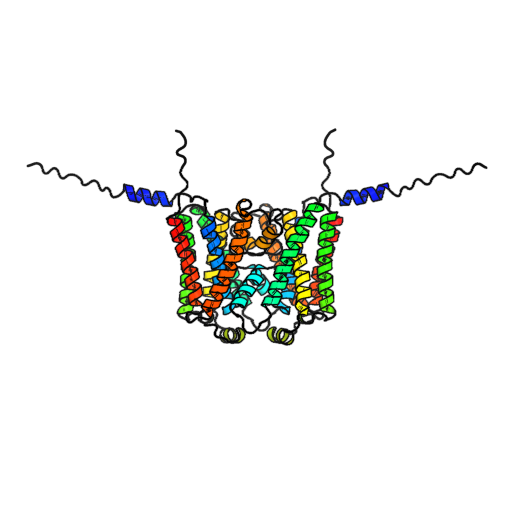5 44 GLY B C 1
ATOM 2380 O O . GLY B 1 44 ? -6.551 -11.211 4.629 1 98.5 44 GLY B O 1
ATOM 2381 N N . ILE B 1 45 ? -8.234 -10.562 5.965 1 98.31 45 ILE B N 1
ATOM 2382 C CA . ILE B 1 45 ? -9.078 -11.727 5.688 1 98.31 45 ILE B CA 1
ATOM 2383 C C . ILE B 1 45 ? -9.43 -11.758 4.203 1 98.31 45 ILE B C 1
ATOM 2385 O O . ILE B 1 45 ? -9.211 -12.773 3.531 1 98.31 45 ILE B O 1
ATOM 2389 N N . CYS B 1 46 ? -9.93 -10.664 3.686 1 98.38 46 CYS B N 1
ATOM 2390 C CA . CYS B 1 46 ? -10.453 -10.625 2.324 1 98.38 46 CYS B CA 1
ATOM 2391 C C . CYS B 1 46 ? -9.32 -10.719 1.304 1 98.38 46 CYS B C 1
ATOM 2393 O O . CYS B 1 46 ? -9.469 -11.383 0.275 1 98.38 46 CYS B O 1
ATOM 2395 N N . ASP B 1 47 ? -8.188 -10.07 1.574 1 98.12 47 ASP B N 1
ATOM 2396 C CA . ASP B 1 47 ? -7.074 -10.148 0.637 1 98.12 47 ASP B CA 1
ATOM 2397 C C . ASP B 1 47 ? -6.457 -11.539 0.632 1 98.12 47 ASP B C 1
ATOM 2399 O O . ASP B 1 47 ? -5.957 -12 -0.397 1 98.12 47 ASP B O 1
ATOM 2403 N N . SER B 1 48 ? -6.461 -12.195 1.808 1 95.56 48 SER B N 1
ATOM 2404 C CA . SER B 1 48 ? -5.977 -13.57 1.832 1 95.56 48 SER B CA 1
ATOM 2405 C C . SER B 1 48 ? -6.797 -14.461 0.902 1 95.56 48 SER B C 1
ATOM 2407 O O . SER B 1 48 ? -6.238 -15.266 0.157 1 95.56 48 SER B O 1
ATOM 2409 N N . VAL B 1 49 ? -8.086 -14.273 0.882 1 94.44 49 VAL B N 1
ATOM 2410 C CA . VAL B 1 49 ? -8.992 -15.07 0.062 1 94.44 49 VAL B CA 1
ATOM 2411 C C . VAL B 1 49 ? -8.828 -14.68 -1.407 1 94.44 49 VAL B C 1
ATOM 2413 O O . VAL B 1 49 ? -8.68 -15.555 -2.27 1 94.44 49 VAL B O 1
ATOM 2416 N N . ALA B 1 50 ? -8.828 -13.422 -1.681 1 95.06 50 ALA B N 1
ATOM 2417 C CA . ALA B 1 50 ? -8.766 -12.938 -3.057 1 95.06 50 ALA B CA 1
ATOM 2418 C C . ALA B 1 50 ? -7.441 -13.312 -3.711 1 95.06 50 ALA B C 1
ATOM 2420 O O . ALA B 1 50 ? -7.41 -13.727 -4.871 1 95.06 50 ALA B O 1
ATOM 2421 N N . PHE B 1 51 ? -6.402 -13.211 -2.965 1 93.25 51 PHE B N 1
ATOM 2422 C CA . PHE B 1 51 ? -5.102 -13.531 -3.541 1 93.25 51 PHE B CA 1
ATOM 2423 C C . PHE B 1 51 ? -4.953 -15.031 -3.754 1 93.25 51 PHE B C 1
ATOM 2425 O O . PHE B 1 51 ? -4.418 -15.469 -4.77 1 93.25 51 PHE B O 1
ATOM 2432 N N . SER B 1 52 ? -5.398 -15.797 -2.82 1 89.94 52 SER B N 1
ATOM 2433 C CA . SER B 1 52 ? -5.328 -17.25 -2.947 1 89.94 52 SER B CA 1
ATOM 2434 C C . SER B 1 52 ? -6.164 -17.75 -4.125 1 89.94 52 SER B C 1
ATOM 2436 O O . SER B 1 52 ? -5.754 -18.656 -4.84 1 89.94 52 SER B O 1
ATOM 2438 N N . GLY B 1 53 ? -7.254 -17.141 -4.297 1 87.56 53 GLY B N 1
ATOM 2439 C CA . GLY B 1 53 ? -8.188 -17.625 -5.305 1 87.56 53 GLY B CA 1
ATOM 2440 C C . GLY B 1 53 ? -7.945 -17.031 -6.676 1 87.56 53 GLY B C 1
ATOM 2441 O O . GLY B 1 53 ? -8.148 -17.688 -7.695 1 87.56 53 GLY B O 1
ATOM 2442 N N . ALA B 1 54 ? -7.508 -15.766 -6.691 1 89.56 54 ALA B N 1
ATOM 2443 C CA . ALA B 1 54 ? -7.535 -15.086 -7.988 1 89.56 54 ALA B CA 1
ATOM 2444 C C . ALA B 1 54 ? -6.215 -14.359 -8.258 1 89.56 54 ALA B C 1
ATOM 2446 O O . ALA B 1 54 ? -6.066 -13.695 -9.281 1 89.56 54 ALA B O 1
ATOM 2447 N N . ASN B 1 55 ? -5.238 -14.359 -7.328 1 90 55 ASN B N 1
ATOM 2448 C CA . ASN B 1 55 ? -3.934 -13.727 -7.469 1 90 55 ASN B CA 1
ATOM 2449 C C . ASN B 1 55 ? -4.055 -12.219 -7.613 1 90 55 ASN B C 1
ATOM 2451 O O . ASN B 1 55 ? -3.301 -11.594 -8.367 1 90 55 ASN B O 1
ATOM 2455 N N . VAL B 1 56 ? -5.082 -11.703 -7.012 1 94.19 56 VAL B N 1
ATOM 2456 C CA . VAL B 1 56 ? -5.289 -10.258 -7.012 1 94.19 56 VAL B CA 1
ATOM 2457 C C . VAL B 1 56 ? -5.613 -9.781 -5.598 1 94.19 56 VAL B C 1
ATOM 2459 O O . VAL B 1 56 ? -5.984 -10.586 -4.738 1 94.19 56 VAL B O 1
ATOM 2462 N N . PHE B 1 57 ? -5.441 -8.523 -5.398 1 97.44 57 PHE B N 1
ATOM 2463 C CA . PHE B 1 57 ? -5.816 -7.918 -4.125 1 97.44 57 PHE B CA 1
ATOM 2464 C C . PHE B 1 57 ? -7.145 -7.176 -4.246 1 97.44 57 PHE B C 1
ATOM 2466 O O . PHE B 1 57 ? -7.492 -6.691 -5.324 1 97.44 57 PHE B O 1
ATOM 2473 N N . VAL B 1 58 ? -7.809 -7.129 -3.152 1 98.44 58 VAL B N 1
ATOM 2474 C CA . VAL B 1 58 ? -9.086 -6.422 -3.211 1 98.44 58 VAL B CA 1
ATOM 2475 C C . VAL B 1 58 ? -9.031 -5.176 -2.33 1 98.44 58 VAL B C 1
ATOM 2477 O O . VAL B 1 58 ? -9.742 -4.199 -2.576 1 98.44 58 VAL B O 1
ATOM 2480 N N . SER B 1 59 ? -8.219 -5.199 -1.271 1 97.94 59 SER B N 1
ATOM 2481 C CA . SER B 1 59 ? -8.078 -4.008 -0.439 1 97.94 59 SER B CA 1
ATOM 2482 C C . SER B 1 59 ? -6.852 -3.199 -0.831 1 97.94 59 SER B C 1
ATOM 2484 O O . SER B 1 59 ? -6.855 -1.969 -0.741 1 97.94 59 SER B O 1
ATOM 2486 N N . MET B 1 60 ? -5.777 -3.836 -1.186 1 96.69 60 MET B N 1
ATOM 2487 C CA . MET B 1 60 ? -4.531 -3.172 -1.558 1 96.69 60 MET B CA 1
ATOM 2488 C C . MET B 1 60 ? -4.391 -3.088 -3.074 1 96.69 60 MET B C 1
ATOM 2490 O O . MET B 1 60 ? -4.141 -4.098 -3.734 1 96.69 60 MET B O 1
ATOM 2494 N N . GLN B 1 61 ? -4.402 -1.875 -3.613 1 97.94 61 GLN B N 1
ATOM 2495 C CA . GLN B 1 61 ? -4.469 -1.689 -5.059 1 97.94 61 GLN B CA 1
ATOM 2496 C C . GLN B 1 61 ? -3.082 -1.438 -5.645 1 97.94 61 GLN B C 1
ATOM 2498 O O . GLN B 1 61 ? -2.887 -1.549 -6.855 1 97.94 61 GLN B O 1
ATOM 2503 N N . THR B 1 62 ? -2.092 -1.139 -4.816 1 97.44 62 THR B N 1
ATOM 2504 C CA . THR B 1 62 ? -0.745 -0.891 -5.32 1 97.44 62 THR B CA 1
ATOM 2505 C C . THR B 1 62 ? -0.183 -2.137 -5.996 1 97.44 62 THR B C 1
ATOM 2507 O O . THR B 1 62 ? 0.363 -2.057 -7.102 1 97.44 62 THR B O 1
ATOM 2510 N N . GLY B 1 63 ? -0.365 -3.258 -5.371 1 96.31 63 GLY B N 1
ATOM 2511 C CA . GLY B 1 63 ? 0.066 -4.508 -5.977 1 96.31 63 GLY B CA 1
ATOM 2512 C C . GLY B 1 63 ? -0.609 -4.793 -7.301 1 96.31 63 GLY B C 1
ATOM 2513 O O . GLY B 1 63 ? 0.045 -5.203 -8.266 1 96.31 63 GLY B O 1
ATOM 2514 N N . ASN B 1 64 ? -1.916 -4.5 -7.383 1 97.56 64 ASN B N 1
ATOM 2515 C CA . ASN B 1 64 ? -2.652 -4.699 -8.625 1 97.56 64 ASN B CA 1
ATOM 2516 C C . ASN B 1 64 ? -2.119 -3.807 -9.742 1 97.56 64 ASN B C 1
ATOM 2518 O O . ASN B 1 64 ? -2.115 -4.203 -10.906 1 97.56 64 ASN B O 1
ATOM 2522 N N . THR B 1 65 ? -1.721 -2.639 -9.344 1 97.69 65 THR B N 1
ATOM 2523 C CA . THR B 1 65 ? -1.166 -1.706 -10.312 1 97.69 65 THR B CA 1
ATOM 2524 C C . THR B 1 65 ? 0.123 -2.258 -10.922 1 97.69 65 THR B C 1
ATOM 2526 O O . THR B 1 65 ? 0.334 -2.174 -12.133 1 97.69 65 THR B O 1
ATOM 2529 N N . LEU B 1 66 ? 0.926 -2.793 -10.086 1 97.06 66 LEU B N 1
ATOM 2530 C CA . LEU B 1 66 ? 2.16 -3.387 -10.594 1 97.06 66 LEU B CA 1
ATOM 2531 C C . LEU B 1 66 ? 1.86 -4.586 -11.484 1 97.06 66 LEU B C 1
ATOM 2533 O O . LEU B 1 66 ? 2.506 -4.773 -12.516 1 97.06 66 LEU B O 1
ATOM 2537 N N . PHE B 1 67 ? 0.879 -5.434 -11.086 1 95 67 PHE B N 1
ATOM 2538 C CA . PHE B 1 67 ? 0.5 -6.586 -11.898 1 95 67 PHE B CA 1
ATOM 2539 C C . PHE B 1 67 ? 0.016 -6.148 -13.273 1 95 67 PHE B C 1
ATOM 2541 O O . PHE B 1 67 ? 0.332 -6.785 -14.281 1 95 67 PHE B O 1
ATOM 2548 N N . LEU B 1 68 ? -0.708 -5.113 -13.242 1 94.62 68 LEU B N 1
ATOM 2549 C CA . LEU B 1 68 ? -1.179 -4.562 -14.508 1 94.62 68 LEU B CA 1
ATOM 2550 C C . LEU B 1 68 ? -0.008 -4.105 -15.367 1 94.62 68 LEU B C 1
ATOM 2552 O O . LEU B 1 68 ? 0.018 -4.363 -16.578 1 94.62 68 LEU B O 1
ATOM 2556 N N . ALA B 1 69 ? 0.934 -3.439 -14.789 1 95.31 69 ALA B N 1
ATOM 2557 C CA . ALA B 1 69 ? 2.121 -2.975 -15.5 1 95.31 69 ALA B CA 1
ATOM 2558 C C . ALA B 1 69 ? 2.914 -4.148 -16.062 1 95.31 69 ALA B C 1
ATOM 2560 O O . ALA B 1 69 ? 3.344 -4.117 -17.219 1 95.31 69 ALA B O 1
ATOM 2561 N N . LEU B 1 70 ? 3.08 -5.188 -15.266 1 91.62 70 LEU B N 1
ATOM 2562 C CA . LEU B 1 70 ? 3.781 -6.387 -15.703 1 91.62 70 LEU B CA 1
ATOM 2563 C C . LEU B 1 70 ? 3.018 -7.082 -16.828 1 91.62 70 LEU B C 1
ATOM 2565 O O . LEU B 1 70 ? 3.621 -7.586 -17.781 1 91.62 70 LEU B O 1
ATOM 2569 N N . GLY B 1 71 ? 1.721 -7.109 -16.688 1 88.19 71 GLY B N 1
ATOM 2570 C CA . GLY B 1 71 ? 0.891 -7.68 -17.734 1 88.19 71 GLY B CA 1
ATOM 2571 C C . GLY B 1 71 ? 1.067 -6.988 -19.078 1 88.19 71 GLY B C 1
ATOM 2572 O O . GLY B 1 71 ? 1.035 -7.637 -20.125 1 88.19 71 GLY B O 1
ATOM 2573 N N . ALA B 1 72 ? 1.266 -5.719 -19.016 1 88.69 72 ALA B N 1
ATOM 2574 C CA . ALA B 1 72 ? 1.489 -4.949 -20.234 1 88.69 72 ALA B CA 1
ATOM 2575 C C . ALA B 1 72 ? 2.803 -5.348 -20.906 1 88.69 72 ALA B C 1
ATOM 2577 O O . ALA B 1 72 ? 2.973 -5.164 -22.109 1 88.69 72 ALA B O 1
ATOM 2578 N N . ALA B 1 73 ? 3.682 -5.895 -20.141 1 85.19 73 ALA B N 1
ATOM 2579 C CA . ALA B 1 73 ? 4.945 -6.406 -20.672 1 85.19 73 ALA B CA 1
ATOM 2580 C C . ALA B 1 73 ? 4.867 -7.91 -20.922 1 85.19 73 ALA B C 1
ATOM 2582 O O . ALA B 1 73 ? 5.887 -8.555 -21.188 1 85.19 73 ALA B O 1
ATOM 2583 N N . HIS B 1 74 ? 3.658 -8.484 -20.766 1 83.56 74 HIS B N 1
ATOM 2584 C CA . HIS B 1 74 ? 3.375 -9.898 -21.016 1 83.56 74 HIS B CA 1
ATOM 2585 C C . HIS B 1 74 ? 4.098 -10.789 -20 1 83.56 74 HIS B C 1
ATOM 2587 O O . HIS B 1 74 ? 4.613 -11.844 -20.359 1 83.56 74 HIS B O 1
ATOM 2593 N N . ILE B 1 75 ? 4.32 -10.25 -18.812 1 79.75 75 ILE B N 1
ATOM 2594 C CA . ILE B 1 75 ? 4.836 -10.992 -17.672 1 79.75 75 ILE B CA 1
ATOM 2595 C C . ILE B 1 75 ? 3.754 -11.094 -16.594 1 79.75 75 ILE B C 1
ATOM 2597 O O . ILE B 1 75 ? 3.176 -10.086 -16.188 1 79.75 75 ILE B O 1
ATOM 2601 N N . PRO B 1 76 ? 3.303 -12.141 -16 1 70.12 76 PRO B N 1
ATOM 2602 C CA . PRO B 1 76 ? 3.76 -13.469 -16.406 1 70.12 76 PRO B CA 1
ATOM 2603 C C . PRO B 1 76 ? 3.01 -14.008 -17.625 1 70.12 76 PRO B C 1
ATOM 2605 O O . PRO B 1 76 ? 1.855 -13.641 -17.859 1 70.12 76 PRO B O 1
ATOM 2608 N N . ALA B 1 77 ? 3.639 -14.922 -18.297 1 67.81 77 ALA B N 1
ATOM 2609 C CA . ALA B 1 77 ? 3.045 -15.477 -19.516 1 67.81 77 ALA B CA 1
ATOM 2610 C C . ALA B 1 77 ? 1.96 -16.5 -19.188 1 67.81 77 ALA B C 1
ATOM 2612 O O . ALA B 1 77 ? 1.043 -16.719 -19.969 1 67.81 77 ALA B O 1
ATOM 2613 N N . ASP B 1 78 ? 1.95 -16.969 -17.969 1 68.75 78 ASP B N 1
ATOM 2614 C CA . ASP B 1 78 ? 1.09 -18.094 -17.625 1 68.75 78 ASP B CA 1
ATOM 2615 C C . ASP B 1 78 ? -0.253 -17.625 -17.078 1 68.75 78 ASP B C 1
ATOM 2617 O O . ASP B 1 78 ? -1.159 -18.422 -16.859 1 68.75 78 ASP B O 1
ATOM 2621 N N . GLU B 1 79 ? -0.413 -16.406 -16.922 1 74.81 79 GLU B N 1
ATOM 2622 C CA . GLU B 1 79 ? -1.687 -15.867 -16.453 1 74.81 79 GLU B CA 1
ATOM 2623 C C . GLU B 1 79 ? -2.182 -14.734 -17.344 1 74.81 79 GLU B C 1
ATOM 2625 O O . GLU B 1 79 ? -2.174 -13.57 -16.938 1 74.81 79 GLU B O 1
ATOM 2630 N N . PRO B 1 80 ? -2.773 -15.07 -18.391 1 75 80 PRO B N 1
ATOM 2631 C CA . PRO B 1 80 ? -3.133 -14.039 -19.375 1 75 80 PRO B CA 1
ATOM 2632 C C . PRO B 1 80 ? -4.312 -13.18 -18.922 1 75 80 PRO B C 1
ATOM 2634 O O . PRO B 1 80 ? -4.504 -12.07 -19.438 1 75 80 PRO B O 1
ATOM 2637 N N . LYS B 1 81 ? -5.117 -13.672 -17.984 1 83.25 81 LYS B N 1
ATOM 2638 C CA . LYS B 1 81 ? -6.305 -12.898 -17.609 1 83.25 81 LYS B CA 1
ATOM 2639 C C . LYS B 1 81 ? -6.082 -12.148 -16.297 1 83.25 81 LYS B C 1
ATOM 2641 O O . LYS B 1 81 ? -7.02 -11.57 -15.742 1 83.25 81 LYS B O 1
ATOM 2646 N N . LEU B 1 82 ? -4.898 -12.172 -15.812 1 86.94 82 LEU B N 1
ATOM 2647 C CA . LEU B 1 82 ? -4.574 -11.484 -14.57 1 86.94 82 LEU B CA 1
ATOM 2648 C C . LEU B 1 82 ? -4.867 -9.992 -14.688 1 86.94 82 LEU B C 1
ATOM 2650 O O . LEU B 1 82 ? -5.371 -9.375 -13.742 1 86.94 82 LEU B O 1
ATOM 2654 N N . TRP B 1 83 ? -4.648 -9.453 -15.875 1 88.31 83 TRP B N 1
ATOM 2655 C CA . TRP B 1 83 ? -4.816 -8.016 -16.047 1 88.31 83 TRP B CA 1
ATOM 2656 C C . TRP B 1 83 ? -6.285 -7.621 -15.922 1 88.31 83 TRP B C 1
ATOM 2658 O O . TRP B 1 83 ? -6.602 -6.543 -15.414 1 88.31 83 TRP B O 1
ATOM 2668 N N . ILE B 1 84 ? -7.211 -8.492 -16.312 1 91.94 84 ILE B N 1
ATOM 2669 C CA . ILE B 1 84 ? -8.641 -8.195 -16.234 1 91.94 84 ILE B CA 1
ATOM 2670 C C . ILE B 1 84 ? -9.078 -8.18 -14.773 1 91.94 84 ILE B C 1
ATOM 2672 O O . ILE B 1 84 ? -9.875 -7.328 -14.367 1 91.94 84 ILE B O 1
ATOM 2676 N N . LYS B 1 85 ? -8.586 -9.109 -14.023 1 93.69 85 LYS B N 1
ATOM 2677 C CA . LYS B 1 85 ? -8.914 -9.18 -12.602 1 93.69 85 LYS B CA 1
ATOM 2678 C C . LYS B 1 85 ? -8.367 -7.969 -11.852 1 93.69 85 LYS B C 1
ATOM 2680 O O . LYS B 1 85 ? -9.055 -7.406 -10.992 1 93.69 85 LYS B O 1
ATOM 2685 N N . CYS B 1 86 ? -7.145 -7.555 -12.211 1 96.06 86 CYS B N 1
ATOM 2686 C CA . CYS B 1 86 ? -6.543 -6.375 -11.602 1 96.06 86 CYS B CA 1
ATOM 2687 C C . CYS B 1 86 ? -7.34 -5.121 -11.938 1 96.06 86 CYS B C 1
ATOM 2689 O O . CYS B 1 86 ? -7.602 -4.297 -11.055 1 96.06 86 CYS B O 1
ATOM 2691 N N . LEU B 1 87 ? -7.75 -5.047 -13.164 1 96.06 87 LEU B N 1
ATOM 2692 C CA . LEU B 1 87 ? -8.531 -3.891 -13.594 1 96.06 87 LEU B CA 1
ATOM 2693 C C . LEU B 1 87 ? -9.883 -3.857 -12.891 1 96.06 87 LEU B C 1
ATOM 2695 O O . LEU B 1 87 ? -10.367 -2.787 -12.516 1 96.06 87 LEU B O 1
ATOM 2699 N N . ALA B 1 88 ? -10.5 -5.031 -12.758 1 96.94 88 ALA B N 1
ATOM 2700 C CA . ALA B 1 88 ? -11.781 -5.121 -12.062 1 96.94 88 ALA B CA 1
ATOM 2701 C C . ALA B 1 88 ? -11.656 -4.648 -10.617 1 96.94 88 ALA B C 1
ATOM 2703 O O . ALA B 1 88 ? -12.508 -3.906 -10.125 1 96.94 88 ALA B O 1
ATOM 2704 N N . SER B 1 89 ? -10.594 -5.086 -9.961 1 98.31 89 SER B N 1
ATOM 2705 C CA . SER B 1 89 ? -10.375 -4.684 -8.578 1 98.31 89 SER B CA 1
ATOM 2706 C C . SER B 1 89 ? -10.102 -3.184 -8.477 1 98.31 89 SER B C 1
ATOM 2708 O O . SER B 1 89 ? -10.758 -2.482 -7.695 1 98.31 89 SER B O 1
ATOM 2710 N N . MET B 1 90 ? -9.234 -2.662 -9.289 1 98.5 90 MET B N 1
ATOM 2711 C CA . MET B 1 90 ? -8.82 -1.264 -9.234 1 98.5 90 MET B CA 1
ATOM 2712 C C . MET B 1 90 ? -9.984 -0.336 -9.57 1 98.5 90 MET B C 1
ATOM 2714 O O . MET B 1 90 ? -10.273 0.595 -8.82 1 98.5 90 MET B O 1
ATOM 2718 N N . ALA B 1 91 ? -10.633 -0.628 -10.688 1 98.56 91 ALA B N 1
ATOM 2719 C CA . ALA B 1 91 ? -11.742 0.22 -11.117 1 98.56 91 ALA B CA 1
ATOM 2720 C C . ALA B 1 91 ? -12.859 0.236 -10.07 1 98.56 91 ALA B C 1
ATOM 2722 O O . ALA B 1 91 ? -13.43 1.288 -9.781 1 98.56 91 ALA B O 1
ATOM 2723 N N . SER B 1 92 ? -13.188 -0.919 -9.555 1 98.81 92 SER B N 1
ATOM 2724 C CA . SER B 1 92 ? -14.227 -1.003 -8.539 1 98.81 92 SER B CA 1
ATOM 2725 C C . SER B 1 92 ? -13.82 -0.261 -7.27 1 98.81 92 SER B C 1
ATOM 2727 O O . SER B 1 92 ? -14.648 0.408 -6.645 1 98.81 92 SER B O 1
ATOM 2729 N N . PHE B 1 93 ? -12.586 -0.393 -6.871 1 98.81 93 PHE B N 1
ATOM 2730 C CA . PHE B 1 93 ? -12.07 0.337 -5.723 1 98.81 93 PHE B CA 1
ATOM 2731 C C . PHE B 1 93 ? -12.18 1.841 -5.941 1 98.81 93 PHE B C 1
ATOM 2733 O O . PHE B 1 93 ? -12.602 2.572 -5.039 1 98.81 93 PHE B O 1
ATOM 2740 N N . TRP B 1 94 ? -11.766 2.307 -7.16 1 98.56 94 TRP B N 1
ATOM 2741 C CA . TRP B 1 94 ? -11.875 3.721 -7.508 1 98.56 94 TRP B CA 1
ATOM 2742 C C . TRP B 1 94 ? -13.32 4.195 -7.387 1 98.56 94 TRP B C 1
ATOM 2744 O O . TRP B 1 94 ? -13.586 5.238 -6.781 1 98.56 94 TRP B O 1
ATOM 2754 N N . LEU B 1 95 ? -14.188 3.449 -7.938 1 98.62 95 LEU B N 1
ATOM 2755 C CA . LEU B 1 95 ? -15.609 3.783 -7.891 1 98.62 95 LEU B CA 1
ATOM 2756 C C . LEU B 1 95 ? -16.125 3.783 -6.453 1 98.62 95 LEU B C 1
ATOM 2758 O O . LEU B 1 95 ? -16.969 4.605 -6.094 1 98.62 95 LEU B O 1
ATOM 2762 N N . GLY B 1 96 ? -15.648 2.828 -5.656 1 98.75 96 GLY B N 1
ATOM 2763 C CA . GLY B 1 96 ? -16 2.809 -4.246 1 98.75 96 GLY B CA 1
ATOM 2764 C C . GLY B 1 96 ? -15.578 4.062 -3.508 1 98.75 96 GLY B C 1
ATOM 2765 O O . GLY B 1 96 ? -16.375 4.668 -2.791 1 98.75 96 GLY B O 1
ATOM 2766 N N . CYS B 1 97 ? -14.32 4.438 -3.719 1 98.31 97 CYS B N 1
ATOM 2767 C CA . CYS B 1 97 ? -13.836 5.664 -3.098 1 98.31 97 CYS B CA 1
ATOM 2768 C C . CYS B 1 97 ? -14.695 6.855 -3.498 1 98.31 97 CYS B C 1
ATOM 2770 O O . CYS B 1 97 ? -15.078 7.664 -2.648 1 98.31 97 CYS B O 1
ATOM 2772 N N . PHE B 1 98 ? -14.953 6.93 -4.793 1 98 98 PHE B N 1
ATOM 2773 C CA . PHE B 1 98 ? -15.742 8.023 -5.344 1 98 98 PHE B CA 1
ATOM 2774 C C . PHE B 1 98 ? -17.141 8.039 -4.734 1 98 98 PHE B C 1
ATOM 2776 O O . PHE B 1 98 ? -17.594 9.078 -4.25 1 98 98 PHE B O 1
ATOM 2783 N N . PHE B 1 99 ? -17.781 6.977 -4.676 1 98.31 99 PHE B N 1
ATOM 2784 C CA . PHE B 1 99 ? -19.156 6.844 -4.203 1 98.31 99 PHE B CA 1
ATOM 2785 C C . PHE B 1 99 ? -19.234 7.09 -2.703 1 98.31 99 PHE B C 1
ATOM 2787 O O . PHE B 1 99 ?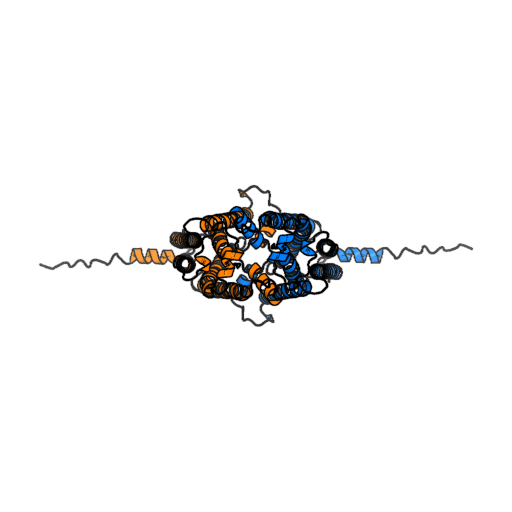 -20.016 7.934 -2.246 1 98.31 99 PHE B O 1
ATOM 2794 N N . PHE B 1 100 ? -18.453 6.41 -1.883 1 98.5 100 PHE B N 1
ATOM 2795 C CA . PHE B 1 100 ? -18.562 6.465 -0.43 1 98.5 100 PHE B CA 1
ATOM 2796 C C . PHE B 1 100 ? -18.109 7.82 0.098 1 98.5 100 PHE B C 1
ATOM 2798 O O . PHE B 1 100 ? -18.625 8.297 1.109 1 98.5 100 PHE B O 1
ATOM 2805 N N . SER B 1 101 ? -17.141 8.438 -0.604 1 97.62 101 SER B N 1
ATOM 2806 C CA . SER B 1 101 ? -16.719 9.766 -0.164 1 97.62 101 SER B CA 1
ATOM 2807 C C . SER B 1 101 ? -17.828 10.789 -0.34 1 97.62 101 SER B C 1
ATOM 2809 O O . SER B 1 101 ? -18.062 11.617 0.547 1 97.62 101 SER B O 1
ATOM 2811 N N . ARG B 1 102 ? -18.547 10.742 -1.423 1 96.94 102 ARG B N 1
ATOM 2812 C CA . ARG B 1 102 ? -19.609 11.695 -1.704 1 96.94 102 ARG B CA 1
ATOM 2813 C C . ARG B 1 102 ? -20.828 11.438 -0.814 1 96.94 102 ARG B C 1
ATOM 2815 O O . ARG B 1 102 ? -21.406 12.375 -0.258 1 96.94 102 ARG B O 1
ATOM 2822 N N . VAL B 1 103 ? -21.141 10.211 -0.667 1 97.44 103 VAL B N 1
ATOM 2823 C CA . VAL B 1 103 ? -22.297 9.867 0.166 1 97.44 103 VAL B CA 1
ATOM 2824 C C . VAL B 1 103 ? -22 10.219 1.622 1 97.44 103 VAL B C 1
ATOM 2826 O O . VAL B 1 103 ? -22.875 10.734 2.33 1 97.44 103 VAL B O 1
ATOM 2829 N N . SER B 1 104 ? -20.812 9.875 2.049 1 96.81 104 SER B N 1
ATOM 2830 C CA . SER B 1 104 ? -20.406 10.203 3.412 1 96.81 104 SER B CA 1
ATOM 2831 C C . SER B 1 104 ? -20.484 11.703 3.668 1 96.81 104 SER B C 1
ATOM 2833 O O . SER B 1 104 ? -20.969 12.133 4.723 1 96.81 104 SER B O 1
ATOM 2835 N N . ARG B 1 105 ? -20.062 12.5 2.734 1 94.69 105 ARG B N 1
ATOM 2836 C CA . ARG B 1 105 ? -20.125 13.953 2.879 1 94.69 105 ARG B CA 1
ATOM 2837 C C . ARG B 1 105 ? -21.562 14.445 2.906 1 94.69 105 ARG B C 1
ATOM 2839 O O . ARG B 1 105 ? -21.906 15.352 3.67 1 94.69 105 ARG B O 1
ATOM 2846 N N . LEU B 1 106 ? -22.375 13.922 2.09 1 95.19 106 LEU B N 1
ATOM 2847 C CA . LEU B 1 106 ? -23.766 14.312 1.996 1 95.19 106 LEU B CA 1
ATOM 2848 C C . LEU B 1 106 ? -24.516 13.984 3.287 1 95.19 106 LEU B C 1
ATOM 2850 O O . LEU B 1 106 ? -25.328 14.781 3.756 1 95.19 106 LEU B O 1
ATOM 2854 N N . LEU B 1 107 ? -24.234 12.875 3.916 1 94.94 107 LEU B N 1
ATOM 2855 C CA . LEU B 1 107 ? -24.984 12.398 5.074 1 94.94 107 LEU B CA 1
ATOM 2856 C C . LEU B 1 107 ? -24.375 12.914 6.367 1 94.94 107 LEU B C 1
ATOM 2858 O O . LEU B 1 107 ? -25.031 12.93 7.41 1 94.94 107 LEU B O 1
ATOM 2862 N N . GLY B 1 108 ? -23.125 13.336 6.336 1 93.81 108 GLY B N 1
ATOM 2863 C CA . GLY B 1 108 ? -22.375 13.688 7.527 1 93.81 108 GLY B CA 1
ATOM 2864 C C . GLY B 1 108 ? -21.375 12.609 7.941 1 93.81 108 GLY B C 1
ATOM 2865 O O . GLY B 1 108 ? -21.766 11.602 8.539 1 93.81 108 GLY B O 1
ATOM 2866 N N . PRO B 1 109 ? -20.172 12.781 7.699 1 91.88 109 PRO B N 1
ATOM 2867 C CA . PRO B 1 109 ? -19.141 11.742 7.828 1 91.88 109 PRO B CA 1
ATOM 2868 C C . PRO B 1 109 ? -19.047 11.188 9.25 1 91.88 109 PRO B C 1
ATOM 2870 O O . PRO B 1 109 ? -18.641 10.039 9.438 1 91.88 109 PRO B O 1
ATOM 2873 N N . ALA B 1 110 ? -19.484 11.922 10.242 1 93.75 110 ALA B N 1
ATOM 2874 C CA . ALA B 1 110 ? -19.312 11.469 11.617 1 93.75 110 ALA B CA 1
ATOM 2875 C C . ALA B 1 110 ? -20.656 11.125 12.258 1 93.75 110 ALA B C 1
ATOM 2877 O O . ALA B 1 110 ? -20.719 10.781 13.438 1 93.75 110 ALA B O 1
ATOM 2878 N N . ARG B 1 111 ? -21.719 11.195 11.469 1 94.81 111 ARG B N 1
ATOM 2879 C CA . ARG B 1 111 ? -23.047 10.883 12 1 94.81 111 ARG B CA 1
ATOM 2880 C C . ARG B 1 111 ? -23.188 9.383 12.242 1 94.81 111 ARG B C 1
ATOM 2882 O O . ARG B 1 111 ? -22.781 8.57 11.422 1 94.81 111 ARG B O 1
ATOM 2889 N N . LYS B 1 112 ? -23.844 9.094 13.297 1 94.88 112 LYS B N 1
ATOM 2890 C CA . LYS B 1 112 ? -24.062 7.695 13.656 1 94.88 112 LYS B CA 1
ATOM 2891 C C . LYS B 1 112 ? -24.781 6.949 12.531 1 94.88 112 LYS B C 1
ATOM 2893 O O . LYS B 1 112 ? -24.359 5.863 12.133 1 94.88 112 LYS B O 1
ATOM 2898 N N . SER B 1 113 ? -25.828 7.598 12.07 1 95.25 113 SER B N 1
ATOM 2899 C CA . SER B 1 113 ? -26.625 6.953 11.031 1 95.25 113 SER B CA 1
ATOM 2900 C C . SER B 1 113 ? -25.828 6.781 9.742 1 95.25 113 SER B C 1
ATOM 2902 O O . SER B 1 113 ? -25.953 5.762 9.055 1 95.25 113 SER B O 1
ATOM 2904 N N . SER B 1 114 ? -25.031 7.781 9.43 1 96.5 114 SER B N 1
ATOM 2905 C CA . SER B 1 114 ? -24.203 7.727 8.227 1 96.5 114 SER B CA 1
ATOM 2906 C C . SER B 1 114 ? -23.188 6.598 8.312 1 96.5 114 SER B C 1
ATOM 2908 O O . SER B 1 114 ? -23.078 5.777 7.402 1 96.5 114 SER B O 1
ATOM 2910 N N . LEU B 1 115 ? -22.531 6.543 9.422 1 97.25 115 LEU B N 1
ATOM 2911 C CA . LEU B 1 115 ? -21.516 5.516 9.625 1 97.25 115 LEU B CA 1
ATOM 2912 C C . LEU B 1 115 ? -22.141 4.125 9.633 1 97.25 115 LEU B C 1
ATOM 2914 O O . LEU B 1 115 ? -21.656 3.211 8.969 1 97.25 115 LEU B O 1
ATOM 2918 N N . ALA B 1 116 ? -23.234 3.984 10.312 1 97.56 116 ALA B N 1
ATOM 2919 C CA . ALA B 1 116 ? -23.922 2.695 10.391 1 97.56 116 ALA B CA 1
ATOM 2920 C C . ALA B 1 116 ? -24.375 2.238 9.008 1 97.56 116 ALA B C 1
ATOM 2922 O O . ALA B 1 116 ? -24.172 1.081 8.625 1 97.56 116 ALA B O 1
ATOM 2923 N N . LEU B 1 117 ? -24.938 3.117 8.25 1 97.75 117 LEU B N 1
ATOM 2924 C CA . LEU B 1 117 ? -25.453 2.795 6.922 1 97.75 117 LEU B CA 1
ATOM 2925 C C . LEU B 1 117 ? -24.328 2.404 5.977 1 97.75 117 LEU B C 1
ATOM 2927 O O . LEU B 1 117 ? -24.438 1.418 5.242 1 97.75 117 LEU B O 1
ATOM 2931 N N . LEU B 1 118 ? -23.312 3.156 5.965 1 97.88 118 LEU B N 1
ATOM 2932 C CA . LEU B 1 118 ? -22.203 2.934 5.035 1 97.88 118 LEU B CA 1
ATOM 2933 C C . LEU B 1 118 ? -21.469 1.642 5.371 1 97.88 118 LEU B C 1
ATOM 2935 O O . LEU B 1 118 ? -21.047 0.908 4.469 1 97.88 118 LEU B O 1
ATOM 2939 N N . PHE B 1 119 ? -21.328 1.31 6.664 1 98.56 119 PHE B N 1
ATOM 2940 C CA . PHE B 1 119 ? -20.703 0.044 7.039 1 98.56 119 PHE B CA 1
ATOM 2941 C C . PHE B 1 119 ? -21.656 -1.122 6.773 1 98.56 119 PHE B C 1
ATOM 2943 O O . PHE B 1 119 ? -21.203 -2.229 6.465 1 98.56 119 PHE B O 1
ATOM 2950 N N . LEU B 1 120 ? -22.938 -0.877 6.898 1 98.62 120 LEU B N 1
ATOM 2951 C CA . LEU B 1 120 ? -23.906 -1.896 6.512 1 98.62 120 LEU B CA 1
ATOM 2952 C C . LEU B 1 120 ? -23.797 -2.227 5.027 1 98.62 120 LEU B C 1
ATOM 2954 O O . LEU B 1 120 ? -23.828 -3.398 4.645 1 98.62 120 LEU B O 1
ATOM 2958 N N . MET B 1 121 ? -23.703 -1.206 4.27 1 98.75 121 MET B N 1
ATOM 2959 C CA . MET B 1 121 ? -23.547 -1.395 2.832 1 98.75 121 MET B CA 1
ATOM 2960 C C . MET B 1 121 ? -22.266 -2.182 2.523 1 98.75 121 MET B C 1
ATOM 2962 O O . MET B 1 121 ? -22.297 -3.109 1.711 1 98.75 121 MET B O 1
ATOM 2966 N N . GLN B 1 122 ? -21.203 -1.825 3.129 1 98.75 122 GLN B N 1
ATOM 2967 C CA . GLN B 1 122 ? -19.953 -2.545 2.953 1 98.75 122 GLN B CA 1
ATOM 2968 C C . GLN B 1 122 ? -20.094 -4.012 3.344 1 98.75 122 GLN B C 1
ATOM 2970 O O . GLN B 1 122 ? -19.703 -4.906 2.59 1 98.75 122 GLN B O 1
ATOM 2975 N N . GLY B 1 123 ? -20.672 -4.227 4.559 1 98.75 123 GLY B N 1
ATOM 2976 C CA . GLY B 1 123 ? -20.906 -5.594 5.008 1 98.75 123 GLY B CA 1
ATOM 2977 C C . GLY B 1 123 ? -21.781 -6.391 4.062 1 98.75 123 GLY B C 1
ATOM 2978 O O . GLY B 1 123 ? -21.5 -7.559 3.787 1 98.75 123 GLY B O 1
ATOM 2979 N N . ALA B 1 124 ? -22.828 -5.773 3.564 1 98.75 124 ALA B N 1
ATOM 2980 C CA . ALA B 1 124 ? -23.75 -6.434 2.641 1 98.75 124 ALA B CA 1
ATOM 2981 C C . ALA B 1 124 ? -23.031 -6.871 1.369 1 98.75 124 ALA B C 1
ATOM 2983 O O . ALA B 1 124 ? -23.281 -7.957 0.844 1 98.75 124 ALA B O 1
ATOM 2984 N N . LEU B 1 125 ? -22.172 -6.059 0.857 1 98.81 125 LEU B N 1
ATOM 2985 C CA . LEU B 1 125 ? -21.422 -6.387 -0.349 1 98.81 125 LEU B CA 1
ATOM 2986 C C . LEU B 1 125 ? -20.5 -7.578 -0.11 1 98.81 125 LEU B C 1
ATOM 2988 O O . LEU B 1 125 ? -20.359 -8.445 -0.977 1 98.81 125 LEU B O 1
ATOM 2992 N N . ILE B 1 126 ? -19.859 -7.648 1.104 1 98.75 126 ILE B N 1
ATOM 2993 C CA . ILE B 1 126 ? -19.047 -8.805 1.443 1 98.75 126 ILE B CA 1
ATOM 2994 C C . ILE B 1 126 ? -19.922 -10.047 1.563 1 98.75 126 ILE B C 1
ATOM 2996 O O . ILE B 1 126 ? -19.516 -11.141 1.147 1 98.75 126 ILE B O 1
ATOM 3000 N N . CYS B 1 127 ? -21.141 -9.867 2.107 1 98.31 127 CYS B N 1
ATOM 3001 C CA . CYS B 1 127 ? -22.078 -10.984 2.227 1 98.31 127 CYS B CA 1
ATOM 3002 C C . CYS B 1 127 ? -22.438 -11.547 0.856 1 98.31 127 CYS B C 1
ATOM 3004 O O . CYS B 1 127 ? -22.484 -12.766 0.675 1 98.31 127 CYS B O 1
ATOM 3006 N N . VAL B 1 128 ? -22.703 -10.672 -0.059 1 98.19 128 VAL B N 1
ATOM 3007 C CA . VAL B 1 128 ? -23.031 -11.117 -1.409 1 98.19 128 VAL B CA 1
ATOM 3008 C C . VAL B 1 128 ? -21.844 -11.875 -2.008 1 98.19 128 VAL B C 1
ATOM 3010 O O . VAL B 1 128 ? -22.031 -12.93 -2.625 1 98.19 128 VAL B O 1
ATOM 3013 N N . ALA B 1 129 ? -20.641 -11.367 -1.852 1 97.44 129 ALA B N 1
ATOM 3014 C CA . ALA B 1 129 ? -19.453 -12.062 -2.332 1 97.44 129 ALA B CA 1
ATOM 3015 C C . ALA B 1 129 ? -19.312 -13.438 -1.682 1 97.44 129 ALA B C 1
ATOM 3017 O O . ALA B 1 129 ? -18.969 -14.414 -2.35 1 97.44 129 ALA B O 1
ATOM 3018 N N . ALA B 1 130 ? -19.578 -13.5 -0.357 1 96.88 130 ALA B N 1
ATOM 3019 C CA . ALA B 1 130 ? -19.516 -14.766 0.368 1 96.88 130 ALA B CA 1
ATOM 3020 C C . ALA B 1 130 ? -20.547 -15.758 -0.164 1 96.88 130 ALA B C 1
ATOM 3022 O O . ALA B 1 130 ? -20.25 -16.938 -0.334 1 96.88 130 ALA B O 1
ATOM 3023 N N . ALA B 1 131 ? -21.703 -15.289 -0.436 1 96.38 131 ALA B N 1
ATOM 3024 C CA . ALA B 1 131 ? -22.766 -16.141 -0.967 1 96.38 131 ALA B CA 1
ATOM 3025 C C . ALA B 1 131 ? -22.406 -16.672 -2.352 1 96.38 131 ALA B C 1
ATOM 3027 O O . ALA B 1 131 ? -22.641 -17.844 -2.66 1 96.38 131 ALA B O 1
ATOM 3028 N N . LEU B 1 132 ? -21.844 -15.82 -3.18 1 93.44 132 LEU B N 1
ATOM 3029 C CA . LEU B 1 132 ? -21.406 -16.234 -4.508 1 93.44 132 LEU B CA 1
ATOM 3030 C C . LEU B 1 132 ? -20.328 -17.312 -4.414 1 93.44 132 LEU B C 1
ATOM 3032 O O . LEU B 1 132 ? -20.312 -18.25 -5.215 1 93.44 132 LEU B O 1
ATOM 3036 N N . ALA B 1 133 ? -19.469 -17.156 -3.496 1 90.19 133 ALA B N 1
ATOM 3037 C CA . ALA B 1 133 ? -18.422 -18.141 -3.27 1 90.19 133 ALA B CA 1
ATOM 3038 C C . ALA B 1 133 ? -19 -19.469 -2.771 1 90.19 133 ALA B C 1
ATOM 3040 O O . ALA B 1 133 ? -18.609 -20.547 -3.23 1 90.19 133 ALA B O 1
ATOM 3041 N N . GLN B 1 134 ? -19.953 -19.422 -1.896 1 90.5 134 GLN B N 1
ATOM 3042 C CA . GLN B 1 134 ? -20.531 -20.594 -1.257 1 90.5 134 GLN B CA 1
ATOM 3043 C C . GLN B 1 134 ? -21.375 -21.391 -2.242 1 90.5 134 GLN B C 1
ATOM 3045 O O . GLN B 1 134 ? -21.391 -22.625 -2.189 1 90.5 134 GLN B O 1
ATOM 3050 N N . THR B 1 135 ? -22.047 -20.703 -3.143 1 89.25 135 THR B N 1
ATOM 3051 C CA . THR B 1 135 ? -22.938 -21.375 -4.086 1 89.25 135 THR B CA 1
ATOM 3052 C C . THR B 1 135 ? -22.172 -21.812 -5.328 1 89.25 135 THR B C 1
ATOM 3054 O O . THR B 1 135 ? -22.766 -22.297 -6.293 1 89.25 135 THR B O 1
ATOM 3057 N N . ASN B 1 136 ? -20.906 -21.609 -5.391 1 81.12 136 ASN B N 1
ATOM 3058 C CA . ASN B 1 136 ? -20.031 -22 -6.496 1 81.12 136 ASN B CA 1
ATOM 3059 C C . ASN B 1 136 ? -20.406 -21.281 -7.785 1 81.12 136 ASN B C 1
ATOM 3061 O O . ASN B 1 136 ? -20.172 -21.781 -8.883 1 81.12 136 ASN B O 1
ATOM 3065 N N . THR B 1 137 ? -21.062 -20.172 -7.574 1 81.25 137 THR B N 1
ATOM 3066 C CA . THR B 1 137 ? -21.297 -19.312 -8.727 1 81.25 137 THR B CA 1
ATOM 3067 C C . THR B 1 137 ? -19.984 -18.703 -9.219 1 81.25 137 THR B C 1
ATOM 3069 O O . THR B 1 137 ? -19.812 -18.484 -10.422 1 81.25 137 THR B O 1
ATOM 3072 N N . ALA B 1 138 ? -19.062 -18.469 -8.32 1 76.38 138 ALA B N 1
ATOM 3073 C CA . ALA B 1 138 ? -17.656 -18.156 -8.594 1 76.38 138 ALA B CA 1
ATOM 3074 C C . ALA B 1 138 ? -16.734 -19.266 -8.102 1 76.38 138 ALA B C 1
ATOM 3076 O O . ALA B 1 138 ? -16.219 -19.203 -6.992 1 76.38 138 ALA B O 1
ATOM 3077 N N . PRO B 1 139 ? -16.547 -20.141 -8.93 1 74.69 139 PRO B N 1
ATOM 3078 C CA . PRO B 1 139 ? -15.867 -21.359 -8.492 1 74.69 139 PRO B CA 1
ATOM 3079 C C . PRO B 1 139 ? -14.469 -21.078 -7.934 1 74.69 139 PRO B C 1
ATOM 3081 O O . PRO B 1 139 ? -14.008 -21.797 -7.043 1 74.69 139 PRO B O 1
ATOM 3084 N N . THR B 1 140 ? -13.883 -20.062 -8.422 1 76.12 140 THR B N 1
ATOM 3085 C CA . THR B 1 140 ? -12.547 -19.703 -7.941 1 76.12 140 THR B CA 1
ATOM 3086 C C . THR B 1 140 ? -12.57 -19.406 -6.441 1 76.12 140 THR B C 1
ATOM 3088 O O . THR B 1 140 ? -11.633 -19.75 -5.727 1 76.12 140 THR B O 1
ATOM 3091 N N . PHE B 1 141 ? -13.672 -18.938 -5.98 1 80.31 141 PHE B N 1
ATOM 3092 C CA . PHE B 1 141 ? -13.797 -18.578 -4.574 1 80.31 141 PHE B CA 1
ATOM 3093 C C . PHE B 1 141 ? -14.508 -19.672 -3.791 1 80.31 141 PHE B C 1
ATOM 3095 O O . PHE B 1 141 ? -14.688 -19.547 -2.578 1 80.31 141 PHE B O 1
ATOM 3102 N N . GLY B 1 142 ? -14.906 -20.609 -4.484 1 75.06 142 GLY B N 1
ATOM 3103 C CA . GLY B 1 142 ? -15.617 -21.703 -3.838 1 75.06 142 GLY B CA 1
ATOM 3104 C C . GLY B 1 142 ? -14.703 -22.859 -3.453 1 75.06 142 GLY B C 1
ATOM 3105 O O . GLY B 1 142 ? -15.164 -23.859 -2.904 1 75.06 142 GLY B O 1
ATOM 3106 N N . GLN B 1 143 ? -13.398 -22.609 -3.656 1 75.38 143 GLN B N 1
ATOM 3107 C CA . GLN B 1 143 ? -12.461 -23.703 -3.463 1 75.38 143 GLN B CA 1
ATOM 3108 C C . GLN B 1 143 ? -11.969 -23.766 -2.02 1 75.38 143 GLN B C 1
ATOM 3110 O O . GLN B 1 143 ? -12.156 -22.812 -1.256 1 75.38 143 GLN B O 1
ATOM 3115 N N . ARG B 1 144 ? -11.602 -25.031 -1.731 1 70.06 144 ARG B N 1
ATOM 3116 C CA . ARG B 1 144 ? -10.875 -25.312 -0.493 1 70.06 144 ARG B CA 1
ATOM 3117 C C . ARG B 1 144 ? -9.406 -25.609 -0.772 1 70.06 144 ARG B C 1
ATOM 3119 O O . ARG B 1 144 ? -9.086 -26.391 -1.677 1 70.06 144 ARG B O 1
ATOM 3126 N N . PHE B 1 145 ? -8.578 -24.828 -0.197 1 68.06 145 PHE B N 1
ATOM 3127 C CA . PHE B 1 145 ? -7.16 -25.094 -0.411 1 68.06 145 PHE B CA 1
ATOM 3128 C C . PHE B 1 145 ? -6.715 -26.328 0.364 1 68.06 145 PHE B C 1
ATOM 3130 O O . PHE B 1 145 ? -6.723 -26.328 1.597 1 68.06 145 PHE B O 1
ATOM 3137 N N . VAL B 1 146 ? -6.754 -27.391 -0.313 1 60.56 146 VAL B N 1
ATOM 3138 C CA . VAL B 1 146 ? -6.32 -28.656 0.294 1 60.56 146 VAL B CA 1
ATOM 3139 C C . VAL B 1 146 ? -4.938 -29.031 -0.229 1 60.56 146 VAL B C 1
ATOM 3141 O O . VAL B 1 146 ? -4.809 -29.594 -1.312 1 60.56 146 VAL B O 1
ATOM 3144 N N . GLY B 1 147 ? -3.977 -28.75 0.349 1 56.47 147 GLY B N 1
ATOM 3145 C CA . GLY B 1 147 ? -2.639 -29.281 0.138 1 56.47 147 GLY B CA 1
ATOM 3146 C C . GLY B 1 147 ? -2.146 -29.109 -1.287 1 56.47 147 GLY B C 1
ATOM 3147 O O . GLY B 1 147 ? -1.025 -29.5 -1.614 1 56.47 147 GLY B O 1
ATOM 3148 N N . THR B 1 148 ? -3.096 -28.781 -2.234 1 55.22 148 THR B N 1
ATOM 3149 C CA . THR B 1 148 ? -2.656 -28.781 -3.625 1 55.22 148 THR B CA 1
ATOM 3150 C C . THR B 1 148 ? -2.037 -27.438 -4.008 1 55.22 148 THR B C 1
ATOM 3152 O O . THR B 1 148 ? -2.225 -26.453 -3.307 1 55.22 148 THR B O 1
ATOM 3155 N N . ASP B 1 149 ? -1.172 -27.547 -5.16 1 55.47 149 ASP B N 1
ATOM 3156 C CA . ASP B 1 149 ? -0.45 -26.453 -5.797 1 55.47 149 ASP B CA 1
ATOM 3157 C C . ASP B 1 149 ? -1.407 -25.344 -6.23 1 55.47 149 ASP B C 1
ATOM 3159 O O . ASP B 1 149 ? -2.426 -25.609 -6.875 1 55.47 149 ASP B O 1
ATOM 3163 N N . ARG B 1 150 ? -1.413 -24.266 -5.605 1 56.47 150 ARG B N 1
ATOM 3164 C CA . ARG B 1 150 ? -2.186 -23.078 -5.969 1 56.47 150 ARG B CA 1
ATOM 3165 C C . ARG B 1 150 ? -2.299 -22.953 -7.48 1 56.47 150 ARG B C 1
ATOM 3167 O O . ARG B 1 150 ? -3.371 -22.625 -8.008 1 56.47 150 ARG B O 1
ATOM 3174 N N . ALA B 1 151 ? -1.257 -23.219 -8.07 1 55.41 151 ALA B N 1
ATOM 3175 C CA . ALA B 1 151 ? -1.201 -23.078 -9.523 1 55.41 151 ALA B CA 1
ATOM 3176 C C . ALA B 1 151 ? -2.174 -24.016 -10.211 1 55.41 151 ALA B C 1
ATOM 3178 O O . ALA B 1 151 ? -2.863 -23.641 -11.156 1 55.41 151 ALA B O 1
ATOM 3179 N N . THR B 1 152 ? -2.266 -25.172 -9.695 1 52.69 152 THR B N 1
ATOM 3180 C CA . THR B 1 152 ? -3.131 -26.172 -10.32 1 52.69 152 THR B CA 1
ATOM 3181 C C . THR B 1 152 ? -4.602 -25.844 -10.062 1 52.69 152 THR B C 1
ATOM 3183 O O . THR B 1 152 ? -5.449 -26.062 -10.93 1 52.69 152 THR B O 1
ATOM 3186 N N . SER B 1 153 ? -4.785 -25.312 -8.953 1 56.03 153 SER B N 1
ATOM 3187 C CA . SER B 1 153 ? -6.168 -25 -8.602 1 56.03 153 SER B CA 1
ATOM 3188 C C . SER B 1 153 ? -6.695 -23.828 -9.422 1 56.03 153 SER B C 1
ATOM 3190 O O . SER B 1 153 ? -7.84 -23.844 -9.875 1 56.03 153 SER B O 1
ATOM 3192 N N . ILE B 1 154 ? -5.852 -22.922 -9.719 1 57.12 154 ILE B N 1
ATOM 3193 C CA . ILE B 1 154 ? -6.277 -21.703 -10.422 1 57.12 154 ILE B CA 1
ATOM 3194 C C . ILE B 1 154 ? -6.332 -21.969 -11.922 1 57.12 154 ILE B C 1
ATOM 3196 O O . ILE B 1 154 ? -7.223 -21.484 -12.617 1 57.12 154 ILE B O 1
ATOM 3200 N N . ARG B 1 155 ? -5.441 -22.75 -12.438 1 56.91 155 ARG B N 1
ATOM 3201 C CA . ARG B 1 155 ? -5.336 -23.016 -13.867 1 56.91 155 ARG B CA 1
ATOM 3202 C C . ARG B 1 155 ? -6.637 -23.594 -14.414 1 56.91 155 ARG B C 1
ATOM 3204 O O . ARG B 1 155 ? -7.074 -23.219 -15.508 1 56.91 155 ARG B O 1
ATOM 3211 N N . GLY B 1 156 ? -7.234 -24.375 -13.609 1 56 156 GLY B N 1
ATOM 3212 C CA . GLY B 1 156 ? -8.438 -25.016 -14.133 1 56 156 GLY B CA 1
ATOM 3213 C C . GLY B 1 156 ? -9.633 -24.078 -14.164 1 56 156 GLY B C 1
ATOM 3214 O O . GLY B 1 156 ? -10.656 -24.391 -14.773 1 56 156 GLY B O 1
ATOM 3215 N N . LEU B 1 157 ? -9.32 -22.875 -13.625 1 62.34 157 LEU B N 1
ATOM 3216 C CA . LEU B 1 157 ? -10.461 -21.984 -13.531 1 62.34 157 LEU B CA 1
ATOM 3217 C C . LEU B 1 157 ? -10.156 -20.641 -14.195 1 62.34 157 LEU B C 1
ATOM 3219 O O . LEU B 1 157 ? -10.773 -19.625 -13.867 1 62.34 157 LEU B O 1
ATOM 3223 N N . GLU B 1 158 ? -9.227 -20.703 -15.055 1 61.38 158 GLU B N 1
ATOM 3224 C CA . GLU B 1 158 ? -8.742 -19.484 -15.703 1 61.38 158 GLU B CA 1
ATOM 3225 C C . GLU B 1 158 ? -9.844 -18.812 -16.516 1 61.38 158 GLU B C 1
ATOM 3227 O O . GLU B 1 158 ? -9.852 -17.594 -16.688 1 61.38 158 GLU B O 1
ATOM 3232 N N . ASP B 1 159 ? -10.742 -19.641 -16.812 1 65.88 159 ASP B N 1
ATOM 3233 C CA . ASP B 1 159 ? -11.766 -19.109 -17.703 1 65.88 159 ASP B CA 1
ATOM 3234 C C . ASP B 1 159 ? -12.984 -18.609 -16.922 1 65.88 159 ASP B C 1
ATOM 3236 O O . ASP B 1 159 ? -13.953 -18.141 -17.516 1 65.88 159 ASP B O 1
ATOM 3240 N N . ASP B 1 160 ? -12.852 -18.688 -15.711 1 74.81 160 ASP B N 1
ATOM 3241 C CA . ASP B 1 160 ? -13.961 -18.234 -14.875 1 74.81 160 ASP B CA 1
ATOM 3242 C C . ASP B 1 160 ? -13.992 -16.703 -14.781 1 74.81 160 ASP B C 1
ATOM 3244 O O . ASP B 1 160 ? -13.359 -16.125 -13.906 1 74.81 160 ASP B O 1
ATOM 3248 N N . MET B 1 161 ? -14.75 -16.062 -15.719 1 80.88 161 MET B N 1
ATOM 3249 C CA . MET B 1 161 ? -14.828 -14.602 -15.711 1 80.88 161 MET B CA 1
ATOM 3250 C C . MET B 1 161 ? -15.734 -14.117 -14.578 1 80.88 161 MET B C 1
ATOM 3252 O O . MET B 1 161 ? -15.688 -12.945 -14.203 1 80.88 161 MET B O 1
ATOM 3256 N N . PHE B 1 162 ? -16.438 -15.047 -14.047 1 87.62 162 PHE B N 1
ATOM 3257 C CA . PHE B 1 162 ? -17.344 -14.688 -12.953 1 87.62 162 PHE B CA 1
ATOM 3258 C C . PHE B 1 162 ? -16.547 -14.359 -11.695 1 87.62 162 PHE B C 1
ATOM 3260 O O . PHE B 1 162 ? -17.094 -13.773 -10.75 1 87.62 162 PHE B O 1
ATOM 3267 N N . VAL B 1 163 ? -15.273 -14.672 -11.727 1 90 163 VAL B N 1
ATOM 3268 C CA . VAL B 1 163 ? -14.391 -14.383 -10.594 1 90 163 VAL B CA 1
ATOM 3269 C C . VAL B 1 163 ? -14.289 -12.875 -10.391 1 90 163 VAL B C 1
ATOM 3271 O O . VAL B 1 163 ? -14.062 -12.406 -9.273 1 90 163 VAL B O 1
ATOM 3274 N N . CYS B 1 164 ? -14.609 -12.078 -11.406 1 94.12 164 CYS B N 1
ATOM 3275 C CA . CYS B 1 164 ? -14.477 -10.625 -11.352 1 94.12 164 CYS B CA 1
ATOM 3276 C C . CYS B 1 164 ? -15.586 -10.016 -10.508 1 94.12 164 CYS B C 1
ATOM 3278 O O . CYS B 1 164 ? -15.438 -8.914 -9.977 1 94.12 164 CYS B O 1
ATOM 3280 N N . LEU B 1 165 ? -16.672 -10.703 -10.375 1 95.56 165 LEU B N 1
ATOM 3281 C CA . LEU B 1 165 ? -17.812 -10.141 -9.664 1 95.56 165 LEU B CA 1
ATOM 3282 C C . LEU B 1 165 ? -17.516 -10.031 -8.172 1 95.56 165 LEU B C 1
ATOM 3284 O O . LEU B 1 165 ? -17.578 -8.938 -7.598 1 95.56 165 LEU B O 1
ATOM 3288 N N . PRO B 1 166 ? -17.125 -11.195 -7.496 1 96.19 166 PRO B N 1
ATOM 3289 C CA . PRO B 1 166 ? -16.75 -11.039 -6.086 1 96.19 166 PRO B CA 1
ATOM 3290 C C . PRO B 1 166 ? -15.578 -10.086 -5.883 1 96.19 166 PRO B C 1
ATOM 3292 O O . PRO B 1 166 ? -15.539 -9.352 -4.895 1 96.19 166 PRO B O 1
ATOM 3295 N N . ILE B 1 167 ? -14.641 -10.062 -6.781 1 97.44 167 ILE B N 1
ATOM 3296 C CA . ILE B 1 167 ? -13.5 -9.156 -6.707 1 97.44 167 ILE B CA 1
ATOM 3297 C C . ILE B 1 167 ? -13.984 -7.707 -6.707 1 97.44 167 ILE B C 1
ATOM 3299 O O . ILE B 1 167 ? -13.562 -6.902 -5.875 1 97.44 167 ILE B O 1
ATOM 3303 N N . ALA B 1 168 ? -14.914 -7.438 -7.617 1 98.31 168 ALA B N 1
ATOM 3304 C CA . ALA B 1 168 ? -15.438 -6.082 -7.762 1 98.31 168 ALA B CA 1
ATOM 3305 C C . ALA B 1 168 ? -16.203 -5.656 -6.52 1 98.31 168 ALA B C 1
ATOM 3307 O O . ALA B 1 168 ? -16.062 -4.527 -6.043 1 98.31 168 ALA B O 1
ATOM 3308 N N . LEU B 1 169 ? -17.016 -6.527 -5.988 1 98.62 169 LEU B N 1
ATOM 3309 C CA . LEU B 1 169 ? -17.812 -6.223 -4.805 1 98.62 169 LEU B CA 1
ATOM 3310 C C . LEU B 1 169 ? -16.922 -5.938 -3.604 1 98.62 169 LEU B C 1
ATOM 3312 O O . LEU B 1 169 ? -17.141 -4.961 -2.883 1 98.62 169 LEU B O 1
ATOM 3316 N N . LEU B 1 170 ? -15.938 -6.793 -3.455 1 98.75 170 LEU B N 1
ATOM 3317 C CA . LEU B 1 170 ? -15.016 -6.637 -2.33 1 98.75 170 LEU B CA 1
ATOM 3318 C C . LEU B 1 170 ? -14.195 -5.355 -2.473 1 98.75 170 LEU B C 1
ATOM 3320 O O . LEU B 1 170 ? -14.086 -4.578 -1.522 1 98.75 170 LEU B O 1
ATOM 3324 N N . ALA B 1 171 ? -13.641 -5.125 -3.688 1 98.88 171 ALA B N 1
ATOM 3325 C CA . ALA B 1 171 ? -12.82 -3.938 -3.91 1 98.88 171 ALA B CA 1
ATOM 3326 C C . ALA B 1 171 ? -13.633 -2.662 -3.715 1 98.88 171 ALA B C 1
ATOM 3328 O O . ALA B 1 171 ? -13.141 -1.687 -3.139 1 98.88 171 ALA B O 1
ATOM 3329 N N . PHE B 1 172 ? -14.891 -2.666 -4.164 1 98.88 172 PHE B N 1
ATOM 3330 C CA . PHE B 1 172 ? -15.773 -1.515 -4.031 1 98.88 172 PHE B CA 1
ATOM 3331 C C . PHE B 1 172 ? -15.977 -1.157 -2.562 1 98.88 172 PHE B C 1
ATOM 3333 O O . PHE B 1 172 ? -15.836 0.004 -2.176 1 98.88 172 PHE B O 1
ATOM 3340 N N . GLN B 1 173 ? -16.266 -2.148 -1.774 1 98.69 173 GLN B N 1
ATOM 3341 C CA . GLN B 1 173 ? -16.547 -1.857 -0.371 1 98.69 173 GLN B CA 1
ATOM 3342 C C . GLN B 1 173 ? -15.266 -1.438 0.359 1 98.69 173 GLN B C 1
ATOM 3344 O O . GLN B 1 173 ? -15.32 -0.628 1.287 1 98.69 173 GLN B O 1
ATOM 3349 N N . PHE B 1 174 ? -14.047 -1.882 -0.064 1 98.81 174 PHE B N 1
ATOM 3350 C CA . PHE B 1 174 ? -12.812 -1.456 0.583 1 98.81 174 PHE B CA 1
ATOM 3351 C C . PHE B 1 174 ? -12.516 0.007 0.274 1 98.81 174 PHE B C 1
ATOM 3353 O O . PHE B 1 174 ? -11.867 0.694 1.065 1 98.81 174 PHE B O 1
ATOM 3360 N N . GLY B 1 175 ? -13 0.492 -0.952 1 98.56 175 GLY B N 1
ATOM 3361 C CA . GLY B 1 175 ? -12.984 1.931 -1.163 1 98.56 175 GLY B CA 1
ATOM 3362 C C . GLY B 1 175 ? -13.719 2.699 -0.081 1 98.56 175 GLY B C 1
ATOM 3363 O O . GLY B 1 175 ? -13.242 3.742 0.377 1 98.56 175 GLY B O 1
ATOM 3364 N N . GLY B 1 176 ? -14.852 2.125 0.321 1 98.38 176 GLY B N 1
ATOM 3365 C CA . GLY B 1 176 ? -15.617 2.732 1.402 1 98.38 176 GLY B CA 1
ATOM 3366 C C . GLY B 1 176 ? -14.898 2.67 2.74 1 98.38 176 GLY B C 1
ATOM 3367 O O . GLY B 1 176 ? -15 3.6 3.545 1 98.38 176 GLY B O 1
ATOM 3368 N N . GLN B 1 177 ? -14.195 1.602 2.938 1 98.31 177 GLN B N 1
ATOM 3369 C CA . GLN B 1 177 ? -13.492 1.398 4.199 1 98.31 177 GLN B CA 1
ATOM 3370 C C . GLN B 1 177 ? -12.414 2.455 4.402 1 98.31 177 GLN B C 1
ATOM 3372 O O . GLN B 1 177 ? -12.32 3.057 5.473 1 98.31 177 GLN B O 1
ATOM 3377 N N . ILE B 1 178 ? -11.609 2.65 3.396 1 97.69 178 ILE B N 1
ATOM 3378 C CA . ILE B 1 178 ? -10.531 3.619 3.537 1 97.69 178 ILE B CA 1
ATOM 3379 C C . ILE B 1 178 ? -11.109 5.031 3.635 1 97.69 178 ILE B C 1
ATOM 3381 O O . ILE B 1 178 ? -10.578 5.875 4.359 1 97.69 178 ILE B O 1
ATOM 3385 N N . VAL B 1 179 ? -12.18 5.316 2.939 1 97.44 179 VAL B N 1
ATOM 3386 C CA . VAL B 1 179 ? -12.836 6.617 2.996 1 97.44 179 VAL B CA 1
ATOM 3387 C C . VAL B 1 179 ? -13.328 6.887 4.418 1 97.44 179 VAL B C 1
ATOM 3389 O O . VAL B 1 179 ? -13.211 8.008 4.918 1 97.44 179 VAL B O 1
ATOM 3392 N N . ALA B 1 180 ? -13.859 5.871 5.039 1 96.62 180 ALA B N 1
ATOM 3393 C CA . ALA B 1 180 ? -14.359 6.023 6.406 1 96.62 180 ALA B CA 1
ATOM 3394 C C . ALA B 1 180 ? -13.227 6.402 7.359 1 96.62 180 ALA B C 1
ATOM 3396 O O . ALA B 1 180 ? -13.406 7.266 8.227 1 96.62 180 ALA B O 1
ATOM 3397 N N . SER B 1 181 ? -12.117 5.746 7.195 1 95.25 181 SER B N 1
ATOM 3398 C CA . SER B 1 181 ? -10.961 6.074 8.023 1 95.25 181 SER B CA 1
ATOM 3399 C C . SER B 1 181 ? -10.539 7.523 7.828 1 95.25 181 SER B C 1
ATOM 3401 O O . SER B 1 181 ? -10.281 8.242 8.797 1 95.25 181 SER B O 1
ATOM 3403 N N . ARG B 1 182 ? -10.531 7.969 6.586 1 93.44 182 ARG B N 1
ATOM 3404 C CA . ARG B 1 182 ? -10.18 9.352 6.258 1 93.44 182 ARG B CA 1
ATOM 3405 C C . ARG B 1 182 ? -11.203 10.32 6.84 1 93.44 182 ARG B C 1
ATOM 3407 O O . ARG B 1 182 ? -10.828 11.344 7.426 1 93.44 182 ARG B O 1
ATOM 3414 N N . ALA B 1 183 ? -12.414 10.023 6.691 1 92.94 183 ALA B N 1
ATOM 3415 C CA . ALA B 1 183 ? -13.508 10.906 7.09 1 92.94 183 ALA B CA 1
ATOM 3416 C C . ALA B 1 183 ? -13.523 11.117 8.602 1 92.94 183 ALA B C 1
ATOM 3418 O O . ALA B 1 183 ? -13.883 12.188 9.086 1 92.94 183 ALA B O 1
ATOM 3419 N N . LEU B 1 184 ? -13.117 10.117 9.367 1 93.5 184 LEU B N 1
ATOM 3420 C CA . LEU B 1 184 ? -13.141 10.195 10.82 1 93.5 184 LEU B CA 1
ATOM 3421 C C . LEU B 1 184 ? -11.828 10.758 11.359 1 93.5 184 LEU B C 1
ATOM 3423 O O . LEU B 1 184 ? -11.672 10.906 12.57 1 93.5 184 LEU B O 1
ATOM 3427 N N . GLY B 1 185 ? -10.859 10.992 10.469 1 91.19 185 GLY B N 1
ATOM 3428 C CA . GLY B 1 185 ? -9.625 11.648 10.867 1 91.19 185 GLY B CA 1
ATOM 3429 C C . GLY B 1 185 ? -8.57 10.672 11.359 1 91.19 185 GLY B C 1
ATOM 3430 O O . GLY B 1 185 ? -7.633 11.07 12.062 1 91.19 185 GLY B O 1
ATOM 3431 N N . PHE B 1 186 ? -8.75 9.406 11.117 1 91.06 186 PHE B N 1
ATOM 3432 C CA . PHE B 1 186 ? -7.734 8.422 11.469 1 91.06 186 PHE B CA 1
ATOM 3433 C C . PHE B 1 186 ? -6.793 8.172 10.297 1 91.06 186 PHE B C 1
ATOM 3435 O O . PHE B 1 186 ? -6.625 7.031 9.859 1 91.06 186 PHE B O 1
ATOM 3442 N N . ASN B 1 187 ? -6.082 9.156 9.898 1 86.38 187 ASN B N 1
ATOM 3443 C CA . ASN B 1 187 ? -5.23 9.125 8.711 1 86.38 187 ASN B CA 1
ATOM 3444 C C . ASN B 1 187 ? -4.004 8.25 8.922 1 86.38 187 ASN B C 1
ATOM 3446 O O . ASN B 1 187 ? -3.404 7.77 7.957 1 86.38 187 ASN B O 1
ATOM 3450 N N . GLU B 1 188 ? -3.686 8.07 10.188 1 87 188 GLU B N 1
ATOM 3451 C CA . GLU B 1 188 ? -2.504 7.262 10.484 1 87 188 GLU B CA 1
ATOM 3452 C C . GLU B 1 188 ? -2.785 5.777 10.297 1 87 188 GLU B C 1
ATOM 3454 O O . GLU B 1 188 ? -1.858 4.965 10.258 1 87 188 GLU B O 1
ATOM 3459 N N . VAL B 1 189 ? -4.094 5.469 10.164 1 86.31 189 VAL B N 1
ATOM 3460 C CA . VAL B 1 189 ? -4.5 4.082 9.953 1 86.31 189 VAL B CA 1
ATOM 3461 C C . VAL B 1 189 ? -5.367 3.98 8.703 1 86.31 189 VAL B C 1
ATOM 3463 O O . VAL B 1 189 ? -6.594 3.873 8.789 1 86.31 189 VAL B O 1
ATOM 3466 N N . PRO B 1 190 ? -4.805 3.842 7.547 1 86.62 190 PRO B N 1
ATOM 3467 C CA . PRO B 1 190 ? -5.609 3.738 6.328 1 86.62 190 PRO B CA 1
ATOM 3468 C C . PRO B 1 190 ? -6.332 2.398 6.211 1 86.62 190 PRO B C 1
ATOM 3470 O O . PRO B 1 190 ? -7.223 2.246 5.367 1 86.62 190 PRO B O 1
ATOM 3473 N N . THR B 1 191 ? -6.191 1.445 6.957 1 93.38 191 THR B N 1
ATOM 3474 C CA . THR B 1 191 ? -6.852 0.157 7.129 1 93.38 191 THR B CA 1
ATOM 3475 C C . THR B 1 191 ? -6.488 -0.793 5.988 1 93.38 191 THR B C 1
ATOM 3477 O O . THR B 1 191 ? -6.707 -2.002 6.09 1 93.38 191 THR B O 1
ATOM 3480 N N . THR B 1 192 ? -5.984 -0.239 4.824 1 94.06 192 THR B N 1
ATOM 3481 C CA . THR B 1 192 ? -5.703 -1.07 3.66 1 94.06 192 THR B CA 1
ATOM 3482 C C . THR B 1 192 ? -4.238 -0.955 3.252 1 94.06 192 THR B C 1
ATOM 3484 O O . THR B 1 192 ? -3.797 -1.613 2.309 1 94.06 192 THR B O 1
ATOM 3487 N N . VAL B 1 193 ? -3.482 -0.122 3.863 1 94 193 VAL B N 1
ATOM 3488 C CA . VAL B 1 193 ? -2.1 0.16 3.492 1 94 193 VAL B CA 1
ATOM 3489 C C . VAL B 1 193 ? -1.202 0.056 4.723 1 94 193 VAL B C 1
ATOM 3491 O O . VAL B 1 193 ? -1.46 0.699 5.742 1 94 193 VAL B O 1
ATOM 3494 N N . LEU B 1 194 ? -0.095 -0.707 4.582 1 96.5 194 LEU B N 1
ATOM 3495 C CA . LEU B 1 194 ? 0.789 -0.871 5.734 1 96.5 194 LEU B CA 1
ATOM 3496 C C . LEU B 1 194 ? 2.168 -0.285 5.445 1 96.5 194 LEU B C 1
ATOM 3498 O O . LEU B 1 194 ? 2.941 -0.027 6.371 1 96.5 194 LEU B O 1
ATOM 3502 N N . THR B 1 195 ? 2.506 -0.089 4.207 1 97.31 195 THR B N 1
ATOM 3503 C CA . THR B 1 195 ? 3.834 0.399 3.854 1 97.31 195 THR B CA 1
ATOM 3504 C C . THR B 1 195 ? 4.098 1.761 4.488 1 97.31 195 THR B C 1
ATOM 3506 O O . THR B 1 195 ? 5.117 1.956 5.152 1 97.31 195 THR B O 1
ATOM 3509 N N . SER B 1 196 ? 3.184 2.688 4.305 1 95.12 196 SER B N 1
ATOM 3510 C CA . SER B 1 196 ? 3.354 4.008 4.902 1 95.12 196 SER B CA 1
ATOM 3511 C C . SER B 1 196 ? 3.268 3.939 6.426 1 95.12 196 SER B C 1
ATOM 3513 O O . SER B 1 196 ? 3.926 4.711 7.125 1 95.12 196 SER B O 1
ATOM 3515 N N . VAL B 1 197 ? 2.451 2.984 6.926 1 95.62 197 VAL B N 1
ATOM 3516 C CA . VAL B 1 197 ? 2.346 2.783 8.367 1 95.62 197 VAL B CA 1
ATOM 3517 C C . VAL B 1 197 ? 3.697 2.342 8.93 1 95.62 197 VAL B C 1
ATOM 3519 O O . VAL B 1 197 ? 4.141 2.84 9.969 1 95.62 197 VAL B O 1
ATOM 3522 N N . TYR B 1 198 ? 4.355 1.447 8.211 1 96.94 198 TYR B N 1
ATOM 3523 C CA . TYR B 1 198 ? 5.691 1.019 8.602 1 96.94 198 TYR B CA 1
ATOM 3524 C C . TYR B 1 198 ? 6.66 2.197 8.617 1 96.94 198 TYR B C 1
ATOM 3526 O O . TYR B 1 198 ? 7.441 2.35 9.562 1 96.94 198 TYR B O 1
ATOM 3534 N N . CYS B 1 199 ? 6.59 2.963 7.582 1 96.19 199 CYS B N 1
ATOM 3535 C CA . CYS B 1 199 ? 7.473 4.121 7.508 1 96.19 199 CYS B CA 1
ATOM 3536 C C . CYS B 1 199 ? 7.266 5.043 8.703 1 96.19 199 CYS B C 1
ATOM 3538 O O . CYS B 1 199 ? 8.227 5.445 9.359 1 96.19 199 CYS B O 1
ATOM 3540 N N . ASP B 1 200 ? 6.023 5.336 9.023 1 94.56 200 ASP B N 1
ATOM 3541 C CA . ASP B 1 200 ? 5.711 6.242 10.125 1 94.56 200 ASP B CA 1
ATOM 3542 C C . ASP B 1 200 ? 6.109 5.633 11.461 1 94.56 200 ASP B C 1
ATOM 3544 O O . ASP B 1 200 ? 6.555 6.344 12.367 1 94.56 200 ASP B O 1
ATOM 3548 N N . LEU B 1 201 ? 5.961 4.367 11.578 1 94.69 201 LEU B N 1
ATOM 3549 C CA . LEU B 1 201 ? 6.316 3.674 12.805 1 94.69 201 LEU B CA 1
ATOM 3550 C C . LEU B 1 201 ? 7.824 3.727 13.039 1 94.69 201 LEU B C 1
ATOM 3552 O O . LEU B 1 201 ? 8.273 4.188 14.094 1 94.69 201 LEU B O 1
ATOM 3556 N N . PHE B 1 202 ? 8.578 3.404 12.055 1 95.69 202 PHE B N 1
ATOM 3557 C CA . PHE B 1 202 ? 10.008 3.207 12.242 1 95.69 202 PHE B CA 1
ATOM 3558 C C . PHE B 1 202 ? 10.766 4.52 12.07 1 95.69 202 PHE B C 1
ATOM 3560 O O . PHE B 1 202 ? 11.945 4.609 12.406 1 95.69 202 PHE B O 1
ATOM 3567 N N . SER B 1 203 ? 10.078 5.527 11.562 1 94.31 203 SER B N 1
ATOM 3568 C CA . SER B 1 203 ? 10.656 6.859 11.484 1 94.31 203 SER B CA 1
ATOM 3569 C C . SER B 1 203 ? 10.305 7.699 12.703 1 94.31 203 SER B C 1
ATOM 3571 O O . SER B 1 203 ? 10.797 8.82 12.859 1 94.31 203 SER B O 1
ATOM 3573 N N . ASP B 1 204 ? 9.391 7.168 13.516 1 91.88 204 ASP B N 1
ATOM 3574 C CA . ASP B 1 204 ? 8.938 7.895 14.695 1 91.88 204 ASP B CA 1
ATOM 3575 C C . ASP B 1 204 ? 10.062 8.062 15.711 1 91.88 204 ASP B C 1
ATOM 3577 O O . ASP B 1 204 ? 10.617 7.074 16.203 1 91.88 204 ASP B O 1
ATOM 3581 N N . PRO B 1 205 ? 10.398 9.32 16.047 1 87.31 205 PRO B N 1
ATOM 3582 C CA . PRO B 1 205 ? 11.453 9.531 17.047 1 87.31 205 PRO B CA 1
ATOM 3583 C C . PRO B 1 205 ? 11.094 8.961 18.422 1 87.31 205 PRO B C 1
ATOM 3585 O O . PRO B 1 205 ? 11.984 8.641 19.219 1 87.31 205 PRO B O 1
ATOM 3588 N N . LYS B 1 206 ? 9.82 8.773 18.719 1 87.75 206 LYS B N 1
ATOM 3589 C CA . LYS B 1 206 ? 9.352 8.25 20 1 87.75 206 LYS B CA 1
ATOM 3590 C C . LYS B 1 206 ? 8.875 6.809 19.859 1 87.75 206 LYS B C 1
ATOM 3592 O O . LYS B 1 206 ? 7.918 6.402 20.516 1 87.75 206 LYS B O 1
ATOM 3597 N N . ILE B 1 207 ? 9.562 6.109 19.031 1 84.31 207 ILE B N 1
ATOM 3598 C CA . ILE B 1 207 ? 9.141 4.738 18.766 1 84.31 207 ILE B CA 1
ATOM 3599 C C . ILE B 1 207 ? 9.258 3.898 20.031 1 84.31 207 ILE B C 1
ATOM 3601 O O . ILE B 1 207 ? 8.469 2.977 20.25 1 84.31 207 ILE B O 1
ATOM 3605 N N . LEU B 1 208 ? 10.188 4.23 20.938 1 83.94 208 LEU B N 1
ATOM 3606 C CA . LEU B 1 208 ? 10.414 3.43 22.141 1 83.94 208 LEU B CA 1
ATOM 3607 C C . LEU B 1 208 ? 9.781 4.086 23.359 1 83.94 208 LEU B C 1
ATOM 3609 O O . LEU B 1 208 ? 10.039 3.678 24.484 1 83.94 208 LEU B O 1
ATOM 3613 N N . ALA B 1 209 ? 8.945 5.039 23.141 1 84.06 209 ALA B N 1
ATOM 3614 C CA . ALA B 1 209 ? 8.266 5.691 24.25 1 84.06 209 ALA B CA 1
ATOM 3615 C C . ALA B 1 209 ? 7.27 4.742 24.906 1 84.06 209 ALA B C 1
ATOM 3617 O O . ALA B 1 209 ? 6.777 3.807 24.281 1 84.06 209 ALA B O 1
ATOM 3618 N N . PRO B 1 210 ? 7.023 4.965 26.125 1 83.44 210 PRO B N 1
ATOM 3619 C CA . PRO B 1 210 ? 6.051 4.109 26.812 1 83.44 210 PRO B CA 1
ATOM 3620 C C . PRO B 1 210 ? 4.684 4.109 26.141 1 83.44 210 PRO B C 1
ATOM 3622 O O . PRO B 1 210 ? 4.348 5.051 25.406 1 83.44 210 PRO B O 1
ATOM 3625 N N . LEU B 1 211 ? 3.938 3.092 26.25 1 81.38 211 LEU B N 1
ATOM 3626 C CA . LEU B 1 211 ? 2.686 2.832 25.547 1 81.38 211 LEU B CA 1
ATOM 3627 C C . LEU B 1 211 ? 1.704 3.984 25.734 1 81.38 211 LEU B C 1
ATOM 3629 O O . LEU B 1 211 ? 0.948 4.32 24.828 1 81.38 211 LEU B O 1
ATOM 3633 N N . GLY B 1 212 ? 1.729 4.621 26.828 1 81.81 212 GLY B N 1
ATOM 3634 C CA . GLY B 1 212 ? 0.758 5.668 27.094 1 81.81 212 GLY B CA 1
ATOM 3635 C C . GLY B 1 212 ? 1.146 7.008 26.5 1 81.81 212 GLY B C 1
ATOM 3636 O O . GLY B 1 212 ? 0.32 7.922 26.422 1 81.81 212 GLY B O 1
ATOM 3637 N N . GLU B 1 213 ? 2.256 7.141 25.844 1 83.81 213 GLU B N 1
ATOM 3638 C CA . GLU B 1 213 ? 2.764 8.453 25.469 1 83.81 213 GLU B CA 1
ATOM 3639 C C . GLU B 1 213 ? 2.682 8.664 23.969 1 83.81 213 GLU B C 1
ATOM 3641 O O . GLU B 1 213 ? 2.836 9.789 23.484 1 83.81 213 GLU B O 1
ATOM 3646 N N . ASN B 1 214 ? 2.389 7.609 23.281 1 87.19 214 ASN B N 1
ATOM 3647 C CA . ASN B 1 214 ? 2.355 7.695 21.828 1 87.19 214 ASN B CA 1
ATOM 3648 C C . ASN B 1 214 ? 1.185 6.91 21.234 1 87.19 214 ASN B C 1
ATOM 3650 O O . ASN B 1 214 ? 1.357 5.777 20.781 1 87.19 214 ASN B O 1
ATOM 3654 N N . VAL B 1 215 ? 0.054 7.473 21.219 1 86.62 215 VAL B N 1
ATOM 3655 C CA . VAL B 1 215 ? -1.198 6.844 20.812 1 86.62 215 VAL B CA 1
ATOM 3656 C C . VAL B 1 215 ? -1.155 6.512 19.328 1 86.62 215 VAL B C 1
ATOM 3658 O O . VAL B 1 215 ? -1.622 5.453 18.906 1 86.62 215 VAL B O 1
ATOM 3661 N N . LYS B 1 216 ? -0.61 7.418 18.547 1 88.44 216 LYS B N 1
ATOM 3662 C CA . LYS B 1 216 ? -0.529 7.195 17.109 1 88.44 216 LYS B CA 1
ATOM 3663 C C . LYS B 1 216 ? 0.312 5.965 16.781 1 88.44 216 LYS B C 1
ATOM 3665 O O . LYS B 1 216 ? -0.06 5.152 15.938 1 88.44 216 LYS B O 1
ATOM 3670 N N . ARG B 1 217 ? 1.416 5.84 17.484 1 90.5 217 ARG B N 1
ATOM 3671 C CA . ARG B 1 217 ? 2.275 4.668 17.328 1 90.5 217 ARG B CA 1
ATOM 3672 C C . ARG B 1 217 ? 1.522 3.389 17.672 1 90.5 217 ARG B C 1
ATOM 3674 O O . ARG B 1 217 ? 1.623 2.391 16.969 1 90.5 217 ARG B O 1
ATOM 3681 N N . ASN B 1 218 ? 0.812 3.408 18.766 1 91.81 218 ASN B N 1
ATOM 3682 C CA . ASN B 1 218 ? 0.049 2.242 19.188 1 91.81 218 ASN B CA 1
ATOM 3683 C C . ASN B 1 218 ? -0.996 1.837 18.156 1 91.81 218 ASN B C 1
ATOM 3685 O O . ASN B 1 218 ? -1.183 0.649 17.891 1 91.81 218 ASN B O 1
ATOM 3689 N N . ARG B 1 219 ? -1.68 2.783 17.578 1 92.75 219 ARG B N 1
ATOM 3690 C CA . ARG B 1 219 ? -2.686 2.514 16.562 1 92.75 219 ARG B CA 1
ATOM 3691 C C . ARG B 1 219 ? -2.051 1.897 15.32 1 92.75 219 ARG B C 1
ATOM 3693 O O . ARG B 1 219 ? -2.59 0.948 14.742 1 92.75 219 ARG B O 1
ATOM 3700 N N . ARG B 1 220 ? -0.912 2.428 14.961 1 95.06 220 ARG B N 1
ATOM 3701 C CA . ARG B 1 220 ? -0.195 1.894 13.805 1 95.06 220 ARG B CA 1
ATOM 3702 C C . ARG B 1 220 ? 0.229 0.449 14.047 1 95.06 220 ARG B C 1
ATOM 3704 O O . ARG B 1 220 ? 0.035 -0.412 13.188 1 95.06 220 ARG B O 1
ATOM 3711 N N . ALA B 1 221 ? 0.763 0.216 15.203 1 95.06 221 ALA B N 1
ATOM 3712 C CA . ALA B 1 221 ? 1.179 -1.142 15.547 1 95.06 221 ALA B CA 1
ATOM 3713 C C . ALA B 1 221 ? -0.015 -2.092 15.57 1 95.06 221 ALA B C 1
ATOM 3715 O O . ALA B 1 221 ? 0.066 -3.213 15.07 1 95.06 221 ALA B O 1
ATOM 3716 N N . ALA B 1 222 ? -1.078 -1.654 16.141 1 95.88 222 ALA B N 1
ATOM 3717 C CA . ALA B 1 222 ? -2.289 -2.467 16.203 1 95.88 222 ALA B CA 1
ATOM 3718 C C . ALA B 1 222 ? -2.822 -2.771 14.812 1 95.88 222 ALA B C 1
ATOM 3720 O O . ALA B 1 222 ? -3.297 -3.879 14.547 1 95.88 222 ALA B O 1
ATOM 3721 N N . ALA B 1 223 ? -2.75 -1.774 13.945 1 96.88 223 ALA B N 1
ATOM 3722 C CA . ALA B 1 223 ? -3.197 -1.956 12.562 1 96.88 223 ALA B CA 1
ATOM 3723 C C . ALA B 1 223 ? -2.424 -3.08 11.883 1 96.88 223 ALA B C 1
ATOM 3725 O O . ALA B 1 223 ? -3.016 -3.943 11.227 1 96.88 223 ALA B O 1
ATOM 3726 N N . VAL B 1 224 ? -1.13 -3.115 12.078 1 97.12 224 VAL B N 1
ATOM 3727 C CA . VAL B 1 224 ? -0.25 -4.117 11.484 1 97.12 224 VAL B CA 1
ATOM 3728 C C . VAL B 1 224 ? -0.604 -5.5 12.031 1 97.12 224 VAL B C 1
ATOM 3730 O O . VAL B 1 224 ? -0.809 -6.441 11.258 1 97.12 224 VAL B O 1
ATOM 3733 N N . VAL B 1 225 ? -0.74 -5.59 13.305 1 97.69 225 VAL B N 1
ATOM 3734 C CA . VAL B 1 225 ? -1 -6.863 13.969 1 97.69 225 VAL B CA 1
ATOM 3735 C C . VAL B 1 225 ? -2.357 -7.41 13.531 1 97.69 225 VAL B C 1
ATOM 3737 O O . VAL B 1 225 ? -2.486 -8.594 13.219 1 97.69 225 VAL B O 1
ATOM 3740 N N . LEU B 1 226 ? -3.367 -6.562 13.492 1 98.19 226 LEU B N 1
ATOM 3741 C CA . LEU B 1 226 ? -4.711 -6.996 13.133 1 98.19 226 LEU B CA 1
ATOM 3742 C C . LEU B 1 226 ? -4.773 -7.426 11.672 1 98.19 226 LEU B C 1
ATOM 3744 O O . LEU B 1 226 ? -5.469 -8.383 11.328 1 98.19 226 LEU B O 1
ATOM 3748 N N . PHE B 1 227 ? -4.055 -6.715 10.805 1 98.31 227 PHE B N 1
ATOM 3749 C CA . PHE B 1 227 ? -3.979 -7.113 9.398 1 98.31 227 PHE B CA 1
ATOM 3750 C C . PHE B 1 227 ? -3.371 -8.508 9.266 1 98.31 227 PHE B C 1
ATOM 3752 O O . PHE B 1 227 ? -3.908 -9.359 8.555 1 98.31 227 PHE B O 1
ATOM 3759 N N . ILE B 1 228 ? -2.266 -8.727 9.953 1 97.81 228 ILE B N 1
ATOM 3760 C CA . ILE B 1 228 ? -1.565 -10.008 9.898 1 97.81 228 ILE B CA 1
ATOM 3761 C C . ILE B 1 228 ? -2.467 -11.109 10.453 1 97.81 228 ILE B C 1
ATOM 3763 O O . ILE B 1 228 ? -2.609 -12.172 9.836 1 97.81 228 ILE B O 1
ATOM 3767 N N . CYS B 1 229 ? -3.07 -10.852 11.594 1 98.12 229 CYS B N 1
ATOM 3768 C CA . CYS B 1 229 ? -3.984 -11.82 12.188 1 98.12 229 CYS B CA 1
ATOM 3769 C C . CYS B 1 229 ? -5.129 -12.141 11.234 1 98.12 229 CYS B C 1
ATOM 3771 O O . CYS B 1 229 ? -5.492 -13.305 11.062 1 98.12 229 CYS B O 1
ATOM 3773 N N . GLY B 1 230 ? -5.68 -11.117 10.586 1 98.44 230 GLY B N 1
ATOM 3774 C CA . GLY B 1 230 ? -6.727 -11.344 9.602 1 98.44 230 GLY B CA 1
ATOM 3775 C C . GLY B 1 230 ? -6.281 -12.227 8.453 1 98.44 230 GLY B C 1
ATOM 3776 O O . GLY B 1 230 ? -7.004 -13.141 8.047 1 98.44 230 GLY B O 1
ATOM 3777 N N . GLY B 1 231 ? -5.094 -11.922 7.93 1 97.75 231 GLY B N 1
ATOM 3778 C CA . GLY B 1 231 ? -4.555 -12.742 6.852 1 97.75 231 GLY B CA 1
ATOM 3779 C C . GLY B 1 231 ? -4.352 -14.188 7.25 1 97.75 231 GLY B C 1
ATOM 3780 O O . GLY B 1 231 ? -4.672 -15.102 6.484 1 97.75 231 GLY B O 1
ATOM 3781 N N . ILE B 1 232 ? -3.852 -14.398 8.461 1 96.94 232 ILE B N 1
ATOM 3782 C CA . ILE B 1 232 ? -3.6 -15.742 8.969 1 96.94 232 ILE B CA 1
ATOM 3783 C C . ILE B 1 232 ? -4.922 -16.484 9.156 1 96.94 232 ILE B C 1
ATOM 3785 O O . ILE B 1 232 ? -5.074 -17.625 8.711 1 96.94 232 ILE B O 1
ATOM 3789 N N . ILE B 1 233 ? -5.855 -15.844 9.758 1 97.5 233 ILE B N 1
ATOM 3790 C CA . ILE B 1 233 ? -7.172 -16.438 9.992 1 97.5 233 ILE B CA 1
ATOM 3791 C C . ILE B 1 233 ? -7.836 -16.75 8.656 1 97.5 233 ILE B C 1
ATOM 3793 O O . ILE B 1 233 ? -8.391 -17.844 8.477 1 97.5 233 ILE B O 1
ATOM 3797 N N . GLY B 1 234 ? -7.777 -15.82 7.727 1 96.31 234 GLY B N 1
ATOM 3798 C CA . GLY B 1 234 ? -8.312 -16.078 6.395 1 96.31 234 GLY B CA 1
ATOM 3799 C C . GLY B 1 234 ? -7.68 -17.281 5.723 1 96.31 234 GLY B C 1
ATOM 3800 O O . GLY B 1 234 ? -8.375 -18.094 5.121 1 96.31 234 GLY B O 1
ATOM 3801 N N . GLY B 1 235 ? -6.371 -17.391 5.809 1 93.62 235 GLY B N 1
ATOM 3802 C CA . GLY B 1 235 ? -5.664 -18.516 5.238 1 93.62 235 GLY B CA 1
ATOM 3803 C C . GLY B 1 235 ? -6.066 -19.844 5.855 1 93.62 235 GLY B C 1
ATOM 3804 O O . GLY B 1 235 ? -6.297 -20.828 5.145 1 93.62 235 GLY B O 1
ATOM 3805 N N . HIS B 1 236 ? -6.211 -19.891 7.16 1 93.69 236 HIS B N 1
ATOM 3806 C CA . HIS B 1 236 ? -6.57 -21.125 7.844 1 93.69 236 HIS B CA 1
ATOM 3807 C C . HIS B 1 236 ? -8.016 -21.516 7.539 1 93.69 236 HIS B C 1
ATOM 3809 O O . HIS B 1 236 ? -8.32 -22.703 7.406 1 93.69 236 HIS B O 1
ATOM 3815 N N . LEU B 1 237 ? -8.859 -20.578 7.43 1 94.06 237 LEU B N 1
ATOM 3816 C CA . LEU B 1 237 ? -10.258 -20.859 7.125 1 94.06 237 LEU B CA 1
ATOM 3817 C C . LEU B 1 237 ? -10.398 -21.438 5.715 1 94.06 237 LEU B C 1
ATOM 3819 O O . LEU B 1 237 ? -11.25 -22.281 5.473 1 94.06 237 LEU B O 1
ATOM 3823 N N . GLN B 1 238 ? -9.562 -20.984 4.848 1 91.44 238 GLN B N 1
ATOM 3824 C CA . GLN B 1 238 ? -9.609 -21.5 3.479 1 91.44 238 GLN B CA 1
ATOM 3825 C C . GLN B 1 238 ? -9.25 -22.984 3.434 1 91.44 238 GLN B C 1
ATOM 3827 O O . GLN B 1 238 ? -9.648 -23.688 2.51 1 91.44 238 GLN B O 1
ATOM 3832 N N . ARG B 1 239 ? -8.5 -23.391 4.41 1 88.88 239 ARG B N 1
ATOM 3833 C CA . ARG B 1 239 ? -8.062 -24.781 4.465 1 88.88 239 ARG B CA 1
ATOM 3834 C C . ARG B 1 239 ? -9.07 -25.641 5.234 1 88.88 239 ARG B C 1
ATOM 3836 O O . ARG B 1 239 ? -9.023 -26.875 5.164 1 88.88 239 ARG B O 1
ATOM 3843 N N . SER B 1 240 ? -9.898 -25 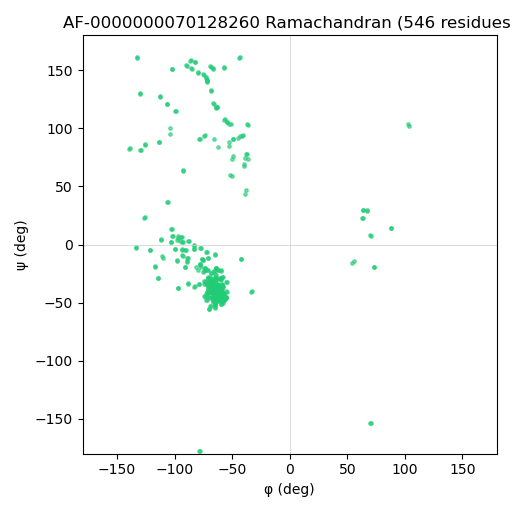5.914 1 89.75 240 SER B N 1
ATOM 3844 C CA . SER B 1 240 ? -10.922 -25.719 6.684 1 89.75 240 SER B CA 1
ATOM 3845 C C . SER B 1 240 ? -12.062 -26.188 5.785 1 89.75 240 SER B C 1
ATOM 3847 O O . SER B 1 240 ? -12.047 -25.938 4.574 1 89.75 240 SER B O 1
ATOM 3849 N N . ALA B 1 241 ? -13.055 -26.797 6.367 1 89.12 241 ALA B N 1
ATOM 3850 C CA . ALA B 1 241 ? -14.188 -27.344 5.629 1 89.12 241 ALA B CA 1
ATOM 3851 C C . ALA B 1 241 ? -15.039 -26.234 5.027 1 89.12 241 ALA B C 1
ATOM 3853 O O . ALA B 1 241 ? -15.664 -26.406 3.979 1 89.12 241 ALA B O 1
ATOM 3854 N N . GLY B 1 242 ? -14.992 -25.031 5.598 1 89.19 242 GLY B N 1
ATOM 3855 C CA . GLY B 1 242 ? -15.789 -23.906 5.117 1 89.19 242 GLY B CA 1
ATOM 3856 C C . GLY B 1 242 ? -15.195 -23.234 3.9 1 89.19 242 GLY B C 1
ATOM 3857 O O . GLY B 1 242 ? -15.891 -22.5 3.186 1 89.19 242 GLY B O 1
ATOM 3858 N N . GLY B 1 243 ? -13.898 -23.422 3.736 1 89.81 243 GLY B N 1
ATOM 3859 C CA . GLY B 1 243 ? -13.234 -22.906 2.549 1 89.81 243 GLY B CA 1
ATOM 3860 C C . GLY B 1 243 ? -13.117 -21.391 2.533 1 89.81 243 GLY B C 1
ATOM 3861 O O . GLY B 1 243 ? -13.125 -20.75 3.588 1 89.81 243 GLY B O 1
ATOM 3862 N N . MET B 1 244 ? -13.047 -20.859 1.376 1 90.94 244 MET B N 1
ATOM 3863 C CA . MET B 1 244 ? -12.875 -19.422 1.153 1 90.94 244 MET B CA 1
ATOM 3864 C C . MET B 1 244 ? -14.117 -18.656 1.592 1 90.94 244 MET B C 1
ATOM 3866 O O . MET B 1 244 ? -14.016 -17.531 2.102 1 90.94 244 MET B O 1
ATOM 3870 N N . SER B 1 245 ? -15.312 -19.281 1.388 1 94.44 245 SER B N 1
ATOM 3871 C CA . SER B 1 245 ? -16.562 -18.609 1.751 1 94.44 245 SER B CA 1
ATOM 3872 C C . SER B 1 245 ? -16.609 -18.328 3.248 1 94.44 245 SER B C 1
ATOM 3874 O O . SER B 1 245 ? -17.125 -17.281 3.668 1 94.44 245 SER B O 1
ATOM 3876 N N . ALA B 1 246 ? -16.094 -19.203 4.062 1 95.81 246 ALA B N 1
ATOM 3877 C CA . ALA B 1 246 ? -16.109 -19.016 5.512 1 95.81 246 ALA B CA 1
ATOM 3878 C C . ALA B 1 246 ? -15.328 -17.766 5.91 1 95.81 246 ALA B C 1
ATOM 3880 O O . ALA B 1 246 ? -15.758 -17.016 6.801 1 95.81 246 ALA B O 1
ATOM 3881 N N . ALA B 1 247 ? -14.203 -17.562 5.289 1 96.88 247 ALA B N 1
ATOM 3882 C CA . ALA B 1 247 ? -13.406 -16.359 5.555 1 96.88 247 ALA B CA 1
ATOM 3883 C C . ALA B 1 247 ? -14.18 -15.102 5.207 1 96.88 247 ALA B C 1
ATOM 3885 O O . ALA B 1 247 ? -14.18 -14.133 5.969 1 96.88 247 ALA B O 1
ATOM 3886 N N . LEU B 1 248 ? -14.867 -15.109 4.109 1 97.81 248 LEU B N 1
ATOM 3887 C CA . LEU B 1 248 ? -15.633 -13.945 3.678 1 97.81 248 LEU B CA 1
ATOM 3888 C C . LEU B 1 248 ? -16.812 -13.688 4.613 1 97.81 248 LEU B C 1
ATOM 3890 O O . LEU B 1 248 ? -17.125 -12.539 4.922 1 97.81 248 LEU B O 1
ATOM 3894 N N . TRP B 1 249 ? -17.422 -14.766 5.082 1 98.12 249 TRP B N 1
ATOM 3895 C CA . TRP B 1 249 ? -18.5 -14.609 6.047 1 98.12 249 TRP B CA 1
ATOM 3896 C C . TRP B 1 249 ? -18 -13.969 7.336 1 98.12 249 TRP B C 1
ATOM 3898 O O . TRP B 1 249 ? -18.703 -13.18 7.965 1 98.12 249 TRP B O 1
ATOM 3908 N N . LEU B 1 250 ? -16.844 -14.336 7.723 1 98.38 250 LEU B N 1
ATOM 3909 C CA . LEU B 1 250 ? -16.25 -13.711 8.898 1 98.38 250 LEU B CA 1
ATOM 3910 C C . LEU B 1 250 ? -16.047 -12.219 8.672 1 98.38 250 LEU B C 1
ATOM 3912 O O . LEU B 1 250 ? -16.375 -11.406 9.539 1 98.38 250 LEU B O 1
ATOM 3916 N N . GLY B 1 251 ? -15.445 -11.875 7.512 1 98.5 251 GLY B N 1
ATOM 3917 C CA . GLY B 1 251 ? -15.297 -10.469 7.18 1 98.5 251 GLY B CA 1
ATOM 3918 C C . GLY B 1 251 ? -16.609 -9.703 7.191 1 98.5 251 GLY B C 1
ATOM 3919 O O . GLY B 1 251 ? -16.688 -8.602 7.734 1 98.5 251 GLY B O 1
ATOM 3920 N N . CYS B 1 252 ? -17.609 -10.305 6.59 1 98.44 252 CYS B N 1
ATOM 3921 C CA . CYS B 1 252 ? -18.953 -9.734 6.586 1 98.44 252 CYS B CA 1
ATOM 3922 C C . CYS B 1 252 ? -19.453 -9.523 8.008 1 98.44 252 CYS B C 1
ATOM 3924 O O . CYS B 1 252 ? -19.953 -8.445 8.336 1 98.44 252 CYS B O 1
ATOM 3926 N N . GLY B 1 253 ? -19.297 -10.531 8.805 1 98.69 253 GLY B N 1
ATOM 3927 C CA . GLY B 1 253 ? -19.734 -10.445 10.188 1 98.69 253 GLY B CA 1
ATOM 3928 C C . GLY B 1 253 ? -19.109 -9.297 10.945 1 98.69 253 GLY B C 1
ATOM 3929 O O . GLY B 1 253 ? -19.781 -8.57 11.672 1 98.69 253 GLY B O 1
ATOM 3930 N N . ILE B 1 254 ? -17.812 -9.117 10.789 1 98.69 254 ILE B N 1
ATOM 3931 C CA . ILE B 1 254 ? -17.094 -8.047 11.477 1 98.69 254 ILE B CA 1
ATOM 3932 C C . ILE B 1 254 ? -17.641 -6.695 11.031 1 98.69 254 ILE B C 1
ATOM 3934 O O . ILE B 1 254 ? -17.906 -5.82 11.859 1 98.69 254 ILE B O 1
ATOM 3938 N N . LYS B 1 255 ? -17.891 -6.508 9.719 1 98.75 255 LYS B N 1
ATOM 3939 C CA . LYS B 1 255 ? -18.406 -5.242 9.211 1 98.75 255 LYS B CA 1
ATOM 3940 C C . LYS B 1 255 ? -19.812 -4.969 9.734 1 98.75 255 LYS B C 1
ATOM 3942 O O . LYS B 1 255 ? -20.141 -3.828 10.055 1 98.75 255 LYS B O 1
ATOM 3947 N N . LEU B 1 256 ? -20.609 -5.996 9.805 1 98.5 256 LEU B N 1
ATOM 3948 C CA . LEU B 1 256 ? -21.969 -5.828 10.305 1 98.5 256 LEU B CA 1
ATOM 3949 C C . LEU B 1 256 ? -21.969 -5.473 11.789 1 98.5 256 LEU B C 1
ATOM 3951 O O . LEU B 1 256 ? -22.766 -4.652 12.242 1 98.5 256 LEU B O 1
ATOM 3955 N N . VAL B 1 257 ? -21.094 -6.09 12.547 1 98.62 257 VAL B N 1
ATOM 3956 C CA . VAL B 1 257 ? -20.953 -5.758 13.961 1 98.62 257 VAL B CA 1
ATOM 3957 C C . VAL B 1 257 ? -20.531 -4.297 14.109 1 98.62 257 VAL B C 1
ATOM 3959 O O . VAL B 1 257 ? -21.031 -3.58 14.977 1 98.62 257 VAL B O 1
ATOM 3962 N N . ILE B 1 258 ? -19.594 -3.838 13.273 1 98.31 258 ILE B N 1
ATOM 3963 C CA . ILE B 1 258 ? -19.141 -2.449 13.297 1 98.31 258 ILE B CA 1
ATOM 3964 C C . ILE B 1 258 ? -20.312 -1.525 12.992 1 98.31 258 ILE B C 1
ATOM 3966 O O . ILE B 1 258 ? -20.5 -0.495 13.648 1 98.31 258 ILE B O 1
ATOM 3970 N N . SER B 1 259 ? -21.094 -1.913 11.969 1 98.12 259 SER B N 1
ATOM 3971 C CA . SER B 1 259 ? -22.281 -1.133 11.633 1 98.12 259 SER B CA 1
ATOM 3972 C C . SER B 1 259 ? -23.203 -0.98 12.836 1 98.12 259 SER B C 1
ATOM 3974 O O . SER B 1 259 ? -23.641 0.129 13.148 1 98.12 259 SER B O 1
ATOM 3976 N N . LEU B 1 260 ? -23.453 -2.018 13.523 1 97.31 260 LEU B N 1
ATOM 3977 C CA . LEU B 1 260 ? -24.312 -2 14.695 1 97.31 260 LEU B CA 1
ATOM 3978 C C . LEU B 1 260 ? -23.672 -1.188 15.82 1 97.31 260 LEU B C 1
ATOM 3980 O O . LEU B 1 260 ? -24.375 -0.473 16.547 1 97.31 260 LEU B O 1
ATOM 3984 N N . ALA B 1 261 ? -22.406 -1.324 15.977 1 96.56 261 ALA B N 1
ATOM 3985 C CA . ALA B 1 261 ? -21.688 -0.584 17 1 96.56 261 ALA B CA 1
ATOM 3986 C C . ALA B 1 261 ? -21.828 0.921 16.812 1 96.56 261 ALA B C 1
ATOM 3988 O O . ALA B 1 261 ? -21.984 1.668 17.781 1 96.56 261 ALA B O 1
ATOM 3989 N N . TRP B 1 262 ? -21.75 1.374 15.531 1 95.5 262 TRP B N 1
ATOM 3990 C CA . TRP B 1 262 ? -21.906 2.799 15.258 1 95.5 262 TRP B CA 1
ATOM 3991 C C . TRP B 1 262 ? -23.297 3.283 15.656 1 95.5 262 TRP B C 1
ATOM 3993 O O . TRP B 1 262 ? -23.453 4.402 16.156 1 95.5 262 TRP B O 1
ATOM 4003 N N . LEU B 1 263 ? -24.344 2.455 15.492 1 92.81 263 LEU B N 1
ATOM 4004 C CA . LEU B 1 263 ? -25.703 2.814 15.852 1 92.81 263 LEU B CA 1
ATOM 4005 C C . LEU B 1 263 ? -25.828 3.035 17.359 1 92.81 263 LEU B C 1
ATOM 4007 O O . LEU B 1 263 ? -26.594 3.896 17.797 1 92.81 263 LEU B O 1
ATOM 4011 N N . LEU B 1 264 ? -25.016 2.34 18.047 1 92 264 LEU B N 1
ATOM 4012 C CA . LEU B 1 264 ? -25.141 2.359 19.5 1 92 264 LEU B CA 1
ATOM 4013 C C . LEU B 1 264 ? -24.062 3.246 20.125 1 92 264 LEU B C 1
ATOM 4015 O O . LEU B 1 264 ? -23.984 3.371 21.344 1 92 264 LEU B O 1
ATOM 4019 N N . TRP B 1 265 ? -23.25 3.863 19.312 1 90.94 265 TRP B N 1
ATOM 4020 C CA . TRP B 1 265 ? -22.109 4.645 19.797 1 90.94 265 TRP B CA 1
ATOM 4021 C C . TRP B 1 265 ? -22.578 5.871 20.562 1 90.94 265 TRP B C 1
ATOM 4023 O O . TRP B 1 265 ? -23.688 6.363 20.344 1 90.94 265 TRP B O 1
ATOM 4033 N N . LYS B 1 266 ? -21.766 6.293 21.484 1 87.44 266 LYS B N 1
ATOM 4034 C CA . LYS B 1 266 ? -22.094 7.508 22.234 1 87.44 266 LYS B CA 1
ATOM 4035 C C . LYS B 1 266 ? -22.016 8.742 21.328 1 87.44 266 LYS B C 1
ATOM 4037 O O . LYS B 1 266 ? -21.078 8.883 20.547 1 87.44 266 LYS B O 1
ATOM 4042 N N . GLY B 1 267 ? -23.016 9.555 21.391 1 86.75 267 GLY B N 1
ATOM 4043 C CA . GLY B 1 267 ? -23.062 10.789 20.609 1 86.75 267 GLY B CA 1
ATOM 4044 C C . GLY B 1 267 ? -22.359 11.945 21.281 1 86.75 267 GLY B C 1
ATOM 4045 O O . GLY B 1 267 ? -22.172 11.938 22.5 1 86.75 267 GLY B O 1
ATOM 4046 N N . LYS B 1 268 ? -21.844 12.859 20.422 1 83.06 268 LYS B N 1
ATOM 4047 C CA . LYS B 1 268 ? -21.266 14.094 20.969 1 83.06 268 LYS B CA 1
ATOM 4048 C C . LYS B 1 268 ? -22.312 14.938 21.672 1 83.06 268 LYS B C 1
ATOM 4050 O O . LYS B 1 268 ? -23.453 15.039 21.203 1 83.06 268 LYS B O 1
ATOM 4055 N N . GLU B 1 269 ? -22.125 15.141 22.953 1 69 269 GLU B N 1
ATOM 4056 C CA . GLU B 1 269 ? -23.062 15.977 23.703 1 69 269 GLU B CA 1
ATOM 4057 C C . GLU B 1 269 ? -23.219 17.344 23.062 1 69 269 GLU B C 1
ATOM 4059 O O . GLU B 1 269 ? -22.234 17.938 22.609 1 69 269 GLU B O 1
ATOM 4064 N N . VAL B 1 270 ? -24.281 17.672 22.391 1 59.19 270 VAL B N 1
ATOM 4065 C CA . VAL B 1 270 ? -24.562 19.031 21.922 1 59.19 270 VAL B CA 1
ATOM 4066 C C . VAL B 1 270 ? -24.375 20.031 23.062 1 59.19 270 VAL B C 1
ATOM 4068 O O . VAL B 1 270 ? -24.953 19.875 24.141 1 59.19 270 VAL B O 1
ATOM 4071 N N . SER B 1 271 ? -23.156 20.609 23.234 1 48.97 271 SER B N 1
ATOM 4072 C CA . SER B 1 271 ? -23.094 21.672 24.234 1 48.97 271 SER B CA 1
ATOM 4073 C C . SER B 1 271 ? -24.297 22.609 24.125 1 48.97 271 SER B C 1
ATOM 4075 O O . SER B 1 271 ? -24.609 23.094 23.047 1 48.97 271 SER B O 1
ATOM 4077 N N . GLN B 1 272 ? -25.344 22.391 24.844 1 41.53 272 GLN B N 1
ATOM 4078 C CA . GLN B 1 272 ? -26.312 23.453 25.062 1 41.53 272 GLN B CA 1
ATOM 4079 C C . GLN B 1 272 ? -25.625 24.797 25.25 1 41.53 272 GLN B C 1
ATOM 4081 O O . GLN B 1 272 ? -25.109 25.109 26.328 1 41.53 272 GLN B O 1
ATOM 4086 N N . GLU B 1 273 ? -24.703 25.281 24.625 1 37.66 273 GLU B N 1
ATOM 4087 C CA . GLU B 1 273 ? -24.422 26.703 24.797 1 37.66 273 GLU B CA 1
ATOM 4088 C C . GLU B 1 273 ? -25.703 27.531 24.797 1 37.66 273 GLU B C 1
ATOM 4090 O O . GLU B 1 273 ? -26.703 27.156 24.172 1 37.66 273 GLU B O 1
ATOM 4095 N N . LYS B 1 274 ? -25.516 28.844 25.375 1 41.38 274 LYS B N 1
ATOM 4096 C CA . LYS B 1 274 ? -26.188 30.047 25.859 1 41.38 274 LYS B CA 1
ATOM 4097 C C . LYS B 1 274 ? -27.156 30.594 24.812 1 41.38 274 LYS B C 1
ATOM 4099 O O . LYS B 1 274 ? -26.734 30.984 23.719 1 41.38 274 LYS B O 1
ATOM 4104 N N . LYS B 1 275 ? -28.406 30.438 24.891 1 34 275 LYS B N 1
ATOM 4105 C CA . LYS B 1 275 ? -29.125 31.703 24.75 1 34 275 LYS B CA 1
ATOM 4106 C C . LYS B 1 275 ? -28.625 32.719 25.781 1 34 275 LYS B C 1
ATOM 4108 O O . LYS B 1 275 ? -28.484 32.406 26.953 1 34 275 LYS B O 1
#

Organism: Pyricularia oryzae (strain 70-15 / ATCC MYA-4617 / FGSC 8958) (NCBI:txid242507)

Foldseek 3Di:
DPPPPPPPPPVPPPVVVVLVVLQQFFFDLVVVLVLLLLLLLLQLQQQLLLCLLQVEHQQALVVLVVVLVCLVVCPPVLQNCSNVLSCLRVVLLVVLLVVLLVQCVVSPLRGLNSLLVLLLQLLVLLLVLLVCLCVCVPVSSVAAPAPDDSVVSNSVCSPRPVSSSNSSSNNSSSSNSQSSCVSSPVPLQSSRDLPVLVVCLVVPPCNVPDPVPCVSNVSSVSSVVSNVVSNVVSNVCLNDPSHNSVSSNVSSVSSNVSSVCSSVGDGDDPPPDDD/DPPPPPPPPPPPPPVVVVLVVLQQFFFDLVVVLVLLLLLLLLQLQQQLLLCLLQVEHQQALVVLVVVLVCLVVCPPVLQNCSNVLSCLRVVLLVVLLVVLLVQCVVSPLRGLNSLLVLLLLLLVLLLVLLVCLCVCVPVSSVAAPAPDDSSVSNSVCSPRPVSSSNSSSNNSSSSNSQSSCVSSPVPLQSSRDLPVLVVCLVVPPCNVPDPVPCVSNVSSVSSVVSNVVSNVVSNVCLNDPSHNSVSSNVSSVSSNVSSVCSSVGDGDDPPPDDD

pLDDT: mean 86.49, std 16.65, range [32.06, 98.88]